Protein AF-A0A0N8RBE9-F1 (afdb_monomer_lite)

Secondary structure (DSSP, 8-state):
-------------------------------------------------------------------------------------------------S----------------HHHHHHTS-HHHHHHHHHHHHHHHHHHHHHHHHHHHHHHHHHHHHHHHHHHHHHHHHTSTTTHHHHTT-HHHHHHHHHHHTT-TTEEEEEEE-TTSBEEEEEE-SS-----SBGGGHHHHHHH--S-EEEEEEEETTEEEEEEEEEE--SPPHHHHHHHHHHHHHHHHHHHHHHHHHHHHHIIIIIHHHHHHHHHHHHHHHH--TT-------SSHHHHHHHHHHHHHHHHHHHHHHHHHHHHHHHHHHHHHHHHHHHHHHHHHHHHHHHHHHHHHHHHHHHHHHHHHHHHHT-SS--EEE-TTSBEEEE-HHHHHHHS--HHHHTTSBHHHHTGGGGGGHHHHHHHHHHT--EEEEEEEEEETTEEEEEEEEE--

Organism: NCBI:txid317659

Foldseek 3Di:
DDDDDDDDDDDDDDDDDDDDDDDDDDDDDDDDDDDDDDDDDDDDDDYDDDDDDDDDDDDDDDDDDDDDDDDDDDDDDDDDDDDDDDDDDDDDDDDDDDDDDDPDDPDPPPPPDPVVVVLVPDDPLVNVLVVVVVVLVVVLVVVLVVLVVVLLVCCQPPPLPVLVVVVLVVVQPPDLLLQLQPALVSVVVVVVVVVVDVFFQKKFKAHLQQATSDMDGDDDDDDDDRGNVCRVVVVVVDPFDKDKHWRDHPPGRTIIMITTGDSDDPPVSVVVSVVVSVVSVVVSVVVSVVVSVVSCVQPVVLVVQVVVQVVCCVVVVPLVDARDQHPPDPSNVVRVVVNVVSVVVVVVVVVVVVVVVVVVVVVVVVVVVVVVVVVVVVVVVVVVVVVVVVVVVVVVVVVVVLVVQLPDPDWDFDADPVQQTPDTHVVVCVQQVADPVRRHRHHPCVRRVVCVVCVVVLVVCVVVQHKDKDQWDWDQDPNDTDIDIDIHGD

Sequence (490 aa):
MRGRHAVRRAERFAGPLRPASGCAGIACGRAAGHPGDRRQLLVHVSGCASRATHRNQLPAGLRMRSRSASWLPGTAPAAFADASDRSSGKQGFAYRLARATLLASPATATCPMPLRQRLENLPVGQKLLAALLVLMTTVLLVANLTFISAAYYISQEAMAPQALQTIGRLISSANLNERALYSPDEARALLKELRSYGPLRAAALYDNDGERLEQMHQGESLELPRHFKDMDNWRLTEFRSTQVITVPKGDEPPGHLLLVASSELPPAFYTGTLTASLGILVFSVLLWLVVARQIRRLITEPIYQLEELSRQVTREENYALRAEPGNEDEIGSLAEAFNTMLSRIEAREQQLKRARDDSQEAYDQAQGLAEETRHTNRKLELEVQVRSKIEKKLTGFQNYLNSIIDSMPSAMIALDEQLYVTQWNQEATALSGTTLDEALNQPIFLAFEPMRSFLPQIKHTVERHSVTKIERVTWIKNDESRHSALTFYP

InterPro domains:
  IPR000014 PAS domain [PS50112] (397-448)
  IPR000014 PAS domain [SM00091] (399-467)
  IPR000014 PAS domain [cd00130] (408-490)
  IPR003660 HAMP domain [PF00672] (295-346)
  IPR003660 HAMP domain [PS50885] (297-350)
  IPR003660 HAMP domain [SM00304] (297-350)
  IPR013767 PAS fold [PF00989] (401-477)
  IPR035965 PAS domain superfamily [SSF55785] (398-485)

pLDDT: mean 73.28, std 24.38, range [20.78, 97.06]

Structure (mmCIF, N/CA/C/O backbone):
data_AF-A0A0N8RBE9-F1
#
_entry.id   AF-A0A0N8RBE9-F1
#
loop_
_atom_site.group_PDB
_atom_site.id
_atom_site.type_symbol
_atom_site.label_atom_id
_atom_site.label_alt_id
_atom_site.label_comp_id
_atom_site.label_asym_id
_atom_site.label_entity_id
_atom_site.label_seq_id
_atom_site.pdbx_PDB_ins_code
_atom_site.Cartn_x
_atom_site.Cartn_y
_atom_site.Cartn_z
_atom_site.occupancy
_atom_site.B_iso_or_equiv
_atom_site.auth_seq_id
_atom_site.auth_comp_id
_atom_site.auth_asym_id
_atom_site.auth_atom_id
_atom_site.pdbx_PDB_model_num
ATOM 1 N N . MET A 1 1 ? -20.783 -52.523 -4.214 1.00 37.00 1 MET A N 1
ATOM 2 C CA . MET A 1 1 ? -20.139 -53.860 -4.316 1.00 37.00 1 MET A CA 1
ATOM 3 C C . MET A 1 1 ? -18.632 -53.637 -4.169 1.00 37.00 1 MET A C 1
ATOM 5 O O . MET A 1 1 ? -18.146 -52.734 -4.823 1.00 37.00 1 MET A O 1
ATOM 9 N N . ARG A 1 2 ? -17.974 -54.086 -3.085 1.00 34.91 2 ARG A N 1
ATOM 10 C CA . ARG A 1 2 ? -17.296 -55.396 -2.850 1.00 34.91 2 ARG A CA 1
ATOM 11 C C . ARG A 1 2 ? -15.982 -55.607 -3.652 1.00 34.91 2 ARG A C 1
ATOM 13 O O . ARG A 1 2 ? -16.035 -55.637 -4.869 1.00 34.91 2 ARG A O 1
ATOM 20 N N . GLY A 1 3 ? -14.873 -55.864 -2.927 1.00 31.62 3 GLY A N 1
ATOM 21 C CA . GLY A 1 3 ? -13.499 -56.178 -3.411 1.00 31.62 3 GLY A CA 1
ATOM 22 C C . GLY A 1 3 ? -12.467 -55.147 -2.893 1.00 31.62 3 GLY A C 1
ATOM 23 O O . GLY A 1 3 ? -12.612 -53.992 -3.259 1.00 31.62 3 GLY A O 1
ATOM 24 N N . ARG A 1 4 ? -11.497 -55.361 -1.971 1.00 36.00 4 ARG A N 1
ATOM 25 C CA . ARG A 1 4 ? -10.635 -56.512 -1.551 1.00 36.00 4 ARG A CA 1
ATOM 26 C C . ARG A 1 4 ? -9.738 -57.033 -2.696 1.00 36.00 4 ARG A C 1
ATOM 28 O O . ARG A 1 4 ? -10.285 -57.258 -3.763 1.00 36.00 4 ARG A O 1
ATOM 35 N N . HIS A 1 5 ? -8.424 -57.304 -2.564 1.00 36.12 5 HIS A N 1
ATOM 36 C CA . HIS A 1 5 ? -7.449 -57.302 -1.437 1.00 36.12 5 HIS A CA 1
ATOM 37 C C . HIS A 1 5 ? -5.983 -57.331 -1.969 1.00 36.12 5 HIS A C 1
ATOM 39 O O . HIS A 1 5 ? -5.762 -57.994 -2.973 1.00 36.12 5 HIS A O 1
ATOM 45 N N . ALA A 1 6 ? -5.003 -56.753 -1.241 1.00 34.56 6 ALA A N 1
ATOM 46 C CA . ALA A 1 6 ? -3.584 -57.192 -1.052 1.00 34.56 6 ALA A CA 1
ATOM 47 C C . ALA A 1 6 ? -2.803 -56.049 -0.342 1.00 34.56 6 ALA A C 1
ATOM 49 O O . ALA A 1 6 ? -2.926 -54.917 -0.788 1.00 34.56 6 ALA A O 1
ATOM 50 N N . VAL A 1 7 ? -2.070 -56.130 0.784 1.00 33.25 7 VAL A N 1
ATOM 51 C CA . VAL A 1 7 ? -1.503 -57.172 1.685 1.00 33.25 7 VAL A CA 1
ATOM 52 C C . VAL A 1 7 ? -0.108 -57.733 1.339 1.00 33.25 7 VAL A C 1
ATOM 54 O O . VAL A 1 7 ? -0.003 -58.745 0.656 1.00 33.25 7 VAL A O 1
ATOM 57 N N . ARG A 1 8 ? 0.930 -57.115 1.940 1.00 29.50 8 ARG A N 1
ATOM 58 C CA . ARG A 1 8 ? 2.185 -57.638 2.570 1.00 29.50 8 ARG A CA 1
ATOM 59 C C . ARG A 1 8 ? 3.023 -56.386 2.929 1.00 29.50 8 ARG A C 1
ATOM 61 O O . ARG A 1 8 ? 3.227 -55.571 2.045 1.00 29.50 8 ARG A O 1
ATOM 68 N N . ARG A 1 9 ? 3.416 -56.027 4.161 1.00 31.31 9 ARG A N 1
ATOM 69 C CA . ARG A 1 9 ? 3.779 -56.706 5.430 1.00 31.31 9 ARG A CA 1
ATOM 70 C C . ARG A 1 9 ? 5.215 -57.260 5.469 1.00 31.31 9 ARG A C 1
ATOM 72 O O . ARG A 1 9 ? 5.432 -58.434 5.197 1.00 31.31 9 ARG A O 1
ATOM 79 N N . ALA A 1 10 ? 6.141 -56.405 5.901 1.00 29.61 10 ALA A N 1
ATOM 80 C CA . ALA A 1 10 ? 7.243 -56.754 6.806 1.00 29.61 10 ALA A CA 1
ATOM 81 C C . ALA A 1 10 ? 6.915 -56.138 8.199 1.00 29.61 10 ALA A C 1
ATOM 83 O O . ALA A 1 10 ? 5.900 -55.443 8.313 1.00 29.61 10 ALA A O 1
ATOM 84 N N . GLU A 1 11 ? 7.670 -56.418 9.272 1.00 28.34 11 GLU A N 1
ATOM 85 C CA . GLU A 1 11 ? 7.223 -56.160 10.661 1.00 28.34 11 GLU A CA 1
ATOM 86 C C . GLU A 1 11 ? 8.370 -55.929 11.682 1.00 28.34 11 GLU A C 1
ATOM 88 O O . GLU A 1 11 ? 9.288 -56.740 11.709 1.00 28.34 11 GLU A O 1
ATOM 93 N N . ARG A 1 12 ? 8.189 -54.975 12.630 1.00 32.56 12 ARG A N 1
ATOM 94 C CA . ARG A 1 12 ? 8.675 -55.017 14.050 1.00 32.56 12 ARG A CA 1
ATOM 95 C C . ARG A 1 12 ? 10.191 -54.832 14.306 1.00 32.56 12 ARG A C 1
ATOM 97 O O . ARG A 1 12 ? 10.969 -54.889 13.371 1.00 32.56 12 ARG A O 1
ATOM 104 N N . PHE A 1 13 ? 10.714 -54.570 15.518 1.00 33.31 13 PHE A N 1
ATOM 105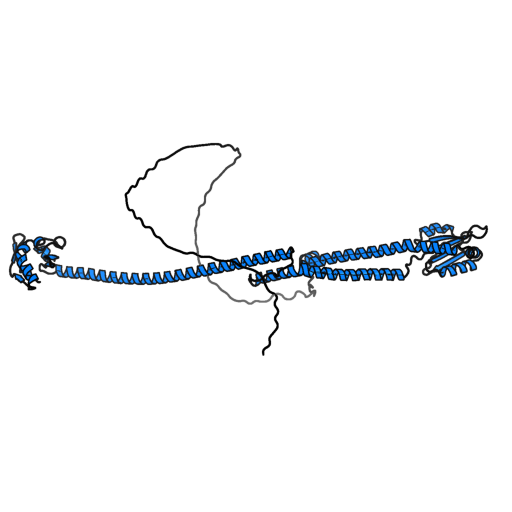 C CA . PHE A 1 13 ? 10.289 -54.508 16.953 1.00 33.31 13 PHE A CA 1
ATOM 106 C C . PHE A 1 13 ? 11.076 -53.329 17.613 1.00 33.31 13 PHE A C 1
ATOM 108 O O . PHE A 1 13 ? 11.938 -52.780 16.938 1.00 33.31 13 PHE A O 1
ATOM 115 N N . ALA A 1 14 ? 10.968 -52.867 18.872 1.00 30.56 14 ALA A N 1
ATOM 116 C CA . ALA A 1 14 ? 10.081 -52.940 20.062 1.00 30.56 14 ALA A CA 1
ATOM 117 C C . ALA A 1 14 ? 10.510 -51.747 20.989 1.00 30.56 14 ALA A C 1
ATOM 119 O O . ALA A 1 14 ? 11.450 -51.044 20.636 1.00 30.56 14 ALA A O 1
ATOM 120 N N . GLY A 1 15 ? 9.955 -51.417 22.167 1.00 27.33 15 GLY A N 1
ATOM 121 C CA . GLY A 1 15 ? 8.821 -51.904 22.973 1.00 27.33 15 GLY A CA 1
ATOM 122 C C . GLY A 1 15 ? 8.580 -50.960 24.191 1.00 27.33 15 GLY A C 1
ATOM 123 O O . GLY A 1 15 ? 9.386 -50.053 24.394 1.00 27.33 15 GLY A O 1
ATOM 124 N N . PRO A 1 16 ? 7.497 -51.113 24.989 1.00 45.59 16 PRO A N 1
ATOM 125 C CA . PRO A 1 16 ? 7.132 -50.167 26.060 1.00 45.59 16 PRO A CA 1
ATOM 126 C C . PRO A 1 16 ? 7.192 -50.747 27.491 1.00 45.59 16 PRO A C 1
ATOM 128 O O . PRO A 1 16 ? 6.954 -51.938 27.684 1.00 45.59 16 PRO A O 1
ATOM 131 N N . LEU A 1 17 ? 7.360 -49.890 28.512 1.00 31.31 17 LEU A N 1
ATOM 132 C CA . LEU A 1 17 ? 7.085 -50.223 29.921 1.00 31.31 17 LEU A CA 1
ATOM 133 C C . LEU A 1 17 ? 6.386 -49.076 30.686 1.00 31.31 17 LEU A C 1
ATOM 135 O O . LEU A 1 17 ? 6.770 -47.912 30.616 1.00 31.31 17 LEU A O 1
ATOM 139 N N . ARG A 1 18 ? 5.355 -49.467 31.441 1.00 35.69 18 ARG A N 1
ATOM 140 C CA . ARG A 1 18 ? 4.620 -48.769 32.522 1.00 35.69 18 ARG A CA 1
ATOM 141 C C . ARG A 1 18 ? 4.767 -49.679 33.777 1.00 35.69 18 ARG A C 1
ATOM 143 O O . ARG A 1 18 ? 5.147 -50.834 33.561 1.00 35.69 18 ARG A O 1
ATOM 150 N N . PRO A 1 19 ? 4.472 -49.278 35.040 1.00 45.41 19 PRO A N 1
ATOM 151 C CA . PRO A 1 19 ? 3.135 -48.812 35.453 1.00 45.41 19 PRO A CA 1
ATOM 152 C C . PRO A 1 19 ? 3.115 -47.819 36.650 1.00 45.41 19 PRO A C 1
ATOM 154 O O . PRO A 1 19 ? 4.129 -47.232 37.006 1.00 45.41 19 PRO A O 1
ATOM 157 N N . ALA A 1 20 ? 1.935 -47.636 37.260 1.00 36.19 20 ALA A N 1
ATOM 158 C CA . ALA A 1 20 ? 1.683 -46.860 38.483 1.00 36.19 20 ALA A CA 1
ATOM 159 C C . ALA A 1 20 ? 0.821 -47.672 39.480 1.00 36.19 20 ALA A C 1
ATOM 161 O O . ALA A 1 20 ? 0.031 -48.505 39.028 1.00 36.19 20 ALA A O 1
ATOM 162 N N . SER A 1 21 ? 0.919 -47.414 40.796 1.00 34.25 21 SER A N 1
ATOM 163 C CA . SER A 1 21 ? 0.021 -47.970 41.840 1.00 34.25 21 SER A CA 1
ATOM 164 C C . SER A 1 21 ? 0.179 -47.314 43.238 1.00 34.25 21 SER A C 1
ATOM 166 O O . SER A 1 21 ? 1.275 -46.897 43.594 1.00 34.25 21 SER A O 1
ATOM 168 N N . GLY A 1 22 ? -0.908 -47.292 44.041 1.00 27.64 22 GLY A N 1
ATOM 169 C CA . GLY A 1 22 ? -0.956 -46.952 45.491 1.00 27.64 22 GLY A CA 1
ATOM 170 C C . GLY A 1 22 ? -1.544 -45.557 45.810 1.00 27.64 22 GLY A C 1
ATOM 171 O O . GLY A 1 22 ? -0.927 -44.563 45.458 1.00 27.64 22 GLY A O 1
ATOM 172 N N . CYS A 1 23 ? -2.785 -45.373 46.299 1.00 27.56 23 CYS A N 1
ATOM 173 C CA . CYS A 1 23 ? -3.390 -45.708 47.619 1.00 27.56 23 CYS A CA 1
ATOM 174 C C . CYS A 1 23 ? -2.760 -44.951 48.817 1.00 27.56 23 CYS A C 1
ATOM 176 O O . CYS A 1 23 ? -1.543 -44.869 48.868 1.00 27.56 23 CYS A O 1
ATOM 178 N N . ALA A 1 24 ? -3.429 -44.500 49.893 1.00 29.44 24 ALA A N 1
ATOM 179 C CA . ALA A 1 24 ? -4.816 -44.157 50.286 1.00 29.44 24 ALA A CA 1
ATOM 180 C C . ALA A 1 24 ? -4.812 -43.945 51.837 1.00 29.44 24 ALA A C 1
ATOM 182 O O . ALA A 1 24 ? -4.096 -44.677 52.510 1.00 29.44 24 ALA A O 1
ATOM 183 N N . GLY A 1 25 ? -5.642 -43.057 52.423 1.00 28.06 25 GLY A N 1
ATOM 184 C CA . GLY A 1 25 ? -6.084 -43.188 53.841 1.00 28.06 25 GLY A CA 1
ATOM 185 C C . GLY A 1 25 ? -5.698 -42.126 54.906 1.00 28.06 25 GLY A C 1
ATOM 186 O O . GLY A 1 25 ? -4.608 -42.154 55.454 1.00 28.06 25 GLY A O 1
ATOM 187 N N . ILE A 1 26 ? -6.673 -41.267 55.252 1.00 29.59 26 ILE A N 1
ATOM 188 C CA . ILE A 1 26 ? -7.230 -40.964 56.605 1.00 29.59 26 ILE A CA 1
ATOM 189 C C . ILE A 1 26 ? -6.294 -40.845 57.842 1.00 29.59 26 ILE A C 1
ATOM 191 O O . ILE A 1 26 ? -5.743 -41.847 58.280 1.00 29.59 26 ILE A O 1
ATOM 195 N N . ALA A 1 27 ? -6.352 -39.696 58.553 1.00 28.33 27 ALA A N 1
ATOM 196 C CA . ALA A 1 27 ? -6.600 -39.613 60.018 1.00 28.33 27 ALA A CA 1
ATOM 197 C C . ALA A 1 27 ? -6.822 -38.163 60.530 1.00 28.33 27 ALA A C 1
ATOM 199 O O . ALA A 1 27 ? -6.111 -37.241 60.140 1.00 28.33 27 ALA A O 1
ATOM 200 N N . CYS A 1 28 ? -7.776 -37.968 61.454 1.00 28.23 28 CYS A N 1
ATOM 201 C CA . CYS A 1 28 ? -7.973 -36.721 62.218 1.00 28.23 28 CYS A CA 1
ATOM 202 C C . CYS A 1 28 ? -7.310 -36.787 63.607 1.00 28.23 28 CYS A C 1
ATOM 204 O O . CYS A 1 28 ? -7.211 -37.864 64.189 1.00 28.23 28 CYS A O 1
ATOM 206 N N . GLY A 1 29 ? -7.001 -35.626 64.200 1.00 26.95 29 GLY A N 1
ATOM 207 C CA . GLY A 1 29 ? -6.644 -35.495 65.620 1.00 26.95 29 GLY A CA 1
ATOM 208 C C . GLY A 1 29 ? -7.226 -34.221 66.246 1.00 26.95 29 GLY A C 1
ATOM 209 O O . GLY A 1 29 ? -6.928 -33.120 65.793 1.00 26.95 29 GLY A O 1
ATOM 210 N N . ARG A 1 30 ? -8.069 -34.368 67.278 1.00 30.52 30 ARG A N 1
ATOM 211 C CA . ARG A 1 30 ? -8.588 -33.269 68.121 1.00 30.52 30 ARG A CA 1
ATOM 212 C C . ARG A 1 30 ? -7.651 -33.012 69.307 1.00 30.52 30 ARG A C 1
ATOM 214 O O . ARG A 1 30 ? -7.172 -33.972 69.898 1.00 30.52 30 ARG A O 1
ATOM 221 N N . ALA A 1 31 ? -7.578 -31.764 69.770 1.00 28.20 31 ALA A N 1
ATOM 222 C CA . ALA A 1 31 ? -7.400 -31.430 71.188 1.00 28.20 31 ALA A CA 1
ATOM 223 C C . ALA A 1 31 ? -8.028 -30.052 71.481 1.00 28.20 31 ALA A C 1
ATOM 225 O O . ALA A 1 31 ? -8.086 -29.205 70.591 1.00 28.20 31 ALA A O 1
ATOM 226 N N . ALA A 1 32 ? -8.532 -29.842 72.699 1.00 31.59 32 ALA A N 1
ATOM 227 C CA . ALA A 1 32 ? -9.253 -28.633 73.116 1.00 31.59 32 ALA A CA 1
ATOM 228 C C . ALA A 1 32 ? -8.599 -27.985 74.351 1.00 31.59 32 ALA A C 1
ATOM 230 O O . ALA A 1 32 ? -7.921 -28.673 75.111 1.00 31.59 32 ALA A O 1
ATOM 231 N N . GLY A 1 33 ? -8.842 -26.688 74.578 1.00 26.20 33 GLY A N 1
ATOM 232 C CA . GLY A 1 33 ? -8.365 -25.972 75.768 1.00 26.20 33 GLY A CA 1
ATOM 233 C C . GLY A 1 33 ?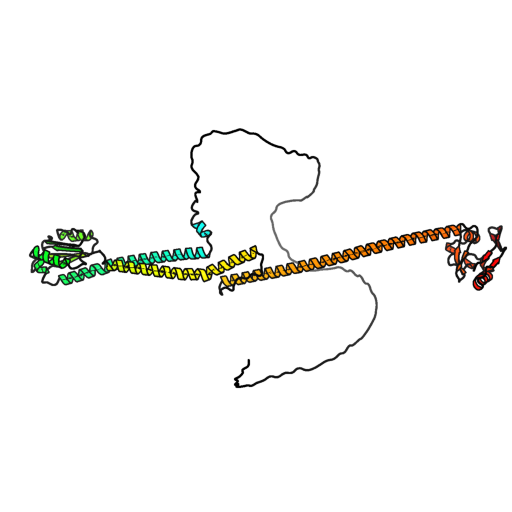 -8.808 -24.503 75.829 1.00 26.20 33 GLY A C 1
ATOM 234 O O . GLY A 1 33 ? -8.306 -23.664 75.091 1.00 26.20 33 GLY A O 1
ATOM 235 N N . HIS A 1 34 ? -9.739 -24.203 76.733 1.00 29.25 34 HIS A N 1
ATOM 236 C CA . HIS A 1 34 ? -10.165 -22.867 77.194 1.00 29.25 34 HIS A CA 1
ATOM 237 C C . HIS A 1 34 ? -9.704 -22.704 78.666 1.00 29.25 34 HIS A C 1
ATOM 239 O O . HIS A 1 34 ? -9.298 -23.709 79.255 1.00 29.25 34 HIS A O 1
ATOM 245 N N . PRO A 1 35 ? -9.927 -21.567 79.361 1.00 47.59 35 PRO A N 1
ATOM 246 C CA . PRO A 1 35 ? -9.962 -20.147 78.960 1.00 47.59 35 PRO A CA 1
ATOM 247 C C . PRO A 1 35 ? -9.072 -19.278 79.905 1.00 47.59 35 PRO A C 1
ATOM 249 O O . PRO A 1 35 ? -8.479 -19.816 80.836 1.00 47.59 35 PRO A O 1
ATOM 252 N N . GLY A 1 36 ? -9.036 -17.937 79.775 1.00 28.05 36 GLY A N 1
ATOM 253 C CA . GLY A 1 36 ? -8.621 -17.107 80.929 1.00 28.05 36 GLY A CA 1
ATOM 254 C C . GLY A 1 36 ? -8.100 -15.676 80.717 1.00 28.05 36 GLY A C 1
ATOM 255 O O . GLY A 1 36 ? -6.946 -15.481 80.366 1.00 28.05 36 GLY A O 1
ATOM 256 N N . ASP A 1 37 ? -8.931 -14.726 81.156 1.00 27.06 37 ASP A N 1
ATOM 257 C CA . ASP A 1 37 ? -8.594 -13.479 81.877 1.00 27.06 37 ASP A CA 1
ATOM 258 C C . ASP A 1 37 ? -8.231 -12.162 81.142 1.00 27.06 37 ASP A C 1
ATOM 260 O O . ASP A 1 37 ? -7.742 -12.094 80.016 1.00 27.06 37 ASP A O 1
ATOM 264 N N . ARG A 1 38 ? -8.597 -11.071 81.827 1.00 29.17 38 ARG A N 1
ATOM 265 C CA . ARG A 1 38 ? -8.617 -9.661 81.429 1.00 29.17 38 ARG A CA 1
ATOM 266 C C . ARG A 1 38 ? -7.248 -8.996 81.604 1.00 29.17 38 ARG A C 1
ATOM 268 O O . ARG A 1 38 ? -6.556 -9.273 82.578 1.00 29.17 38 ARG A O 1
ATOM 275 N N . ARG A 1 39 ? -7.000 -7.928 80.832 1.00 25.59 39 ARG A N 1
ATOM 276 C CA . ARG A 1 39 ? -6.660 -6.587 81.374 1.00 25.59 39 ARG A CA 1
ATOM 277 C C . ARG A 1 39 ? -6.613 -5.517 80.283 1.00 25.59 39 ARG A C 1
ATOM 279 O O . ARG A 1 39 ? -5.966 -5.683 79.257 1.00 25.59 39 ARG A O 1
ATOM 286 N N . GLN A 1 40 ? -7.255 -4.384 80.559 1.00 26.19 40 GLN A N 1
ATOM 287 C CA . GLN A 1 40 ? -6.884 -3.106 79.954 1.00 26.19 40 GLN A CA 1
ATOM 288 C C . GLN A 1 40 ? -5.542 -2.661 80.551 1.00 26.19 40 GLN A C 1
ATOM 290 O O . GLN A 1 40 ? -5.354 -2.792 81.761 1.00 26.19 40 GLN A O 1
ATOM 295 N N . LEU A 1 41 ? -4.670 -2.040 79.756 1.00 22.98 41 LEU A N 1
ATOM 296 C CA . LEU A 1 41 ? -3.800 -0.986 80.274 1.00 22.98 41 LEU A CA 1
ATOM 297 C C . LEU A 1 41 ? -3.446 0.010 79.168 1.00 22.98 41 LEU A C 1
ATOM 299 O O . LEU A 1 41 ? -3.014 -0.370 78.084 1.00 22.98 41 LEU A O 1
ATOM 303 N N . LEU A 1 42 ? -3.647 1.288 79.467 1.00 21.31 42 LEU A N 1
ATOM 304 C CA . LEU A 1 42 ? -3.383 2.420 78.589 1.00 21.31 42 LEU A CA 1
ATOM 305 C C . LEU A 1 42 ? -2.224 3.195 79.224 1.00 21.31 42 LEU A C 1
ATOM 307 O O . LEU A 1 42 ? -2.383 3.722 80.321 1.00 21.31 42 LEU A O 1
ATOM 311 N N . VAL A 1 43 ? -1.054 3.226 78.578 1.00 23.80 43 VAL A N 1
ATOM 312 C CA . VAL A 1 43 ? 0.106 4.006 79.046 1.00 23.80 43 VAL A CA 1
ATOM 313 C C . VAL A 1 43 ? 0.753 4.725 77.868 1.00 23.80 43 VAL A C 1
ATOM 315 O O . VAL A 1 43 ? 0.989 4.148 76.811 1.00 23.80 43 VAL A O 1
ATOM 318 N N . HIS A 1 44 ? 1.031 6.005 78.085 1.00 20.78 44 HIS A N 1
ATOM 319 C CA . HIS A 1 44 ? 1.531 6.968 77.115 1.00 20.78 44 HIS A CA 1
ATOM 320 C C . HIS A 1 44 ? 2.840 7.552 77.662 1.00 20.78 44 HIS A C 1
ATOM 322 O O . HIS A 1 44 ? 2.791 8.233 78.684 1.00 20.78 44 HIS A O 1
ATOM 328 N N . VAL A 1 45 ? 3.995 7.336 77.014 1.00 23.39 45 VAL A N 1
ATOM 329 C CA . VAL A 1 45 ? 5.238 8.074 77.333 1.00 23.39 45 VAL A CA 1
ATOM 330 C C . VAL A 1 45 ? 6.022 8.455 76.074 1.00 23.39 45 VAL A C 1
ATOM 332 O O . VAL A 1 45 ? 6.196 7.681 75.139 1.00 23.39 45 VAL A O 1
ATOM 335 N N . SER A 1 46 ? 6.471 9.703 76.116 1.00 21.59 46 SER A N 1
ATOM 336 C CA . SER A 1 46 ? 7.142 10.537 75.126 1.00 21.59 46 SER A CA 1
ATOM 337 C C . SER A 1 46 ? 8.633 10.238 74.888 1.00 21.59 46 SER A C 1
ATOM 339 O O . SER A 1 46 ? 9.354 9.911 75.826 1.00 21.59 46 SER A O 1
ATOM 341 N N . GLY A 1 47 ? 9.124 10.613 73.696 1.00 21.52 47 GLY A N 1
ATOM 342 C CA . GLY A 1 47 ? 10.502 11.097 73.468 1.00 21.52 47 GLY A CA 1
ATOM 343 C C . GLY A 1 47 ? 11.618 10.041 73.341 1.00 21.52 47 GLY A C 1
ATOM 344 O O . GLY A 1 47 ? 11.421 8.879 73.658 1.00 21.52 47 GLY A O 1
ATOM 345 N N . CYS A 1 48 ? 12.834 10.382 72.889 1.00 21.62 48 CYS A N 1
ATOM 346 C CA . CYS A 1 48 ? 13.341 11.611 72.248 1.00 21.62 48 CYS A CA 1
ATOM 347 C C . CYS A 1 48 ? 14.734 11.329 71.613 1.00 21.62 48 CYS A C 1
ATOM 349 O O . CYS A 1 48 ? 15.381 10.375 72.030 1.00 21.62 48 CYS A O 1
ATOM 351 N N . ALA A 1 49 ? 15.230 12.218 70.729 1.00 23.61 49 ALA A N 1
ATOM 352 C CA . ALA A 1 49 ? 16.629 12.305 70.233 1.00 23.61 49 ALA A CA 1
ATOM 353 C C . ALA A 1 49 ? 17.160 11.110 69.390 1.00 23.61 49 ALA A C 1
ATOM 355 O O . ALA A 1 49 ? 16.690 9.992 69.514 1.00 23.61 49 ALA A O 1
ATOM 356 N N . SER A 1 50 ? 18.177 11.217 68.518 1.00 24.80 50 SER A N 1
ATOM 357 C CA . SER A 1 50 ? 18.879 12.308 67.785 1.00 24.80 50 SER A CA 1
ATOM 358 C C . SER A 1 50 ? 19.635 11.620 66.610 1.00 24.80 50 SER A C 1
ATOM 360 O O . SER A 1 50 ? 19.822 10.411 66.675 1.00 24.80 50 SER A O 1
ATOM 362 N N . ARG A 1 51 ? 20.056 12.210 65.480 1.00 25.02 51 ARG A N 1
ATOM 363 C CA . ARG A 1 51 ? 20.908 13.386 65.163 1.00 25.02 51 ARG A CA 1
ATOM 364 C C . ARG A 1 51 ? 20.635 13.770 63.681 1.00 25.02 51 ARG A C 1
ATOM 366 O O . ARG A 1 51 ? 20.229 12.905 62.919 1.00 25.02 51 ARG A O 1
ATOM 373 N N . ALA A 1 52 ? 20.641 15.034 63.240 1.00 26.56 52 ALA A N 1
ATOM 374 C CA . ALA A 1 52 ? 21.798 15.928 63.000 1.00 26.56 52 ALA A CA 1
ATOM 375 C C . ALA A 1 52 ? 22.783 15.368 61.928 1.00 26.56 52 ALA A C 1
ATOM 377 O O . ALA A 1 52 ? 23.108 14.191 61.994 1.00 26.56 52 ALA A O 1
ATOM 378 N N . THR A 1 53 ? 23.322 16.107 60.938 1.00 26.56 53 THR A N 1
ATOM 379 C CA . THR A 1 53 ? 23.278 17.560 60.622 1.00 26.56 53 THR A CA 1
ATOM 380 C C . THR A 1 53 ? 23.869 17.860 59.221 1.00 26.56 53 THR A C 1
ATOM 382 O O . THR A 1 53 ? 24.579 17.018 58.688 1.00 26.56 53 THR A O 1
ATOM 385 N N . HIS A 1 54 ? 23.679 19.115 58.760 1.00 27.14 54 HIS A N 1
ATOM 386 C CA . HIS A 1 54 ? 24.274 19.878 57.624 1.00 27.14 54 HIS A CA 1
ATOM 387 C C . HIS A 1 54 ? 23.439 19.928 56.324 1.00 27.14 54 HIS A C 1
ATOM 389 O O . HIS A 1 54 ? 23.170 18.893 55.737 1.00 27.14 54 HIS A O 1
ATOM 395 N N . ARG A 1 55 ? 22.925 21.072 55.814 1.00 25.16 55 ARG A N 1
ATOM 396 C CA . ARG A 1 55 ? 23.257 22.528 55.921 1.00 25.16 55 ARG A CA 1
ATOM 397 C C . ARG A 1 55 ? 24.644 22.865 55.342 1.00 25.16 55 ARG A C 1
ATOM 399 O O . ARG A 1 55 ? 25.647 22.557 55.974 1.00 25.16 55 ARG A O 1
ATOM 406 N N . ASN A 1 56 ? 24.755 23.454 54.146 1.00 28.20 56 ASN A N 1
ATOM 407 C CA . ASN A 1 56 ? 24.682 24.902 53.821 1.00 28.20 56 ASN A CA 1
ATOM 408 C C . ASN A 1 56 ? 25.010 25.072 52.299 1.00 28.20 56 ASN A C 1
ATOM 410 O O . ASN A 1 56 ? 25.544 24.128 51.732 1.00 28.20 56 ASN A O 1
ATOM 414 N N . GLN A 1 57 ? 24.807 26.179 51.559 1.00 28.05 57 GLN A N 1
ATOM 415 C CA . GLN A 1 57 ? 24.147 27.483 51.776 1.00 28.05 57 GLN A CA 1
ATOM 416 C C . GLN A 1 57 ? 23.863 28.184 50.418 1.00 28.05 57 GLN A C 1
ATOM 418 O O . GLN A 1 57 ? 24.614 28.015 49.464 1.00 28.05 57 GLN A O 1
ATOM 423 N N . LEU A 1 58 ? 22.822 29.027 50.378 1.00 29.53 58 LEU A N 1
ATOM 424 C CA . LEU A 1 58 ? 22.631 30.146 49.425 1.00 29.53 58 LEU A CA 1
ATOM 425 C C . LEU A 1 58 ? 23.488 31.360 49.859 1.00 29.53 58 LEU A C 1
ATOM 427 O O . LEU A 1 58 ? 23.813 31.428 51.049 1.00 29.53 58 LEU A O 1
ATOM 431 N N . PRO A 1 59 ? 23.843 32.323 48.973 1.00 46.62 59 PRO A N 1
ATOM 432 C CA . PRO A 1 59 ? 23.000 33.526 48.715 1.00 46.62 59 PRO A CA 1
ATOM 433 C C . PRO A 1 59 ? 23.131 34.113 47.273 1.00 46.62 59 PRO A C 1
ATOM 435 O O . PRO A 1 59 ? 23.965 33.653 46.507 1.00 46.62 59 PRO A O 1
ATOM 438 N N . ALA A 1 60 ? 22.425 35.165 46.814 1.00 30.61 60 ALA A N 1
ATOM 439 C CA . ALA A 1 60 ? 21.111 35.770 47.125 1.00 30.61 60 ALA A CA 1
ATOM 440 C C . ALA A 1 60 ? 20.758 36.851 46.057 1.00 30.61 60 ALA A C 1
ATOM 442 O O . ALA A 1 60 ? 21.646 37.322 45.353 1.00 30.61 60 ALA A O 1
ATOM 443 N N . GLY A 1 61 ? 19.492 37.307 45.991 1.00 26.25 61 GLY A N 1
ATOM 444 C CA . GLY A 1 61 ? 19.080 38.511 45.230 1.00 26.25 61 GLY A CA 1
ATOM 445 C C . GLY A 1 61 ? 17.594 38.527 44.799 1.00 26.25 61 GLY A C 1
ATOM 446 O O . GLY A 1 61 ? 17.285 38.095 43.701 1.00 26.25 61 GLY A O 1
ATOM 447 N N . LEU A 1 62 ? 16.616 38.803 45.682 1.00 30.16 62 LEU A N 1
ATOM 448 C CA . LEU A 1 62 ? 15.961 40.125 45.898 1.00 30.16 62 LEU A CA 1
ATOM 449 C C . LEU A 1 62 ? 15.281 40.721 44.635 1.00 30.16 62 LEU A C 1
ATOM 451 O O . LEU A 1 62 ? 15.972 41.204 43.752 1.00 30.16 62 LEU A O 1
ATOM 455 N N . ARG A 1 63 ? 13.940 40.823 44.534 1.00 26.58 63 ARG A N 1
ATOM 456 C CA . ARG A 1 63 ? 13.060 41.650 45.401 1.00 26.58 63 ARG A CA 1
ATOM 457 C C . ARG A 1 63 ? 11.544 41.325 45.316 1.00 26.58 63 ARG A C 1
ATOM 459 O O . ARG A 1 63 ? 11.034 41.054 44.243 1.00 26.58 63 ARG A O 1
ATOM 466 N N . MET A 1 64 ? 10.863 41.533 46.458 1.00 26.50 64 MET A N 1
ATOM 467 C CA . MET A 1 64 ? 9.505 42.113 46.682 1.00 26.50 64 MET A CA 1
ATOM 468 C C . MET A 1 64 ? 8.286 41.571 45.893 1.00 26.50 64 MET A C 1
ATOM 470 O O . MET A 1 64 ? 8.194 41.736 44.689 1.00 26.50 64 MET A O 1
ATOM 474 N N . ARG A 1 65 ? 7.342 40.882 46.567 1.00 26.59 65 ARG A N 1
ATOM 475 C CA . ARG A 1 65 ? 6.120 41.396 47.273 1.00 26.59 65 ARG A CA 1
ATOM 476 C C . ARG A 1 65 ? 4.930 41.661 46.319 1.00 26.59 65 ARG A C 1
ATOM 478 O O . ARG A 1 65 ? 5.132 42.250 45.275 1.00 26.59 65 ARG A O 1
ATOM 485 N N . SER A 1 66 ? 3.664 41.378 46.655 1.00 28.56 66 SER A N 1
ATOM 486 C CA . SER A 1 66 ? 3.064 40.594 47.760 1.00 28.56 66 SER A CA 1
ATOM 487 C C . SER A 1 66 ? 1.531 40.539 47.623 1.00 28.56 66 SER A C 1
ATOM 489 O O . SER A 1 66 ? 0.964 41.572 47.301 1.00 28.56 66 SER A O 1
ATOM 491 N N . ARG A 1 67 ? 0.900 39.430 48.062 1.00 27.95 67 ARG A N 1
ATOM 492 C CA . ARG A 1 67 ? -0.501 39.313 48.563 1.00 27.95 67 ARG A CA 1
ATOM 493 C C . ARG A 1 67 ? -1.641 39.707 47.591 1.00 27.95 67 ARG A C 1
ATOM 495 O O . ARG A 1 67 ? -1.763 40.855 47.207 1.00 27.95 67 ARG A O 1
ATOM 502 N N . SER A 1 68 ? -2.467 38.784 47.087 1.00 28.03 68 SER A N 1
ATOM 503 C CA . SER A 1 68 ? -3.494 37.948 47.760 1.00 28.03 68 SER A CA 1
ATOM 504 C C . SER A 1 68 ? -4.765 38.696 48.202 1.00 28.03 68 SER A C 1
ATOM 506 O O . SER A 1 68 ? -4.727 39.370 49.228 1.00 28.03 68 SER A O 1
ATOM 508 N N . ALA A 1 69 ? -5.890 38.462 47.511 1.00 28.69 69 ALA A N 1
ATOM 509 C CA . ALA A 1 69 ? -7.204 38.136 48.099 1.00 28.69 69 ALA A CA 1
ATOM 510 C C . ALA A 1 69 ? -8.275 37.941 47.002 1.00 28.69 69 ALA A C 1
ATOM 512 O O . ALA A 1 69 ? -8.444 38.781 46.125 1.00 28.69 69 ALA A O 1
ATOM 513 N N . SER A 1 70 ? -9.014 36.836 47.083 1.00 30.50 70 SER A N 1
ATOM 514 C CA . SER A 1 70 ? -10.340 36.639 46.474 1.00 30.50 70 SER A CA 1
ATOM 515 C C . SER A 1 70 ? -11.414 37.452 47.208 1.00 30.50 70 SER A C 1
ATOM 517 O O . SER A 1 70 ? -11.217 37.664 48.396 1.00 30.50 70 SER A O 1
ATOM 519 N N . TRP A 1 71 ? -12.556 37.778 46.581 1.00 27.17 71 TRP A N 1
ATOM 520 C CA . TRP A 1 71 ? -13.929 37.638 47.137 1.00 27.17 71 TRP A CA 1
ATOM 521 C C . TRP A 1 71 ? -15.001 37.984 46.067 1.00 27.17 71 TRP A C 1
ATOM 523 O O . TRP A 1 71 ? -14.806 38.865 45.236 1.00 27.17 71 TRP A O 1
ATOM 533 N N . LEU A 1 72 ? -16.115 37.241 46.089 1.00 31.23 72 LEU A N 1
ATOM 534 C CA . LEU A 1 72 ? -17.394 37.439 45.361 1.00 31.23 72 LEU A CA 1
ATOM 535 C C . LEU A 1 72 ? -18.376 38.261 46.257 1.00 31.23 72 LEU A C 1
ATOM 537 O O . LEU A 1 72 ? -17.938 38.635 47.347 1.00 31.23 72 LEU A O 1
ATOM 541 N N . PRO A 1 73 ? -19.698 38.440 45.975 1.00 46.91 73 PRO A N 1
ATOM 542 C CA . PRO A 1 73 ? -20.502 38.346 44.731 1.00 46.91 73 PRO A CA 1
ATOM 543 C C . PRO A 1 73 ? -21.470 39.552 44.480 1.00 46.91 73 PRO A C 1
ATOM 545 O O . PRO A 1 73 ? -21.726 40.357 45.364 1.00 46.91 73 PRO A O 1
ATOM 548 N N . GLY A 1 74 ? -22.149 39.552 43.319 1.00 29.14 74 GLY A N 1
ATOM 549 C CA . GLY A 1 74 ? -23.622 39.698 43.234 1.00 29.14 74 GLY A CA 1
ATOM 550 C C . GLY A 1 74 ? -24.295 41.085 43.144 1.00 29.14 74 GLY A C 1
ATOM 551 O O . GLY A 1 74 ? -24.166 41.915 44.034 1.00 29.14 74 GLY A O 1
ATOM 552 N N . THR A 1 75 ? -25.156 41.267 42.130 1.00 31.41 75 THR A N 1
ATOM 553 C CA . THR A 1 75 ? -26.586 41.668 42.259 1.00 31.41 75 THR A CA 1
ATOM 554 C C . THR A 1 75 ? -27.299 41.659 40.890 1.00 31.41 75 THR A C 1
ATOM 556 O O . THR A 1 75 ? -26.706 41.973 39.864 1.00 31.41 75 THR A O 1
ATOM 559 N N . ALA A 1 76 ? -28.571 41.244 40.887 1.00 28.75 76 ALA A N 1
ATOM 560 C CA . ALA A 1 76 ? -29.545 41.341 39.781 1.00 28.75 76 ALA A CA 1
ATOM 561 C C . ALA A 1 76 ? -30.451 42.591 40.032 1.00 28.75 76 ALA A C 1
ATOM 563 O O . ALA A 1 76 ? -30.098 43.342 40.946 1.00 28.75 76 ALA A O 1
ATOM 564 N N . PRO A 1 77 ? -31.615 42.844 39.374 1.00 45.59 77 PRO A N 1
ATOM 565 C CA . PRO A 1 77 ? -32.351 42.118 38.318 1.00 45.59 77 PRO A CA 1
ATOM 566 C C . PRO A 1 77 ? -32.683 43.008 37.087 1.00 45.59 77 PRO A C 1
ATOM 568 O O . PRO A 1 77 ? -32.249 44.150 37.015 1.00 45.59 77 PRO A O 1
ATOM 571 N N . ALA A 1 78 ? -33.325 42.525 36.016 1.00 29.70 78 ALA A N 1
ATOM 572 C CA . ALA A 1 78 ? -34.787 42.502 35.774 1.00 29.70 78 ALA A CA 1
ATOM 573 C C . ALA A 1 78 ? -34.997 42.780 34.256 1.00 29.70 78 ALA A C 1
ATOM 575 O O . ALA A 1 78 ? -34.093 43.334 33.639 1.00 29.70 78 ALA A O 1
ATOM 576 N N . ALA A 1 79 ? -36.124 42.543 33.577 1.00 29.14 79 ALA A N 1
ATOM 577 C CA . ALA A 1 79 ? -37.256 41.617 33.715 1.00 29.14 79 ALA A CA 1
ATOM 578 C C . ALA A 1 79 ? -38.181 41.852 32.489 1.00 29.14 79 ALA A C 1
ATOM 580 O O . ALA A 1 79 ? -38.371 43.015 32.145 1.00 29.14 79 ALA A O 1
ATOM 581 N N . PHE A 1 80 ? -38.814 40.805 31.921 1.00 27.80 80 PHE A N 1
ATOM 582 C CA . PHE A 1 80 ? -39.909 40.889 30.913 1.00 27.80 80 PHE A CA 1
ATOM 583 C C . PHE A 1 80 ? -39.540 41.575 29.565 1.00 27.80 80 PHE A C 1
ATOM 585 O O . PHE A 1 80 ? -38.547 42.282 29.469 1.00 27.80 80 PHE A O 1
ATOM 592 N N . ALA A 1 81 ? -40.274 41.445 28.455 1.00 30.62 81 ALA A N 1
ATOM 593 C CA . ALA A 1 81 ? -41.190 40.426 27.906 1.00 30.62 81 ALA A CA 1
ATOM 594 C C . ALA A 1 81 ? -41.272 40.739 26.385 1.00 30.62 81 ALA A C 1
ATOM 596 O O . ALA A 1 81 ? -41.244 41.909 26.019 1.00 30.62 81 ALA A O 1
ATOM 597 N N . ASP A 1 82 ? -41.063 39.776 25.484 1.00 25.86 82 ASP A N 1
ATOM 598 C CA . ASP A 1 82 ? -42.084 38.913 24.845 1.00 25.86 82 ASP A CA 1
ATOM 599 C C . ASP A 1 82 ? -42.836 39.583 23.664 1.00 25.86 82 ASP A C 1
ATOM 601 O O . ASP A 1 82 ? -42.880 40.803 23.568 1.00 25.86 82 ASP A O 1
ATOM 605 N N . ALA A 1 83 ? -43.405 38.758 22.775 1.00 30.12 83 ALA A N 1
ATOM 606 C CA . ALA A 1 83 ? -44.205 39.086 21.583 1.00 30.12 83 ALA A CA 1
ATOM 607 C C . ALA A 1 83 ? -43.481 39.908 20.480 1.00 30.12 83 ALA A C 1
ATOM 609 O O . ALA A 1 83 ? -43.279 41.111 20.580 1.00 30.12 83 ALA A O 1
ATOM 610 N N . SER A 1 84 ? -42.942 39.298 19.417 1.00 27.91 84 SER A N 1
ATOM 611 C CA . SER A 1 84 ? -43.641 38.700 18.258 1.00 27.91 84 SER A CA 1
ATOM 612 C C . SER A 1 84 ? -44.344 39.702 17.329 1.00 27.91 84 SER A C 1
ATOM 614 O O . SER A 1 84 ? -45.357 40.271 17.717 1.00 27.91 84 SER A O 1
ATOM 616 N N . ASP A 1 85 ? -43.927 39.759 16.056 1.00 28.16 85 ASP A N 1
ATOM 617 C CA . ASP A 1 85 ? -44.835 39.388 14.957 1.00 28.16 85 ASP A CA 1
ATOM 618 C C . ASP A 1 85 ? -44.078 38.987 13.668 1.00 28.16 85 ASP A C 1
ATOM 620 O O . ASP A 1 85 ? -42.930 39.377 13.442 1.00 28.16 85 ASP A O 1
ATOM 624 N N . ARG A 1 86 ? -44.734 38.198 12.811 1.00 31.86 86 ARG A N 1
ATOM 625 C CA . ARG A 1 86 ? -44.375 37.943 11.409 1.00 31.86 86 ARG A CA 1
ATOM 626 C C . ARG A 1 86 ? -45.389 38.653 10.514 1.00 31.86 86 ARG A C 1
ATOM 628 O O . ARG A 1 86 ? -46.576 38.425 10.690 1.00 31.86 86 ARG A O 1
ATOM 635 N N . SER A 1 87 ? -44.962 39.271 9.412 1.00 28.27 87 SER A N 1
ATOM 636 C CA . SER A 1 87 ? -45.661 39.084 8.122 1.00 28.27 87 SER A CA 1
ATOM 637 C C . SER A 1 87 ? -44.949 39.722 6.920 1.00 28.27 87 SER A C 1
ATOM 639 O O . SER A 1 87 ? -44.062 40.559 7.045 1.00 28.27 87 SER A O 1
ATOM 641 N N . SER A 1 88 ? -45.349 39.230 5.742 1.00 30.08 88 SER A N 1
ATOM 642 C CA . SER A 1 88 ? -45.212 39.779 4.380 1.00 30.08 88 SER A CA 1
ATOM 643 C C . SER A 1 88 ? -45.023 41.302 4.249 1.00 30.08 88 SER A C 1
ATOM 645 O O . SER A 1 88 ? -45.628 42.056 4.993 1.00 30.08 88 SER A O 1
ATOM 647 N N . GLY A 1 89 ? -44.359 41.844 3.223 1.00 27.64 89 GLY A N 1
ATOM 648 C CA . GLY A 1 89 ? -43.995 41.275 1.917 1.00 27.64 89 GLY A CA 1
ATOM 649 C C . GLY A 1 89 ? -44.459 42.191 0.763 1.00 27.64 89 GLY A C 1
ATOM 650 O O . GLY A 1 89 ? -45.365 42.993 0.946 1.00 27.64 89 GLY A O 1
ATOM 651 N N . LYS A 1 90 ? -43.879 42.014 -0.437 1.00 31.30 90 LYS A N 1
ATOM 652 C CA . LYS A 1 90 ? -44.121 42.771 -1.697 1.00 31.30 90 LYS A CA 1
ATOM 653 C C . LYS A 1 90 ? -43.644 44.237 -1.755 1.00 31.30 90 LYS A C 1
ATOM 655 O O . LYS A 1 90 ? -44.301 45.132 -1.238 1.00 31.30 90 LYS A O 1
ATOM 660 N N . GLN A 1 91 ? -42.603 44.453 -2.565 1.00 33.53 91 GLN A N 1
ATOM 661 C CA . GLN A 1 91 ? -42.408 45.482 -3.616 1.00 33.53 91 GLN A CA 1
ATOM 662 C C . GLN A 1 91 ? -40.900 45.482 -3.964 1.00 33.53 91 GLN A C 1
ATOM 664 O O . GLN A 1 91 ? -40.080 45.282 -3.079 1.00 33.53 91 GLN A O 1
ATOM 669 N N . GLY A 1 92 ? -40.424 45.608 -5.203 1.00 28.25 92 GLY A N 1
ATOM 670 C CA . GLY A 1 92 ? -41.090 45.959 -6.457 1.00 28.25 92 GLY A CA 1
ATOM 671 C C . GLY A 1 92 ? -40.414 47.188 -7.078 1.00 28.25 92 GLY A C 1
ATOM 672 O O . GLY A 1 92 ? -40.504 48.258 -6.501 1.00 28.25 92 GLY A O 1
ATOM 673 N N . PHE A 1 93 ? -39.799 47.029 -8.259 1.00 31.23 93 PHE A N 1
ATOM 674 C CA . PHE A 1 93 ? -39.251 48.092 -9.131 1.00 31.23 93 PHE A CA 1
ATOM 675 C C . PHE A 1 93 ? -38.012 48.900 -8.680 1.00 31.23 93 PHE A C 1
ATOM 677 O O . PHE A 1 93 ? -38.134 49.984 -8.127 1.00 31.23 93 PHE A O 1
ATOM 684 N N . ALA A 1 94 ? -36.826 48.420 -9.087 1.00 32.22 94 ALA A N 1
ATOM 685 C CA . ALA A 1 94 ? -35.710 49.138 -9.750 1.00 32.22 94 ALA A CA 1
ATOM 686 C C . ALA A 1 94 ? -34.504 48.162 -9.780 1.00 32.22 94 ALA A C 1
ATOM 688 O O . ALA A 1 94 ? -34.247 47.502 -8.783 1.00 32.22 94 ALA A O 1
ATOM 689 N N . TYR A 1 95 ? -33.739 47.917 -10.848 1.00 32.06 95 TYR A N 1
ATOM 690 C CA . TYR A 1 95 ? -33.458 48.663 -12.077 1.00 32.06 95 TYR A CA 1
ATOM 691 C C . TYR A 1 95 ? -33.478 47.736 -13.313 1.00 32.06 95 TYR A C 1
ATOM 693 O O . TYR A 1 95 ? -33.070 46.578 -13.246 1.00 32.06 95 TYR A O 1
ATOM 701 N N . ARG A 1 96 ? -33.844 48.277 -14.482 1.00 31.78 96 ARG A N 1
ATOM 702 C CA . ARG A 1 96 ? -33.460 47.746 -15.805 1.00 31.78 96 ARG A CA 1
ATOM 703 C C . ARG A 1 96 ? -32.747 48.854 -16.588 1.00 31.78 96 ARG A C 1
ATOM 705 O O . ARG A 1 96 ? -33.015 50.023 -16.345 1.00 31.78 96 ARG A O 1
ATOM 712 N N . LEU A 1 97 ? -31.933 48.446 -17.569 1.00 32.44 97 LEU A N 1
ATOM 713 C CA . LEU A 1 97 ? -31.240 49.275 -18.575 1.00 32.44 97 LEU A CA 1
ATOM 714 C C . LEU A 1 97 ? -29.940 49.977 -18.134 1.00 32.44 97 LEU A C 1
ATOM 716 O O . LEU A 1 97 ? -29.857 51.198 -18.072 1.00 32.44 97 LEU A O 1
ATOM 720 N N . ALA A 1 98 ? -28.867 49.188 -18.036 1.00 32.50 98 ALA A N 1
ATOM 721 C CA . ALA A 1 98 ? -27.530 49.636 -18.427 1.00 32.50 98 ALA A CA 1
ATOM 722 C C . ALA A 1 98 ? -26.840 48.550 -19.278 1.00 32.50 98 ALA A C 1
ATOM 724 O O . ALA A 1 98 ? -26.285 47.595 -18.751 1.00 32.50 98 ALA A O 1
ATOM 725 N N . ARG A 1 99 ? -26.955 48.712 -20.605 1.00 32.31 99 ARG A N 1
ATOM 726 C CA . ARG A 1 99 ? -26.137 48.143 -21.700 1.00 32.31 99 ARG A CA 1
ATOM 727 C C . ARG A 1 99 ? -25.536 46.732 -21.554 1.00 32.31 99 ARG A C 1
ATOM 729 O O . ARG A 1 99 ? -24.541 46.514 -20.874 1.00 32.31 99 ARG A O 1
ATOM 736 N N . ALA A 1 100 ? -26.024 45.835 -22.410 1.00 37.09 100 ALA A N 1
ATOM 737 C CA . ALA A 1 100 ? -25.277 44.658 -22.832 1.00 37.09 100 ALA A CA 1
ATOM 738 C C . ALA A 1 100 ? -24.068 45.053 -23.704 1.00 37.09 100 ALA A C 1
ATOM 740 O O . ALA A 1 100 ? -24.247 45.553 -24.814 1.00 37.09 100 ALA A O 1
ATOM 741 N N . THR A 1 101 ? -22.861 44.751 -23.226 1.00 37.25 101 THR A N 1
ATOM 742 C CA . THR A 1 101 ? -21.645 44.615 -24.042 1.00 37.25 101 THR A CA 1
ATOM 743 C C . THR A 1 101 ? -20.756 43.544 -23.400 1.00 37.25 101 THR A C 1
ATOM 745 O O . THR A 1 101 ? -20.721 43.452 -22.178 1.00 37.25 101 THR A O 1
ATOM 748 N N . LEU A 1 102 ? -20.018 42.780 -24.217 1.00 35.16 102 LEU A N 1
ATOM 749 C CA . LEU A 1 102 ? -19.079 41.708 -23.828 1.00 35.16 102 LEU A CA 1
ATOM 750 C C . LEU A 1 102 ? -19.714 40.392 -23.335 1.00 35.16 102 LEU A C 1
ATOM 752 O O . LEU A 1 102 ? -19.655 40.014 -22.168 1.00 35.16 102 LEU A O 1
ATOM 756 N N . LEU A 1 103 ? -20.199 39.617 -24.311 1.00 42.44 103 LEU A N 1
ATOM 757 C CA . LEU A 1 103 ? -20.168 38.155 -24.242 1.00 42.44 103 LEU A CA 1
ATOM 758 C C . LEU A 1 103 ? -18.705 37.681 -24.209 1.00 42.44 103 LEU A C 1
ATOM 760 O O . LEU A 1 103 ? -18.066 37.557 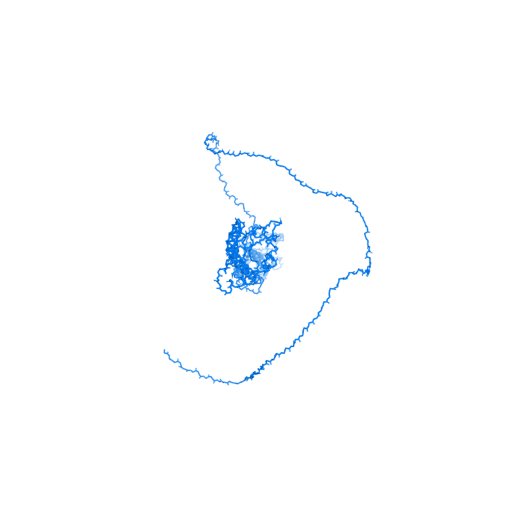-25.250 1.00 42.44 103 LEU A O 1
ATOM 764 N N . ALA A 1 104 ? -18.190 37.393 -23.019 1.00 33.41 104 ALA A N 1
ATOM 765 C CA . ALA A 1 104 ? -16.976 36.606 -22.835 1.00 33.41 104 ALA A CA 1
ATOM 766 C C . ALA A 1 104 ? -17.154 35.734 -21.589 1.00 33.41 104 ALA A C 1
ATOM 768 O O . ALA A 1 104 ? -16.992 36.193 -20.460 1.00 33.41 104 ALA A O 1
ATOM 769 N N . SER A 1 105 ? -17.536 34.473 -21.801 1.00 31.89 105 SER A N 1
ATOM 770 C CA . SER A 1 105 ? -17.534 33.481 -20.728 1.00 31.89 105 SER A CA 1
ATOM 771 C C . SER A 1 105 ? -16.099 33.333 -20.211 1.00 31.89 105 SER A C 1
ATOM 773 O O . SER A 1 105 ? -15.209 33.093 -21.036 1.00 31.89 105 SER A O 1
ATOM 775 N N . PRO A 1 106 ? -15.830 33.446 -18.896 1.00 39.03 106 PRO A N 1
ATOM 776 C CA . PRO A 1 106 ? -14.563 32.997 -18.356 1.00 39.03 106 PRO A CA 1
ATOM 777 C C . PRO A 1 106 ? -14.549 31.473 -18.473 1.00 39.03 106 PRO A C 1
ATOM 779 O O . PRO A 1 106 ? -15.030 30.755 -17.594 1.00 39.03 106 PRO A O 1
ATOM 782 N N . ALA A 1 107 ? -14.002 30.977 -19.586 1.00 38.69 107 ALA A N 1
ATOM 783 C CA . ALA A 1 107 ? -13.572 29.594 -19.681 1.00 38.69 107 ALA A CA 1
ATOM 784 C C . ALA A 1 107 ? -12.740 29.299 -18.432 1.00 38.69 107 ALA A C 1
ATOM 786 O O . ALA A 1 107 ? -11.849 30.080 -18.088 1.00 38.69 107 ALA A O 1
ATOM 787 N N . THR A 1 108 ? -13.066 28.214 -17.732 1.00 40.47 108 THR A N 1
ATOM 788 C CA . THR A 1 108 ? -12.379 27.817 -16.505 1.00 40.47 108 THR A CA 1
ATOM 789 C C . THR A 1 108 ? -10.906 27.611 -16.814 1.00 40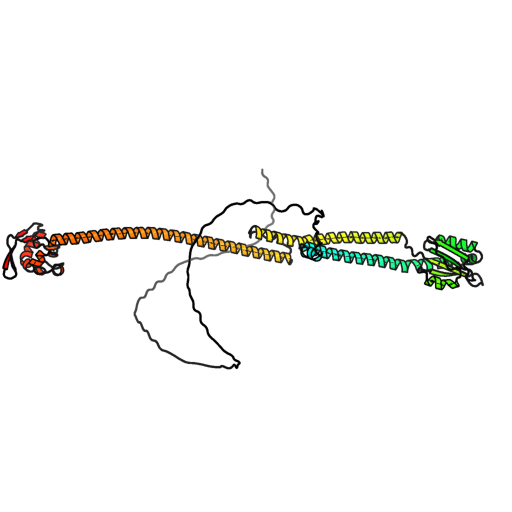.47 108 THR A C 1
ATOM 791 O O . THR A 1 108 ? -10.508 26.550 -17.298 1.00 40.47 108 THR A O 1
ATOM 794 N N . ALA A 1 109 ? -10.103 28.640 -16.548 1.00 39.56 109 ALA A N 1
ATOM 795 C CA . ALA A 1 109 ? -8.664 28.581 -16.639 1.00 39.56 109 ALA A CA 1
ATOM 796 C C . ALA A 1 109 ? -8.189 27.632 -15.541 1.00 39.56 109 ALA A C 1
ATOM 798 O O . ALA A 1 109 ? -7.930 28.030 -14.406 1.00 39.56 109 ALA A O 1
ATOM 799 N N . THR A 1 110 ? -8.099 26.347 -15.882 1.00 45.28 110 THR A N 1
ATOM 800 C CA . THR A 1 110 ? -7.330 25.379 -15.117 1.00 45.28 110 THR A CA 1
ATOM 801 C C . THR A 1 110 ? -5.877 25.819 -15.202 1.00 45.28 110 THR A C 1
ATOM 803 O O . THR A 1 110 ? -5.141 25.367 -16.082 1.00 45.28 110 THR A O 1
ATOM 806 N N . CYS A 1 111 ? -5.473 26.733 -14.312 1.00 43.97 111 CYS A N 1
ATOM 807 C CA . CYS A 1 111 ? -4.070 27.028 -14.076 1.00 43.97 111 CYS A CA 1
ATOM 808 C C . CYS A 1 111 ? -3.355 25.682 -13.938 1.00 43.97 111 CYS A C 1
ATOM 810 O O . CYS A 1 111 ? -3.781 24.863 -13.112 1.00 43.97 111 CYS A O 1
ATOM 812 N N . PRO A 1 112 ? -2.330 25.398 -14.758 1.00 51.81 112 PRO A N 1
ATOM 813 C CA . PRO A 1 112 ? -1.603 24.153 -14.631 1.00 51.81 112 PRO A CA 1
ATOM 814 C C . PRO A 1 112 ? -0.970 24.152 -13.243 1.00 51.81 112 PRO A C 1
ATOM 816 O O . PRO A 1 112 ? -0.044 24.920 -12.985 1.00 51.81 112 PRO A O 1
ATOM 819 N N . MET A 1 113 ? -1.502 23.322 -12.334 1.00 57.28 113 MET A N 1
ATOM 820 C CA . MET A 1 113 ? -0.884 23.130 -11.024 1.00 57.28 113 MET A CA 1
ATOM 821 C C . MET A 1 113 ? 0.594 22.809 -11.259 1.00 57.28 113 MET A C 1
ATOM 823 O O . MET A 1 113 ? 0.878 21.958 -12.116 1.00 57.28 113 MET A O 1
ATOM 827 N N . PRO A 1 114 ? 1.527 23.479 -10.556 1.00 71.12 114 PRO A N 1
ATOM 828 C CA . PRO A 1 114 ? 2.950 23.260 -10.760 1.00 71.12 114 PRO A CA 1
ATOM 829 C C . PRO A 1 114 ? 3.234 21.763 -10.668 1.00 71.12 114 PRO A C 1
ATOM 831 O O . PRO A 1 114 ? 2.732 21.099 -9.761 1.00 71.12 114 PRO A O 1
ATOM 834 N N . LEU A 1 115 ? 4.023 21.229 -11.610 1.00 68.38 115 LEU A N 1
ATOM 835 C CA . LEU A 1 115 ? 4.300 19.788 -11.750 1.00 68.38 115 LEU A CA 1
ATOM 836 C C . LEU A 1 115 ? 4.586 19.112 -10.401 1.00 68.38 115 LEU A C 1
ATOM 838 O O . LEU A 1 115 ? 4.057 18.041 -10.119 1.00 68.38 115 LEU A O 1
ATOM 842 N N . ARG A 1 116 ? 5.324 19.809 -9.533 1.00 71.75 116 ARG A N 1
ATOM 843 C CA . ARG A 1 116 ? 5.580 19.451 -8.137 1.00 71.75 116 ARG A CA 1
ATOM 844 C C . ARG A 1 116 ? 4.327 19.054 -7.336 1.00 71.75 116 ARG A C 1
ATOM 846 O O . ARG A 1 116 ? 4.329 17.970 -6.773 1.00 71.75 116 ARG A O 1
ATOM 853 N N . GLN A 1 117 ? 3.250 19.845 -7.332 1.00 71.69 117 GLN A N 1
ATOM 854 C CA . GLN A 1 117 ? 2.008 19.513 -6.609 1.00 71.69 117 GLN A CA 1
ATOM 855 C C . GLN A 1 117 ? 1.302 18.279 -7.186 1.00 71.69 117 GLN A C 1
ATOM 857 O O . GLN A 1 117 ? 0.724 17.486 -6.442 1.00 71.69 117 GLN A O 1
ATOM 862 N N . ARG A 1 118 ? 1.370 18.071 -8.510 1.00 70.69 118 ARG A N 1
ATOM 863 C CA . ARG A 1 118 ? 0.876 16.825 -9.118 1.00 70.69 118 ARG A CA 1
ATOM 864 C C . ARG A 1 118 ? 1.722 15.625 -8.689 1.00 70.69 118 ARG A C 1
ATOM 866 O O . ARG A 1 118 ? 1.149 14.589 -8.382 1.00 70.69 118 ARG A O 1
ATOM 873 N N . LEU A 1 119 ? 3.047 15.767 -8.602 1.00 71.75 119 LEU A N 1
ATOM 874 C CA . LEU A 1 119 ? 3.934 14.715 -8.089 1.00 71.75 119 LEU A CA 1
ATOM 875 C C . LEU A 1 119 ? 3.757 14.464 -6.579 1.00 71.75 119 LEU A C 1
ATOM 877 O O . LEU A 1 119 ? 3.899 13.330 -6.127 1.00 71.75 119 LEU A O 1
ATOM 881 N N . GLU A 1 120 ? 3.426 15.488 -5.793 1.00 75.94 120 GLU A N 1
ATOM 882 C CA . GLU A 1 120 ? 3.216 15.381 -4.344 1.00 75.94 120 GLU A CA 1
ATOM 883 C C . GLU A 1 120 ? 1.935 14.605 -3.984 1.00 75.94 120 GLU A C 1
ATOM 885 O O . GLU A 1 120 ? 1.953 13.865 -3.000 1.00 75.94 120 GLU A O 1
ATOM 890 N N . ASN A 1 121 ? 0.889 14.655 -4.817 1.00 79.38 121 ASN A N 1
ATOM 891 C CA . ASN A 1 121 ? -0.407 14.005 -4.557 1.00 79.38 121 ASN A CA 1
ATOM 892 C C . ASN A 1 121 ? -0.595 12.613 -5.202 1.00 79.38 121 ASN A C 1
ATOM 894 O O . ASN A 1 121 ? -1.657 12.012 -5.059 1.00 79.38 121 ASN A O 1
ATOM 898 N N . LEU A 1 122 ? 0.401 12.084 -5.922 1.00 79.44 122 LEU A N 1
ATOM 899 C CA . LEU A 1 122 ? 0.338 10.725 -6.485 1.00 79.44 122 LEU A CA 1
ATOM 900 C C . LEU A 1 122 ? 0.449 9.637 -5.393 1.00 79.44 122 LEU A C 1
ATOM 902 O O . LEU A 1 122 ? 1.171 9.836 -4.414 1.00 79.44 122 LEU A O 1
ATOM 906 N N . PRO A 1 123 ? -0.157 8.447 -5.574 1.00 82.12 123 PRO A N 1
ATOM 907 C CA . PRO A 1 123 ? 0.127 7.273 -4.747 1.00 82.12 123 PRO A CA 1
ATOM 908 C C . PRO A 1 123 ? 1.623 6.927 -4.746 1.00 82.12 123 PRO A C 1
ATOM 910 O O . PRO A 1 123 ? 2.293 7.061 -5.774 1.00 82.12 123 PRO A O 1
ATOM 913 N N . VAL A 1 124 ? 2.150 6.425 -3.623 1.00 81.75 124 VAL A N 1
ATOM 914 C CA . VAL A 1 124 ? 3.594 6.150 -3.444 1.00 81.75 124 VAL A CA 1
ATOM 915 C C . VAL A 1 124 ? 4.160 5.265 -4.563 1.00 81.75 124 VAL A C 1
ATOM 917 O O . VAL A 1 124 ? 5.187 5.606 -5.148 1.00 81.75 124 VAL A O 1
ATOM 920 N N . GLY A 1 125 ? 3.455 4.195 -4.947 1.00 78.44 125 GLY A N 1
ATOM 921 C CA . GLY A 1 125 ? 3.869 3.329 -6.058 1.00 78.44 125 GLY A CA 1
ATOM 922 C C . GLY A 1 125 ? 3.938 4.040 -7.416 1.00 78.44 125 GLY A C 1
ATOM 923 O O . GLY A 1 125 ? 4.855 3.790 -8.195 1.00 78.44 125 GLY A O 1
ATOM 924 N N . GLN A 1 126 ? 3.036 4.992 -7.689 1.00 83.19 126 GLN A N 1
ATOM 925 C CA . GLN A 1 126 ? 3.087 5.793 -8.918 1.00 83.19 126 GLN A CA 1
ATOM 926 C C . GLN A 1 126 ? 4.245 6.801 -8.895 1.00 83.19 126 GLN A C 1
ATOM 928 O O . GLN A 1 126 ? 4.880 6.997 -9.929 1.00 83.19 126 GLN A O 1
ATOM 933 N N . LYS A 1 127 ? 4.584 7.383 -7.733 1.00 87.12 127 LYS A N 1
ATOM 934 C CA . LYS A 1 127 ? 5.785 8.231 -7.590 1.00 87.12 127 LYS A CA 1
ATOM 935 C C . LYS A 1 127 ? 7.069 7.441 -7.844 1.00 87.12 127 LYS A C 1
ATOM 937 O O . LYS A 1 127 ? 7.925 7.912 -8.587 1.00 87.12 127 LYS A O 1
ATOM 942 N N . LEU A 1 128 ? 7.189 6.247 -7.256 1.00 86.69 128 LEU A N 1
ATOM 943 C CA . LEU A 1 128 ? 8.353 5.371 -7.426 1.00 86.69 128 LEU A CA 1
ATOM 944 C C . LEU A 1 128 ? 8.527 4.947 -8.889 1.00 86.69 128 LEU A C 1
ATOM 946 O O . LEU A 1 128 ? 9.617 5.087 -9.440 1.00 86.69 128 LEU A O 1
ATOM 950 N N . LEU A 1 129 ? 7.448 4.506 -9.546 1.00 88.19 129 LEU A N 1
ATOM 951 C CA . LEU A 1 129 ? 7.478 4.170 -10.971 1.00 88.19 129 LEU A CA 1
ATOM 952 C C . LEU A 1 129 ? 7.814 5.391 -11.841 1.00 88.19 129 LEU A C 1
ATOM 954 O O . LEU A 1 129 ? 8.646 5.277 -12.734 1.00 88.19 129 LEU A O 1
ATOM 958 N N . ALA A 1 130 ? 7.241 6.568 -11.575 1.00 88.25 130 ALA A N 1
ATOM 959 C CA . ALA A 1 130 ? 7.568 7.780 -12.330 1.00 88.25 130 ALA A CA 1
ATOM 960 C C . ALA A 1 130 ? 9.047 8.184 -12.175 1.00 88.25 130 ALA A C 1
ATOM 962 O O . ALA A 1 130 ? 9.703 8.491 -13.168 1.00 88.25 130 ALA A O 1
ATOM 963 N N . ALA A 1 131 ? 9.593 8.133 -10.956 1.00 88.81 131 ALA A N 1
ATOM 964 C CA . ALA A 1 131 ? 11.000 8.436 -10.696 1.00 88.81 131 ALA A CA 1
ATOM 965 C C . ALA A 1 131 ? 11.947 7.447 -11.400 1.00 88.81 131 ALA A C 1
ATOM 967 O O . ALA A 1 131 ? 12.924 7.864 -12.022 1.00 88.81 131 ALA A O 1
ATOM 968 N N . LEU A 1 132 ? 11.635 6.146 -11.354 1.00 89.00 132 LEU A N 1
ATOM 969 C CA . LEU A 1 132 ? 12.452 5.109 -11.987 1.00 89.00 132 LEU A CA 1
ATOM 970 C C . LEU A 1 132 ? 12.336 5.146 -13.521 1.00 89.00 132 LEU A C 1
ATOM 972 O O . LEU A 1 132 ? 13.330 4.917 -14.203 1.00 89.00 132 LEU A O 1
ATOM 976 N N . LEU A 1 133 ? 11.177 5.529 -14.074 1.00 91.12 133 LEU A N 1
ATOM 977 C CA . LEU A 1 133 ? 11.012 5.792 -15.509 1.00 91.12 133 LEU A CA 1
ATOM 978 C C . LEU A 1 133 ? 11.875 6.976 -15.957 1.00 91.12 133 LEU A C 1
ATOM 980 O O . LEU A 1 133 ? 12.585 6.869 -16.955 1.00 91.12 133 LEU A O 1
ATOM 984 N N . VAL A 1 134 ? 11.861 8.088 -15.213 1.00 92.31 134 VAL A N 1
ATOM 985 C CA . VAL A 1 134 ? 12.719 9.246 -15.512 1.00 92.31 134 VAL A CA 1
ATOM 986 C C . VAL A 1 134 ? 14.193 8.834 -15.488 1.00 92.31 134 VAL A C 1
ATOM 988 O O . VAL A 1 134 ? 14.894 9.089 -16.461 1.00 92.31 134 VAL A O 1
ATOM 991 N N . LEU A 1 135 ? 14.645 8.114 -14.457 1.00 92.38 135 LEU A N 1
ATOM 992 C CA . LEU A 1 135 ? 16.019 7.602 -14.382 1.00 92.38 135 LEU A CA 1
ATOM 993 C C . LEU A 1 135 ? 16.372 6.667 -15.554 1.00 92.38 135 LEU A C 1
ATOM 995 O O . LEU A 1 135 ? 17.439 6.792 -16.150 1.00 92.38 135 LEU A O 1
ATOM 999 N N . MET A 1 136 ? 15.478 5.745 -15.916 1.00 92.00 136 MET A N 1
ATOM 1000 C CA . MET A 1 136 ? 15.712 4.811 -17.019 1.00 92.00 136 MET A CA 1
ATOM 1001 C C . MET A 1 136 ? 15.795 5.543 -18.365 1.00 92.00 136 MET A C 1
ATOM 1003 O O . MET A 1 136 ? 16.668 5.247 -19.178 1.00 92.00 136 MET A O 1
ATOM 1007 N N . THR A 1 137 ? 14.923 6.531 -18.597 1.00 92.31 137 THR A N 1
ATOM 1008 C CA . THR A 1 137 ? 14.934 7.332 -19.833 1.00 92.31 137 THR A CA 1
ATOM 1009 C C . THR A 1 137 ? 16.162 8.235 -19.946 1.00 92.31 137 THR A C 1
ATOM 1011 O O . THR A 1 137 ? 16.710 8.342 -21.042 1.00 92.31 137 THR A O 1
ATOM 1014 N N . THR A 1 138 ? 16.655 8.831 -18.853 1.00 94.25 138 THR A N 1
ATOM 1015 C CA . THR A 1 138 ? 17.884 9.642 -18.896 1.00 94.25 138 THR A CA 1
ATOM 1016 C C . THR A 1 138 ? 19.119 8.783 -19.148 1.00 94.25 138 THR A C 1
ATOM 1018 O O . THR A 1 138 ? 19.911 9.121 -20.026 1.00 94.25 138 THR A O 1
ATOM 1021 N N . VAL A 1 139 ? 19.256 7.638 -18.467 1.00 93.50 139 VAL A N 1
ATOM 1022 C CA . VAL A 1 139 ? 20.351 6.681 -18.713 1.00 93.50 139 VAL A CA 1
ATOM 1023 C C . VAL A 1 139 ? 20.316 6.165 -20.155 1.00 93.50 139 VAL A C 1
ATOM 1025 O O . VAL A 1 139 ? 21.348 6.157 -20.823 1.00 93.50 139 VAL A O 1
ATOM 1028 N N . LEU A 1 140 ? 19.137 5.803 -20.672 1.00 93.94 140 LEU A N 1
ATOM 1029 C CA . LEU A 1 140 ? 18.962 5.325 -22.047 1.00 93.94 140 LEU A CA 1
ATOM 1030 C C . LEU A 1 140 ? 19.333 6.378 -23.102 1.00 93.94 140 LEU A C 1
ATOM 1032 O O . LEU A 1 140 ? 19.947 6.044 -24.120 1.00 93.94 140 LEU A O 1
ATOM 1036 N N . LEU A 1 141 ? 18.952 7.636 -22.866 1.00 93.69 141 LEU A N 1
ATOM 1037 C CA . LEU A 1 141 ? 19.233 8.754 -23.765 1.00 93.69 141 LEU A CA 1
ATOM 1038 C C . LEU A 1 141 ? 20.728 9.087 -23.785 1.00 93.69 141 LEU A C 1
ATOM 1040 O O . LEU A 1 141 ? 21.299 9.222 -24.865 1.00 93.69 141 LEU A O 1
ATOM 1044 N N . VAL A 1 142 ? 21.375 9.140 -22.616 1.00 95.62 142 VAL A N 1
ATOM 1045 C CA . VAL A 1 142 ? 22.831 9.327 -22.514 1.00 95.62 142 VAL A CA 1
ATOM 1046 C C . VAL A 1 142 ? 23.567 8.167 -23.187 1.00 95.62 142 VAL A C 1
ATOM 1048 O O . VAL A 1 142 ? 24.417 8.412 -24.035 1.00 95.62 142 VAL A O 1
ATOM 1051 N N . ALA A 1 143 ? 23.198 6.914 -22.900 1.00 91.88 143 ALA A N 1
ATOM 1052 C CA . ALA A 1 143 ? 23.843 5.741 -23.490 1.00 91.88 143 ALA A CA 1
ATOM 1053 C C . ALA A 1 143 ? 23.735 5.708 -25.026 1.00 91.88 143 ALA A C 1
ATOM 1055 O O . ALA A 1 143 ? 24.730 5.440 -25.697 1.00 91.88 143 ALA A O 1
ATOM 1056 N N . ASN A 1 144 ? 22.566 6.030 -25.599 1.00 93.06 144 ASN A N 1
ATOM 1057 C CA . ASN A 1 144 ? 22.417 6.127 -27.057 1.00 93.06 144 ASN A CA 1
ATOM 1058 C C . ASN A 1 144 ? 23.210 7.297 -27.646 1.00 93.06 144 ASN A C 1
ATOM 1060 O O . ASN A 1 144 ? 23.844 7.125 -28.684 1.00 93.06 144 ASN A O 1
ATOM 1064 N N . LEU A 1 145 ? 23.215 8.466 -27.000 1.00 93.06 145 LEU A N 1
ATOM 1065 C CA . LEU A 1 145 ? 23.971 9.620 -27.487 1.00 93.06 145 LEU A CA 1
ATOM 1066 C C . LEU A 1 145 ? 25.484 9.353 -27.459 1.00 93.06 145 LEU A C 1
ATOM 1068 O O . LEU A 1 145 ? 26.175 9.647 -28.433 1.00 93.06 145 LEU A O 1
ATOM 1072 N N . THR A 1 146 ? 25.993 8.731 -26.392 1.00 93.31 146 THR A N 1
ATOM 1073 C CA . THR A 1 146 ? 27.387 8.280 -26.298 1.00 93.31 146 THR A CA 1
ATOM 1074 C C . THR A 1 146 ? 27.703 7.213 -27.345 1.00 93.31 146 THR A C 1
ATOM 1076 O O . THR A 1 146 ? 28.742 7.310 -27.988 1.00 93.31 146 THR A O 1
ATOM 1079 N N . PHE A 1 147 ? 26.815 6.238 -27.574 1.00 92.38 147 PHE A N 1
ATOM 1080 C CA . PHE A 1 147 ? 26.994 5.218 -28.613 1.00 92.38 147 PHE A CA 1
ATOM 1081 C C . PHE A 1 147 ? 27.069 5.828 -30.020 1.00 92.38 147 PHE A C 1
ATOM 1083 O O . PHE A 1 147 ? 28.004 5.533 -30.759 1.00 92.38 147 PHE A O 1
ATOM 1090 N N . ILE A 1 148 ? 26.137 6.719 -30.373 1.00 88.94 148 ILE A N 1
ATOM 1091 C CA . ILE A 1 148 ? 26.116 7.410 -31.672 1.00 88.94 148 ILE A CA 1
ATOM 1092 C C . ILE A 1 148 ? 27.365 8.287 -31.839 1.00 88.94 148 ILE A C 1
ATOM 1094 O O . ILE A 1 148 ? 27.998 8.247 -32.892 1.00 88.94 148 ILE A O 1
ATOM 1098 N N . SER A 1 149 ? 27.756 9.031 -30.799 1.00 87.62 149 SER A N 1
ATOM 1099 C CA . SER A 1 149 ? 28.957 9.876 -30.807 1.00 87.62 149 SER A CA 1
ATOM 1100 C C . SER A 1 149 ? 30.241 9.055 -30.977 1.00 87.62 149 SER A C 1
ATOM 1102 O O . SER A 1 149 ? 31.066 9.370 -31.831 1.00 87.62 149 SER A O 1
ATOM 1104 N N . ALA A 1 150 ? 30.383 7.949 -30.238 1.00 87.50 150 ALA A N 1
ATOM 1105 C CA . ALA A 1 150 ? 31.527 7.048 -30.357 1.00 87.50 150 ALA A CA 1
ATOM 1106 C C . ALA A 1 150 ? 31.583 6.373 -31.734 1.00 87.50 150 ALA A C 1
ATOM 1108 O O . ALA A 1 150 ? 32.649 6.308 -32.341 1.00 87.50 150 ALA A O 1
ATOM 1109 N N . ALA A 1 151 ? 30.441 5.917 -32.258 1.00 84.81 151 ALA A N 1
ATOM 1110 C CA . ALA A 1 151 ? 30.351 5.339 -33.593 1.00 84.81 151 ALA A CA 1
ATOM 1111 C C . ALA A 1 151 ? 30.791 6.355 -34.665 1.00 84.81 151 ALA A C 1
ATOM 1113 O O . ALA A 1 151 ? 31.639 6.037 -35.501 1.00 84.81 151 ALA A O 1
ATOM 1114 N N . TYR A 1 152 ? 30.269 7.585 -34.608 1.00 81.50 152 TYR A N 1
ATOM 1115 C CA . TYR A 1 152 ? 30.646 8.674 -35.511 1.00 81.50 152 TYR A CA 1
ATOM 1116 C C . TYR A 1 152 ? 32.153 8.981 -35.441 1.00 81.50 152 TYR A C 1
ATOM 1118 O O . TYR A 1 152 ? 32.826 8.986 -36.471 1.00 81.50 152 TYR A O 1
ATOM 1126 N N . TYR A 1 153 ? 32.693 9.151 -34.230 1.00 80.81 153 TYR A N 1
ATOM 1127 C CA . TYR A 1 153 ? 34.105 9.461 -33.990 1.00 80.81 153 TYR A CA 1
ATOM 1128 C C . TYR A 1 153 ? 35.044 8.370 -34.530 1.00 80.81 153 TYR A C 1
ATOM 1130 O O . TYR A 1 153 ? 35.943 8.656 -35.321 1.00 80.81 153 TYR A O 1
ATOM 1138 N N . ILE A 1 154 ? 34.782 7.102 -34.183 1.00 78.62 154 ILE A N 1
ATOM 1139 C CA . ILE A 1 154 ? 35.557 5.947 -34.664 1.00 78.62 154 ILE A CA 1
ATOM 1140 C C . ILE A 1 154 ? 35.536 5.882 -36.194 1.00 78.62 154 ILE A C 1
ATOM 1142 O O . ILE A 1 154 ? 36.563 5.604 -36.812 1.00 78.62 154 ILE A O 1
ATOM 1146 N N . SER A 1 155 ? 34.388 6.139 -36.825 1.00 72.06 155 SER A N 1
ATOM 1147 C CA . SER A 1 155 ? 34.292 6.072 -38.283 1.00 72.06 155 SER A CA 1
ATOM 1148 C C . SER A 1 155 ? 35.030 7.222 -38.980 1.00 72.06 155 SER A C 1
ATOM 1150 O O . SER A 1 155 ? 35.648 6.995 -40.021 1.00 72.06 155 SER A O 1
ATOM 1152 N N . GLN A 1 156 ? 35.046 8.422 -38.386 1.00 68.69 156 GLN A N 1
ATOM 1153 C CA . GLN A 1 156 ? 35.788 9.568 -38.916 1.00 68.69 156 GLN A CA 1
ATOM 1154 C C . GLN A 1 156 ? 37.313 9.368 -38.829 1.00 68.69 156 GLN A C 1
ATOM 1156 O O . GLN A 1 156 ? 38.011 9.634 -39.808 1.00 68.69 156 GLN A O 1
ATOM 1161 N N . GLU A 1 157 ? 37.834 8.875 -37.700 1.00 67.06 157 GLU A N 1
ATOM 1162 C CA . GLU A 1 157 ? 39.283 8.692 -37.513 1.00 67.06 157 GLU A CA 1
ATOM 1163 C C . GLU A 1 157 ? 39.842 7.414 -38.154 1.00 67.06 157 GLU A C 1
ATOM 1165 O O . GLU A 1 157 ? 40.934 7.443 -38.721 1.00 67.06 157 GLU A O 1
ATOM 1170 N N . ALA A 1 158 ? 39.134 6.281 -38.076 1.00 62.59 158 ALA A N 1
ATOM 1171 C CA . ALA A 1 158 ? 39.709 4.991 -38.466 1.00 62.59 158 ALA A CA 1
ATOM 1172 C C . ALA A 1 158 ? 39.586 4.685 -39.969 1.00 62.59 158 ALA A C 1
ATOM 1174 O O . ALA A 1 158 ? 40.519 4.140 -40.559 1.00 62.59 158 ALA A O 1
ATOM 1175 N N . MET A 1 159 ? 38.450 5.009 -40.599 1.00 61.50 159 MET A N 1
ATOM 1176 C CA . MET A 1 159 ? 38.137 4.512 -41.950 1.00 61.50 159 MET A CA 1
ATOM 1177 C C . MET A 1 159 ? 38.717 5.384 -43.071 1.00 61.50 159 MET A C 1
ATOM 1179 O O . MET A 1 159 ? 39.257 4.854 -44.043 1.00 61.50 159 MET A O 1
ATOM 1183 N N . ALA A 1 160 ? 38.646 6.712 -42.940 1.00 64.00 160 ALA A N 1
ATOM 1184 C CA . ALA A 1 160 ? 39.086 7.632 -43.991 1.00 64.00 160 ALA A CA 1
ATOM 1185 C C . ALA A 1 160 ? 40.602 7.552 -44.306 1.00 64.00 160 ALA A C 1
ATOM 1187 O O . ALA A 1 160 ? 40.947 7.299 -45.465 1.00 64.00 160 ALA A O 1
ATOM 1188 N N . PRO A 1 161 ? 41.536 7.705 -43.340 1.00 64.12 161 PRO A N 1
ATOM 1189 C CA . PRO A 1 161 ? 42.965 7.744 -43.662 1.00 64.12 161 PRO A CA 1
ATOM 1190 C C . PRO A 1 161 ? 43.528 6.383 -44.097 1.00 64.12 161 PRO A C 1
ATOM 1192 O O . PRO A 1 161 ? 44.418 6.337 -44.944 1.00 64.12 161 PRO A O 1
ATOM 1195 N N . GLN A 1 162 ? 43.010 5.264 -43.574 1.00 65.88 162 GLN A N 1
ATOM 1196 C CA . GLN A 1 162 ? 43.481 3.923 -43.949 1.00 65.88 162 GLN A CA 1
ATOM 1197 C C . GLN A 1 162 ? 43.122 3.572 -45.400 1.00 65.88 162 GLN A C 1
ATOM 1199 O O . GLN A 1 162 ? 43.949 3.010 -46.127 1.00 65.88 162 GLN A O 1
ATOM 1204 N N . ALA A 1 163 ? 41.916 3.946 -45.843 1.00 67.19 163 ALA A N 1
ATOM 1205 C CA . ALA A 1 163 ? 41.497 3.783 -47.229 1.00 67.19 163 ALA A CA 1
ATOM 1206 C C . ALA A 1 163 ? 42.385 4.604 -48.178 1.00 67.19 163 ALA A C 1
ATOM 1208 O O . ALA A 1 163 ? 42.905 4.049 -49.146 1.00 67.19 163 ALA A O 1
ATOM 1209 N N . LEU A 1 164 ? 42.634 5.885 -47.872 1.00 72.25 164 LEU A N 1
ATOM 1210 C CA . LEU A 1 164 ? 43.477 6.748 -48.709 1.00 72.25 164 LEU A CA 1
ATOM 1211 C C . LEU A 1 164 ? 44.935 6.277 -48.761 1.00 72.25 164 LEU A C 1
ATOM 1213 O O . LEU A 1 164 ? 45.510 6.246 -49.846 1.00 72.25 164 LEU A O 1
ATOM 1217 N N . GLN A 1 165 ? 45.516 5.824 -47.646 1.00 71.00 165 GLN A N 1
ATOM 1218 C CA . GLN A 1 165 ? 46.885 5.296 -47.650 1.00 71.00 165 GLN A CA 1
ATOM 1219 C C . GLN A 1 165 ? 47.008 4.008 -48.469 1.00 71.00 165 GLN A C 1
ATOM 1221 O O . GLN A 1 165 ? 48.004 3.816 -49.168 1.00 71.00 165 GLN A O 1
ATOM 1226 N N . THR A 1 166 ? 45.998 3.138 -48.413 1.00 71.25 166 THR A N 1
ATOM 1227 C CA . THR A 1 166 ? 45.964 1.890 -49.186 1.00 71.25 166 THR A CA 1
ATOM 1228 C C . THR A 1 166 ? 45.802 2.176 -50.678 1.00 71.25 166 THR A C 1
ATOM 1230 O O . THR A 1 166 ? 46.590 1.679 -51.480 1.00 71.25 166 THR A O 1
ATOM 1233 N N . ILE A 1 167 ? 44.849 3.040 -51.042 1.00 73.94 167 ILE A N 1
ATOM 1234 C CA . ILE A 1 167 ? 44.629 3.510 -52.416 1.00 73.94 167 ILE A CA 1
ATOM 1235 C C . ILE A 1 167 ? 45.891 4.197 -52.951 1.00 73.94 167 ILE A C 1
ATOM 1237 O O . ILE A 1 167 ? 46.363 3.852 -54.027 1.00 73.94 167 ILE A O 1
ATOM 1241 N N . GLY A 1 168 ? 46.505 5.095 -52.179 1.00 69.62 168 GLY A N 1
ATOM 1242 C CA . GLY A 1 168 ? 47.720 5.797 -52.580 1.00 69.62 168 GLY A CA 1
ATOM 1243 C C . GLY A 1 168 ? 48.918 4.875 -52.808 1.00 69.62 168 GLY A C 1
ATOM 1244 O O . GLY A 1 168 ? 49.679 5.085 -53.749 1.00 69.62 168 GLY A O 1
ATOM 1245 N N . ARG A 1 169 ? 49.056 3.810 -52.006 1.00 68.06 169 ARG A N 1
ATOM 1246 C CA . ARG A 1 169 ? 50.072 2.767 -52.224 1.00 68.06 169 ARG A CA 1
ATOM 1247 C C . ARG A 1 169 ? 49.784 1.922 -53.466 1.00 68.06 169 ARG A C 1
ATOM 1249 O O . ARG A 1 169 ? 50.714 1.652 -54.218 1.00 68.06 169 ARG A O 1
ATOM 1256 N N . LEU A 1 170 ? 48.526 1.552 -53.707 1.00 65.88 170 LEU A N 1
ATOM 1257 C CA . LEU A 1 170 ? 48.113 0.846 -54.927 1.00 65.88 170 LEU A CA 1
ATOM 1258 C C . LEU A 1 170 ? 48.376 1.685 -56.182 1.00 65.88 170 LEU A C 1
ATOM 1260 O O . LEU A 1 170 ? 48.988 1.188 -57.116 1.00 65.88 170 LEU A O 1
ATOM 1264 N N . ILE A 1 171 ? 48.005 2.967 -56.176 1.00 66.00 171 ILE A N 1
ATOM 1265 C CA . ILE A 1 171 ? 48.270 3.886 -57.291 1.00 66.00 171 ILE A CA 1
ATOM 1266 C C . ILE A 1 171 ? 49.777 4.078 -57.486 1.00 66.00 171 ILE A C 1
ATOM 1268 O O . ILE A 1 171 ? 50.236 4.156 -58.619 1.00 66.00 171 ILE A O 1
ATOM 1272 N N . SER A 1 172 ? 50.585 4.098 -56.418 1.00 59.72 172 SER A N 1
ATOM 1273 C CA . SER A 1 172 ? 52.047 4.263 -56.513 1.00 59.72 172 SER A CA 1
ATOM 1274 C C . SER A 1 172 ? 52.802 3.130 -57.239 1.00 59.72 172 SER A C 1
ATOM 1276 O O . SER A 1 172 ? 54.025 3.200 -57.351 1.00 59.72 172 SER A O 1
ATOM 1278 N N . SER A 1 173 ? 52.118 2.112 -57.783 1.00 61.03 173 SER A N 1
ATOM 1279 C CA . SER A 1 173 ? 52.720 1.052 -58.601 1.00 61.03 173 SER A CA 1
ATOM 1280 C C . SER A 1 173 ? 53.134 1.525 -60.011 1.00 61.03 173 SER A C 1
ATOM 1282 O O . SER A 1 173 ? 52.560 1.105 -61.016 1.00 61.03 173 SER A O 1
ATOM 1284 N N . ALA A 1 174 ? 54.169 2.370 -60.056 1.00 53.22 174 ALA A N 1
ATOM 1285 C CA . ALA A 1 174 ? 55.064 2.724 -61.170 1.00 53.22 174 ALA A CA 1
ATOM 1286 C C . ALA A 1 174 ? 54.459 3.092 -62.548 1.00 53.22 174 ALA A C 1
ATOM 1288 O O . ALA A 1 174 ? 54.637 4.215 -63.007 1.00 53.22 174 ALA A O 1
ATOM 1289 N N . ASN A 1 175 ? 53.772 2.175 -63.233 1.00 56.91 175 ASN A N 1
ATOM 1290 C CA . ASN A 1 175 ? 53.608 2.225 -64.694 1.00 56.91 175 ASN A CA 1
ATOM 1291 C C . ASN A 1 175 ? 52.479 3.134 -65.215 1.00 56.91 175 ASN A C 1
ATOM 1293 O O . ASN A 1 175 ? 52.507 3.506 -66.388 1.00 56.91 175 ASN A O 1
ATOM 1297 N N . LEU A 1 176 ? 51.471 3.459 -64.395 1.00 58.25 176 LEU A N 1
ATOM 1298 C CA . LEU A 1 176 ? 50.341 4.309 -64.813 1.00 58.25 176 LEU A CA 1
ATOM 1299 C C . LEU A 1 176 ? 50.561 5.794 -64.488 1.00 58.25 176 LEU A C 1
ATOM 1301 O O . LEU A 1 176 ? 50.133 6.654 -65.254 1.00 58.25 176 LEU A O 1
ATOM 1305 N N . ASN A 1 177 ? 51.261 6.106 -63.393 1.00 63.66 177 ASN A N 1
ATOM 1306 C CA . ASN A 1 177 ? 51.417 7.494 -62.951 1.00 63.66 177 ASN A CA 1
ATOM 1307 C C . ASN A 1 177 ? 52.433 8.274 -63.784 1.00 63.66 177 ASN A C 1
ATOM 1309 O O . ASN A 1 177 ? 52.201 9.447 -64.054 1.00 63.66 177 ASN A O 1
ATOM 1313 N N . GLU A 1 178 ? 53.530 7.632 -64.202 1.00 65.06 178 GLU A N 1
ATOM 1314 C CA . GLU A 1 178 ? 54.556 8.284 -65.025 1.00 65.06 178 GLU A CA 1
ATOM 1315 C C . GLU A 1 178 ? 53.936 8.803 -66.333 1.00 65.06 178 GLU A C 1
ATOM 1317 O O . GLU A 1 178 ? 54.135 9.957 -66.697 1.00 65.06 178 GLU A O 1
ATOM 1322 N N . ARG A 1 179 ? 53.069 8.002 -66.973 1.00 70.88 179 ARG A N 1
ATOM 1323 C CA . ARG A 1 179 ? 52.338 8.394 -68.192 1.00 70.88 179 ARG A CA 1
ATOM 1324 C C . ARG A 1 179 ? 51.329 9.519 -67.965 1.00 70.88 179 ARG A C 1
ATOM 1326 O O . ARG A 1 179 ? 51.225 10.424 -68.783 1.00 70.88 179 ARG A O 1
ATOM 1333 N N . ALA A 1 180 ? 50.627 9.511 -66.833 1.00 75.56 180 ALA A N 1
ATOM 1334 C CA . ALA A 1 180 ? 49.590 10.498 -66.536 1.00 75.56 180 ALA A CA 1
ATOM 1335 C C . ALA A 1 180 ? 50.090 11.961 -66.495 1.00 75.56 180 ALA A C 1
ATOM 1337 O O . ALA A 1 180 ? 49.271 12.869 -66.605 1.00 75.56 180 ALA A O 1
ATOM 1338 N N . LEU A 1 181 ? 51.403 12.200 -66.369 1.00 77.56 181 LEU A N 1
ATOM 1339 C CA . LEU A 1 181 ? 52.014 13.536 -66.389 1.00 77.56 181 LEU A CA 1
ATOM 1340 C C . LEU A 1 181 ? 52.476 14.023 -67.780 1.00 77.56 181 LEU A C 1
ATOM 1342 O O . LEU A 1 181 ? 52.986 15.136 -67.876 1.00 77.56 181 LEU A O 1
ATOM 1346 N N . TYR A 1 182 ? 52.334 13.240 -68.859 1.00 76.81 182 TYR A N 1
ATOM 1347 C CA . TYR A 1 182 ? 52.737 13.681 -70.211 1.00 76.81 182 TYR A CA 1
ATOM 1348 C C . TYR A 1 182 ? 51.599 14.297 -71.036 1.00 76.81 182 TYR A C 1
ATOM 1350 O O . TYR A 1 182 ? 51.868 15.058 -71.966 1.00 76.81 182 TYR A O 1
ATOM 1358 N N . SER A 1 183 ? 50.336 13.984 -70.728 1.00 79.69 183 SER A N 1
ATOM 1359 C CA . SER A 1 183 ? 49.179 14.463 -71.493 1.00 79.69 183 SER A CA 1
ATOM 1360 C C . SER A 1 183 ? 47.938 14.673 -70.615 1.00 79.69 183 SER A C 1
ATOM 1362 O O . SER A 1 183 ? 47.625 13.804 -69.795 1.00 79.69 183 SER A O 1
ATOM 1364 N N . PRO A 1 184 ? 47.150 15.749 -70.833 1.00 81.75 184 PRO A N 1
ATOM 1365 C CA . PRO A 1 184 ? 45.838 15.917 -70.205 1.00 81.75 184 PRO A CA 1
ATOM 1366 C C . PRO A 1 184 ? 44.885 14.735 -70.445 1.00 81.75 184 PRO A C 1
ATOM 1368 O O . PRO A 1 184 ? 44.096 14.398 -69.565 1.00 81.75 184 PRO A O 1
ATOM 1371 N N . ASP A 1 185 ? 44.973 14.060 -71.597 1.00 83.94 185 ASP A N 1
ATOM 1372 C CA . ASP A 1 185 ? 44.137 12.888 -71.892 1.00 83.94 185 ASP A CA 1
ATOM 1373 C C . ASP A 1 185 ? 44.536 11.662 -71.049 1.00 83.94 185 ASP A C 1
ATOM 1375 O O . ASP A 1 185 ? 43.670 10.896 -70.619 1.00 83.94 185 ASP A O 1
ATOM 1379 N N . GLU A 1 186 ? 45.829 11.497 -70.751 1.00 83.62 186 GLU A N 1
ATOM 1380 C CA . GLU A 1 186 ? 46.340 10.425 -69.883 1.00 83.62 186 GLU A CA 1
ATOM 1381 C C . GLU A 1 186 ? 46.041 10.721 -68.404 1.00 83.62 186 GLU A C 1
ATOM 1383 O O . GLU A 1 186 ? 45.576 9.836 -67.681 1.00 83.62 186 GLU A O 1
ATOM 1388 N N . ALA A 1 187 ? 46.173 11.983 -67.975 1.00 84.06 187 ALA A N 1
ATOM 1389 C CA . ALA A 1 187 ? 45.700 12.450 -66.671 1.00 84.06 187 ALA A CA 1
ATOM 1390 C C . ALA A 1 187 ? 44.197 12.168 -66.483 1.00 84.06 187 ALA A C 1
ATOM 1392 O O . ALA A 1 187 ? 43.769 11.619 -65.463 1.00 84.06 187 ALA A O 1
ATOM 1393 N N . ARG A 1 188 ? 43.382 12.479 -67.500 1.00 87.19 188 ARG A N 1
ATOM 1394 C CA . ARG A 1 188 ? 41.934 12.236 -67.498 1.00 87.19 188 ARG A CA 1
ATOM 1395 C C . ARG A 1 188 ? 41.594 10.743 -67.491 1.00 87.19 188 ARG A C 1
ATOM 1397 O O . ARG A 1 188 ? 40.606 10.359 -66.862 1.00 87.19 188 ARG A O 1
ATOM 1404 N N . ALA A 1 189 ? 42.397 9.896 -68.139 1.00 83.81 189 ALA A N 1
ATOM 1405 C CA . ALA A 1 189 ? 42.250 8.443 -68.076 1.00 83.81 189 ALA A CA 1
ATOM 1406 C C . ALA A 1 189 ? 42.502 7.905 -66.655 1.00 83.81 189 ALA A C 1
ATOM 1408 O O . ALA A 1 189 ? 41.647 7.190 -66.128 1.00 83.81 189 ALA A O 1
ATOM 1409 N N . LEU A 1 190 ? 43.594 8.327 -66.002 1.00 83.50 190 LEU A N 1
ATOM 1410 C CA . LEU A 1 190 ? 43.902 7.963 -64.614 1.00 83.50 190 LEU A CA 1
ATOM 1411 C C . LEU A 1 190 ? 42.781 8.400 -63.659 1.00 83.50 190 LEU A C 1
ATOM 1413 O O . LEU A 1 190 ? 42.244 7.585 -62.912 1.00 83.50 190 LEU A O 1
ATOM 1417 N N . LEU A 1 191 ? 42.355 9.667 -63.710 1.00 86.44 191 LEU A N 1
ATOM 1418 C CA . LEU A 1 191 ? 41.288 10.162 -62.830 1.00 86.44 191 LEU A CA 1
ATOM 1419 C C . LEU A 1 191 ? 39.927 9.487 -63.094 1.00 86.44 191 LEU A C 1
ATOM 1421 O O . LEU A 1 191 ? 39.115 9.344 -62.176 1.00 86.44 191 LEU A O 1
ATOM 1425 N N . LYS A 1 192 ? 39.666 9.020 -64.321 1.00 85.75 192 LYS A N 1
ATOM 1426 C CA . LYS A 1 192 ? 38.476 8.217 -64.641 1.00 85.75 192 LYS A CA 1
ATOM 1427 C C . LYS A 1 192 ? 38.535 6.822 -64.010 1.00 85.75 192 LYS A C 1
ATOM 1429 O O . LYS A 1 192 ? 37.496 6.335 -63.569 1.00 85.75 192 LYS A O 1
ATOM 1434 N N . GLU A 1 193 ? 39.713 6.207 -63.930 1.00 82.81 193 GLU A N 1
ATOM 1435 C CA . GLU A 1 193 ? 39.925 4.952 -63.198 1.00 82.81 193 GLU A CA 1
ATOM 1436 C C . GLU A 1 193 ? 39.758 5.160 -61.684 1.00 82.81 193 GLU A C 1
ATOM 1438 O O . GLU A 1 193 ? 39.012 4.416 -61.041 1.00 82.81 193 GLU A O 1
ATOM 1443 N N . LEU A 1 194 ? 40.321 6.243 -61.129 1.00 81.12 194 LEU A N 1
ATOM 1444 C CA . LEU A 1 194 ? 40.138 6.617 -59.718 1.00 81.12 194 LEU A CA 1
ATOM 1445 C C . LEU A 1 194 ? 38.666 6.830 -59.336 1.00 81.12 194 LEU A C 1
ATOM 1447 O O . LEU A 1 194 ? 38.271 6.549 -58.205 1.00 81.12 194 LEU A O 1
ATOM 1451 N N . ARG A 1 195 ? 37.819 7.233 -60.289 1.00 81.88 195 ARG A N 1
ATOM 1452 C CA . ARG A 1 195 ? 36.370 7.366 -60.081 1.00 81.88 195 ARG A CA 1
ATOM 1453 C C . ARG A 1 195 ? 35.662 6.046 -59.744 1.00 81.88 195 ARG A C 1
ATOM 1455 O O . ARG A 1 195 ? 34.558 6.083 -59.211 1.00 81.88 195 ARG A O 1
ATOM 1462 N N . SER A 1 196 ? 36.267 4.892 -60.031 1.00 77.50 196 SER A N 1
ATOM 1463 C CA . SER A 1 196 ? 35.713 3.586 -59.637 1.00 77.50 196 SER A CA 1
ATOM 1464 C C . SER A 1 196 ? 35.848 3.293 -58.133 1.00 77.50 196 SER A C 1
ATOM 1466 O O . SER A 1 196 ? 35.116 2.459 -57.598 1.00 77.50 196 SER A O 1
ATOM 1468 N N . TYR A 1 197 ? 36.725 4.013 -57.423 1.00 75.12 197 TYR A N 1
ATOM 1469 C CA . TYR A 1 197 ? 36.953 3.846 -55.989 1.00 75.12 197 TYR A CA 1
ATOM 1470 C C . TYR A 1 197 ? 36.005 4.745 -55.184 1.00 75.12 197 TYR A C 1
ATOM 1472 O O . TYR A 1 197 ? 36.249 5.936 -54.996 1.00 75.12 197 TYR A O 1
ATOM 1480 N N . GLY A 1 198 ? 34.927 4.152 -54.663 1.00 71.12 198 GLY A N 1
ATOM 1481 C CA . GLY A 1 198 ? 33.888 4.849 -53.889 1.00 71.12 198 GLY A CA 1
ATOM 1482 C C . GLY A 1 198 ? 34.349 5.733 -52.707 1.00 71.12 198 GLY A C 1
ATOM 1483 O O . GLY A 1 198 ? 33.683 6.734 -52.460 1.00 71.12 198 GLY A O 1
ATOM 1484 N N . PRO A 1 199 ? 35.459 5.447 -51.988 1.00 74.62 199 PRO A N 1
ATOM 1485 C CA . PRO A 1 199 ? 35.946 6.320 -50.908 1.00 74.62 199 PRO A CA 1
ATOM 1486 C C . PRO A 1 199 ? 36.564 7.664 -51.348 1.00 74.62 199 PRO A C 1
ATOM 1488 O O . PRO A 1 199 ? 36.944 8.465 -50.490 1.00 74.62 199 PRO A O 1
ATOM 1491 N N . LEU A 1 200 ? 36.726 7.919 -52.654 1.00 79.12 200 LEU A N 1
ATOM 1492 C CA . LEU A 1 200 ? 37.310 9.162 -53.174 1.00 79.12 200 LEU A CA 1
ATOM 1493 C C . LEU A 1 200 ? 36.225 10.182 -53.543 1.00 79.12 200 LEU A C 1
ATOM 1495 O O . LEU A 1 200 ? 35.495 10.014 -54.520 1.00 79.12 200 LEU A O 1
ATOM 1499 N N . ARG A 1 201 ? 36.173 11.299 -52.805 1.00 85.31 201 ARG A N 1
ATOM 1500 C CA . ARG A 1 201 ? 35.280 12.428 -53.110 1.00 85.31 201 ARG A CA 1
ATOM 1501 C C . ARG A 1 201 ? 35.789 13.245 -54.288 1.00 85.31 201 ARG A C 1
ATOM 1503 O O . ARG A 1 201 ? 35.008 13.614 -55.162 1.00 85.31 201 ARG A O 1
ATOM 1510 N N . ALA A 1 202 ? 37.085 13.531 -54.300 1.00 88.12 202 ALA A N 1
ATOM 1511 C CA . ALA A 1 202 ? 37.741 14.289 -55.352 1.00 88.12 202 ALA A CA 1
ATOM 1512 C C . ALA A 1 202 ? 39.211 13.877 -55.484 1.00 88.12 202 ALA A C 1
ATOM 1514 O O . ALA A 1 202 ? 39.806 13.349 -54.542 1.00 88.12 202 ALA A O 1
ATOM 1515 N N . ALA A 1 203 ? 39.792 14.134 -56.650 1.00 88.81 203 ALA A N 1
ATOM 1516 C CA . ALA A 1 203 ? 41.224 14.011 -56.882 1.00 88.81 203 ALA A CA 1
ATOM 1517 C C . ALA A 1 203 ? 41.674 15.002 -57.962 1.00 88.81 203 ALA A C 1
ATOM 1519 O O . ALA A 1 203 ? 40.901 15.317 -58.867 1.00 88.81 203 ALA A O 1
ATOM 1520 N N . ALA A 1 204 ? 42.914 15.475 -57.878 1.00 90.12 204 ALA A N 1
ATOM 1521 C CA . ALA A 1 204 ? 43.534 16.325 -58.892 1.00 90.12 204 ALA A CA 1
ATOM 1522 C C . ALA A 1 204 ? 44.974 15.892 -59.147 1.00 90.12 204 ALA A C 1
ATOM 1524 O O . ALA A 1 204 ? 45.696 15.565 -58.203 1.00 90.12 204 ALA A O 1
ATOM 1525 N N . LEU A 1 205 ? 45.378 15.938 -60.414 1.00 89.69 205 LEU A N 1
ATOM 1526 C CA . LEU A 1 205 ? 46.764 15.745 -60.822 1.00 89.69 205 LEU A CA 1
ATOM 1527 C C . LEU A 1 205 ? 47.373 17.106 -61.169 1.00 89.69 205 LEU A C 1
ATOM 1529 O O . LEU A 1 205 ? 46.794 17.868 -61.946 1.00 89.69 205 LEU A O 1
ATOM 1533 N N . TYR A 1 206 ? 48.529 17.392 -60.583 1.00 89.06 206 TYR A N 1
ATOM 1534 C CA . TYR A 1 206 ? 49.333 18.581 -60.829 1.00 89.06 206 TYR A CA 1
ATOM 1535 C C . TYR A 1 206 ? 50.617 18.174 -61.553 1.00 89.06 206 TYR A C 1
ATOM 1537 O O . TYR A 1 206 ? 51.255 17.192 -61.160 1.00 89.06 206 TYR A O 1
ATOM 1545 N N . ASP A 1 207 ? 50.980 18.927 -62.590 1.00 86.62 207 ASP A N 1
ATOM 1546 C CA . ASP A 1 207 ? 52.256 18.776 -63.294 1.00 86.62 207 ASP A CA 1
ATOM 1547 C C . ASP A 1 207 ? 53.421 19.269 -62.422 1.00 86.62 207 ASP A C 1
ATOM 1549 O O . ASP A 1 207 ? 53.234 19.828 -61.337 1.00 86.62 207 ASP A O 1
ATOM 1553 N N . ASN A 1 208 ? 54.633 19.096 -62.928 1.00 85.81 208 ASN A N 1
ATOM 1554 C CA . ASN A 1 208 ? 55.888 19.455 -62.283 1.00 85.81 208 ASN A CA 1
ATOM 1555 C C . ASN A 1 208 ? 55.985 20.951 -61.908 1.00 85.81 208 ASN A C 1
ATOM 1557 O O . ASN A 1 208 ? 56.586 21.300 -60.893 1.00 85.81 208 ASN A O 1
ATOM 1561 N N . ASP A 1 209 ? 55.374 21.840 -62.704 1.00 83.25 209 ASP A N 1
ATOM 1562 C CA . ASP A 1 209 ? 55.290 23.286 -62.424 1.00 83.25 209 ASP A CA 1
ATOM 1563 C C . ASP A 1 209 ? 54.297 23.625 -61.291 1.00 83.25 209 ASP A C 1
ATOM 1565 O O . ASP A 1 209 ? 54.213 24.765 -60.821 1.00 83.25 209 ASP A O 1
ATOM 1569 N N . GLY A 1 210 ? 53.537 22.629 -60.827 1.00 83.38 210 GLY A N 1
ATOM 1570 C CA . GLY A 1 210 ? 52.485 22.765 -59.828 1.00 83.38 210 GLY A CA 1
ATOM 1571 C C . GLY A 1 210 ? 51.143 23.234 -60.393 1.00 83.38 210 GLY A C 1
ATOM 1572 O O . GLY A 1 210 ? 50.234 23.475 -59.604 1.00 83.38 210 GLY A O 1
ATOM 1573 N N . GLU A 1 211 ? 50.991 23.361 -61.712 1.00 89.25 211 GLU A N 1
ATOM 1574 C CA . GLU A 1 211 ? 49.706 23.628 -62.373 1.00 89.25 211 GLU A CA 1
ATOM 1575 C C . GLU A 1 211 ? 48.826 22.376 -62.408 1.00 89.25 211 GLU A C 1
ATOM 1577 O O . GLU A 1 211 ? 49.303 21.266 -62.654 1.00 89.25 211 GLU A O 1
ATOM 1582 N N . ARG A 1 212 ? 47.520 22.536 -62.186 1.00 90.31 212 ARG A N 1
ATOM 1583 C CA . ARG A 1 212 ? 46.568 21.421 -62.233 1.00 90.31 212 ARG A CA 1
ATOM 1584 C C . ARG A 1 212 ? 46.244 21.017 -63.672 1.00 90.31 212 ARG A C 1
ATOM 1586 O O . ARG A 1 212 ? 45.527 21.737 -64.365 1.00 90.31 212 ARG A O 1
ATOM 1593 N N . LEU A 1 213 ? 46.665 19.814 -64.062 1.00 88.00 213 LEU A N 1
ATOM 1594 C CA . LEU A 1 213 ? 46.347 19.203 -65.356 1.00 88.00 213 LEU A CA 1
ATOM 1595 C C . LEU A 1 213 ? 44.859 18.851 -65.457 1.00 88.00 213 LEU A C 1
ATOM 1597 O O . LEU A 1 213 ? 44.178 19.252 -66.396 1.00 88.00 213 LEU A O 1
ATOM 1601 N N . GLU A 1 214 ? 44.349 18.108 -64.473 1.00 89.06 214 GLU A N 1
ATOM 1602 C CA . GLU A 1 214 ? 42.984 17.579 -64.474 1.00 89.06 214 GLU A CA 1
ATOM 1603 C C . GLU A 1 214 ? 42.413 17.442 -63.058 1.00 89.06 214 GLU A C 1
ATOM 1605 O O . GLU A 1 214 ? 43.151 17.341 -62.072 1.00 89.06 214 GLU A O 1
ATOM 1610 N N . GLN A 1 215 ? 41.080 17.403 -62.962 1.00 90.25 215 GLN A N 1
ATOM 1611 C CA . GLN A 1 215 ? 40.365 17.140 -61.709 1.00 90.25 215 GLN A CA 1
ATOM 1612 C C . GLN A 1 215 ? 39.188 16.176 -61.895 1.00 90.25 215 GLN A C 1
ATOM 1614 O O . GLN A 1 215 ? 38.464 16.225 -62.887 1.00 90.25 215 GLN A O 1
ATOM 1619 N N . MET A 1 216 ? 38.931 15.352 -60.881 1.00 87.38 216 MET A N 1
ATOM 1620 C CA . MET A 1 216 ? 37.691 14.595 -60.734 1.00 87.38 216 MET A CA 1
ATOM 1621 C C . MET A 1 216 ? 36.990 14.939 -59.423 1.00 87.38 216 MET A C 1
ATOM 1623 O O . MET A 1 216 ? 37.622 15.187 -58.399 1.00 87.38 216 MET A O 1
ATOM 1627 N N . HIS A 1 217 ? 35.664 14.873 -59.455 1.00 87.94 217 HIS A N 1
ATOM 1628 C CA . HIS A 1 217 ? 34.797 14.956 -58.286 1.00 87.94 217 HIS A CA 1
ATOM 1629 C C . HIS A 1 217 ? 33.651 13.939 -58.408 1.00 87.94 217 HIS A C 1
ATOM 1631 O O . HIS A 1 217 ? 33.276 13.508 -59.511 1.00 87.94 217 HIS A O 1
ATOM 1637 N N . GLN A 1 218 ? 33.104 13.545 -57.261 1.00 81.06 218 GLN A N 1
ATOM 1638 C CA . GLN A 1 218 ? 31.905 12.724 -57.109 1.00 81.06 218 GLN A CA 1
ATOM 1639 C C . GLN A 1 218 ? 30.907 13.470 -56.215 1.00 81.06 218 GLN A C 1
ATOM 1641 O O . GLN A 1 218 ? 31.300 14.020 -55.194 1.00 81.06 218 GLN A O 1
ATOM 1646 N N . GLY A 1 219 ? 29.620 13.495 -56.565 1.00 77.12 219 GLY A N 1
ATOM 1647 C CA . GLY A 1 219 ? 28.628 14.273 -55.813 1.00 77.12 219 GLY A CA 1
ATOM 1648 C C . GLY A 1 219 ? 28.831 15.787 -55.955 1.00 77.12 219 GLY A C 1
ATOM 1649 O O . GLY A 1 219 ? 29.029 16.283 -57.066 1.00 77.12 219 GLY A O 1
ATOM 1650 N N . GLU A 1 220 ? 28.748 16.513 -54.838 1.00 76.25 220 GLU A N 1
ATOM 1651 C CA . GLU A 1 220 ? 28.904 17.974 -54.781 1.00 76.25 220 GLU A CA 1
ATOM 1652 C C . GLU A 1 220 ? 30.250 18.434 -55.367 1.00 76.25 220 GLU A C 1
ATOM 1654 O O . GLU A 1 220 ? 31.291 17.817 -55.124 1.00 76.25 220 GLU A O 1
ATOM 1659 N N . SER A 1 221 ? 30.223 19.516 -56.150 1.00 77.88 221 SER A N 1
ATOM 1660 C CA . SER A 1 221 ? 31.413 20.066 -56.800 1.00 77.88 221 SER A CA 1
ATOM 1661 C C . SER A 1 221 ? 32.359 20.670 -55.766 1.00 77.88 221 SER A C 1
ATOM 1663 O O . SER A 1 221 ? 32.049 21.697 -55.169 1.00 77.88 221 SER A O 1
ATOM 1665 N N . LEU A 1 222 ? 33.524 20.049 -55.587 1.00 82.00 222 LEU A N 1
ATOM 1666 C CA . LEU A 1 222 ? 34.599 20.571 -54.753 1.00 82.00 222 LEU A CA 1
ATOM 1667 C C . LEU A 1 222 ? 35.642 21.249 -55.645 1.00 82.00 222 LEU A C 1
ATOM 1669 O O . LEU A 1 222 ? 36.303 20.578 -56.439 1.00 82.00 222 LEU A O 1
ATOM 1673 N N . GLU A 1 223 ? 35.796 22.566 -55.516 1.00 83.00 223 GLU A N 1
ATOM 1674 C CA . GLU A 1 223 ? 36.867 23.284 -56.206 1.00 83.00 223 GLU A CA 1
ATOM 1675 C C . GLU A 1 223 ? 38.202 23.031 -55.501 1.00 83.00 223 GLU A C 1
ATOM 1677 O O . GLU A 1 223 ? 38.444 23.474 -54.377 1.00 83.00 223 GLU A O 1
ATOM 1682 N N . LEU A 1 224 ? 39.071 22.284 -56.180 1.00 86.81 224 LEU A N 1
ATOM 1683 C CA . LEU A 1 224 ? 40.448 22.068 -55.755 1.00 86.81 224 LEU A CA 1
ATOM 1684 C C . LEU A 1 224 ? 41.315 23.283 -56.151 1.00 86.81 224 LEU A C 1
ATOM 1686 O O . LEU A 1 224 ? 40.937 24.030 -57.064 1.00 86.81 224 LEU A O 1
ATOM 1690 N N . PRO A 1 225 ? 42.488 23.488 -55.523 1.00 89.19 225 PRO A N 1
ATOM 1691 C CA . PRO A 1 225 ? 43.447 24.512 -55.937 1.00 89.19 225 PRO A CA 1
ATOM 1692 C C . PRO A 1 225 ? 43.824 24.402 -57.419 1.00 89.19 225 PRO A C 1
ATOM 1694 O O . PRO A 1 225 ? 43.818 23.311 -57.995 1.00 89.19 225 PRO A O 1
ATOM 1697 N N . ARG A 1 226 ? 44.144 25.534 -58.056 1.00 86.88 226 ARG A N 1
ATOM 1698 C CA . ARG A 1 226 ? 44.720 25.540 -59.415 1.00 86.88 226 ARG A CA 1
ATOM 1699 C C . ARG A 1 226 ? 46.227 25.319 -59.376 1.00 86.88 226 ARG A C 1
ATOM 1701 O O . ARG A 1 226 ? 46.722 24.499 -60.137 1.00 86.88 226 ARG A O 1
ATOM 1708 N N . HIS A 1 227 ? 46.909 25.971 -58.434 1.00 88.50 227 HIS A N 1
ATOM 1709 C CA . HIS A 1 227 ? 48.332 25.777 -58.189 1.00 88.50 227 HIS A CA 1
ATOM 1710 C C . HIS A 1 227 ? 48.556 24.948 -56.925 1.00 88.50 227 HIS A C 1
ATOM 1712 O O . HIS A 1 227 ? 47.934 25.178 -55.886 1.00 88.50 227 HIS A O 1
ATOM 1718 N N . PHE A 1 228 ? 49.536 24.054 -56.972 1.00 86.25 228 PHE A N 1
ATOM 1719 C CA . PHE A 1 228 ? 49.984 23.252 -55.837 1.00 86.25 228 PHE A CA 1
ATOM 1720 C C . PHE A 1 228 ? 50.501 24.109 -54.664 1.00 86.25 228 PHE A C 1
ATOM 1722 O O . PHE A 1 228 ? 50.365 23.727 -53.506 1.00 86.25 228 PHE A O 1
ATOM 1729 N N . LYS A 1 229 ? 51.022 25.315 -54.937 1.00 85.50 229 LYS A N 1
ATOM 1730 C CA . LYS A 1 229 ? 51.485 26.275 -53.912 1.00 85.50 229 LYS A CA 1
ATOM 1731 C C . LYS A 1 229 ? 50.368 26.749 -52.974 1.00 85.50 229 LYS A C 1
ATOM 1733 O O . LYS A 1 229 ? 50.637 27.044 -51.814 1.00 85.50 229 LYS A O 1
ATOM 1738 N N . ASP A 1 230 ? 49.125 26.781 -53.451 1.00 86.56 230 ASP A N 1
ATOM 1739 C CA . ASP A 1 230 ? 47.957 27.190 -52.661 1.00 86.56 230 ASP A CA 1
ATOM 1740 C C . ASP A 1 230 ? 47.405 26.035 -51.796 1.00 86.56 230 ASP A C 1
ATOM 1742 O O . ASP A 1 230 ? 46.508 26.232 -50.972 1.00 86.56 230 ASP A O 1
ATOM 1746 N N . MET A 1 231 ? 47.934 24.816 -51.965 1.00 85.31 231 MET A N 1
ATOM 1747 C CA . MET A 1 231 ? 47.378 23.595 -51.385 1.00 85.31 231 MET A CA 1
ATOM 1748 C C . MET A 1 231 ? 47.437 23.562 -49.858 1.00 85.31 231 MET A C 1
ATOM 1750 O O . MET A 1 231 ? 46.469 23.121 -49.248 1.00 85.31 231 MET A O 1
ATOM 1754 N N . ASP A 1 232 ? 48.512 24.024 -49.216 1.00 84.19 232 ASP A N 1
ATOM 1755 C CA . ASP A 1 232 ? 48.584 23.996 -47.747 1.00 84.19 232 ASP A CA 1
ATOM 1756 C C . ASP A 1 232 ? 47.594 24.981 -47.106 1.00 84.19 232 ASP A C 1
ATOM 1758 O O . ASP A 1 232 ? 46.948 24.640 -46.116 1.00 84.19 232 ASP A O 1
ATOM 1762 N N . ASN A 1 233 ? 47.364 26.144 -47.726 1.00 85.00 233 ASN A N 1
ATOM 1763 C CA . ASN A 1 233 ? 46.300 27.063 -47.312 1.00 85.00 233 ASN A CA 1
ATOM 1764 C C . ASN A 1 233 ? 44.911 26.439 -47.517 1.00 85.00 233 ASN A C 1
ATOM 1766 O O . ASN A 1 233 ? 44.063 26.505 -46.629 1.00 85.00 233 ASN A O 1
ATOM 1770 N N . TRP A 1 234 ? 44.686 25.777 -48.656 1.00 86.56 234 TRP A N 1
ATOM 1771 C CA . TRP A 1 234 ? 43.426 25.084 -48.935 1.00 86.56 234 TRP A CA 1
ATOM 1772 C C . TRP A 1 234 ? 43.168 23.921 -47.959 1.00 86.56 234 TRP A C 1
ATOM 1774 O O . TRP A 1 234 ? 42.052 23.770 -47.463 1.00 86.56 234 TRP A O 1
ATOM 1784 N N . ARG A 1 235 ? 44.202 23.156 -47.584 1.00 81.88 235 ARG A N 1
ATOM 1785 C CA . ARG A 1 235 ? 44.130 22.082 -46.572 1.00 81.88 235 ARG A CA 1
ATOM 1786 C C . ARG A 1 235 ? 43.850 22.593 -45.157 1.00 81.88 235 ARG A C 1
ATOM 1788 O O . ARG A 1 235 ? 43.350 21.826 -44.343 1.00 81.88 235 ARG A O 1
ATOM 1795 N N . LEU A 1 236 ? 44.144 23.860 -44.856 1.00 79.56 236 LEU A N 1
ATOM 1796 C CA . LEU A 1 236 ? 43.733 24.507 -43.602 1.00 79.56 236 LEU A CA 1
ATOM 1797 C C . LEU A 1 236 ? 42.261 24.952 -43.627 1.00 79.56 236 LEU A C 1
ATOM 1799 O O . LEU A 1 236 ? 41.639 25.040 -42.571 1.00 79.56 236 LEU A O 1
ATOM 1803 N N . THR A 1 237 ? 41.696 25.220 -44.809 1.00 78.56 237 THR A N 1
ATOM 1804 C CA . THR A 1 237 ? 40.266 25.546 -44.976 1.00 78.56 237 THR A CA 1
ATOM 1805 C C . THR A 1 237 ? 39.364 24.323 -45.167 1.00 78.56 237 THR A C 1
ATOM 1807 O O . THR A 1 237 ? 38.165 24.404 -44.908 1.00 78.56 237 THR A O 1
ATOM 1810 N N . GLU A 1 238 ? 39.917 23.193 -45.612 1.00 79.25 238 GLU A N 1
ATOM 1811 C CA . GLU A 1 238 ? 39.176 21.974 -45.936 1.00 79.25 238 GLU A CA 1
ATOM 1812 C C . GLU A 1 238 ? 39.273 20.935 -44.805 1.00 79.25 238 GLU A C 1
ATOM 1814 O O . GLU A 1 238 ? 40.331 20.374 -44.537 1.00 79.25 238 GLU A O 1
ATOM 1819 N N . PHE A 1 239 ? 38.141 20.625 -44.167 1.00 69.25 239 PHE A N 1
ATOM 1820 C CA . PHE A 1 239 ? 38.072 19.693 -43.028 1.00 69.25 239 PHE A CA 1
ATOM 1821 C C . PHE A 1 239 ? 38.067 18.203 -43.428 1.00 69.25 239 PHE A C 1
ATOM 1823 O O . PHE A 1 239 ? 37.987 17.324 -42.564 1.00 69.25 239 PHE A O 1
ATOM 1830 N N . ARG A 1 240 ? 38.117 17.891 -44.728 1.00 75.81 240 ARG A N 1
ATOM 1831 C CA . ARG A 1 240 ? 38.160 16.517 -45.251 1.00 75.81 240 ARG A CA 1
ATOM 1832 C C . ARG A 1 240 ? 39.575 15.941 -45.189 1.00 75.81 240 ARG A C 1
ATOM 1834 O O . ARG A 1 240 ? 40.568 16.647 -45.343 1.00 75.81 240 ARG A O 1
ATOM 1841 N N . SER A 1 241 ? 39.678 14.622 -45.012 1.00 78.75 241 SER A N 1
ATOM 1842 C CA . SER A 1 241 ? 40.977 13.941 -45.049 1.00 78.75 241 SER A CA 1
ATOM 1843 C C . SER A 1 241 ? 41.578 14.043 -46.455 1.00 78.75 241 SER A C 1
ATOM 1845 O O . SER A 1 241 ? 40.958 13.631 -47.438 1.00 78.75 241 SER A O 1
ATOM 1847 N N . THR A 1 242 ? 42.774 14.623 -46.541 1.00 84.06 242 THR A N 1
ATOM 1848 C CA . THR A 1 242 ? 43.508 14.870 -47.786 1.00 84.06 242 THR A CA 1
ATOM 1849 C C . THR A 1 242 ? 44.848 14.148 -47.747 1.00 84.06 242 THR A C 1
ATOM 1851 O O . THR A 1 242 ? 45.576 14.223 -46.755 1.00 84.06 242 THR A O 1
ATOM 1854 N N . GLN A 1 243 ? 45.194 13.462 -48.835 1.00 83.75 243 GLN A N 1
ATOM 1855 C CA . GLN A 1 243 ? 46.501 12.835 -49.009 1.00 83.75 243 GLN A CA 1
ATOM 1856 C C . GLN A 1 243 ? 47.141 13.321 -50.305 1.00 83.75 243 GLN A C 1
ATOM 1858 O O . GLN A 1 243 ? 46.499 13.361 -51.350 1.00 83.75 243 GLN A O 1
ATOM 1863 N N . VAL A 1 244 ? 48.423 13.660 -50.224 1.00 85.50 244 VAL A N 1
ATOM 1864 C CA . VAL A 1 244 ? 49.245 14.070 -51.363 1.00 85.50 244 VAL A CA 1
ATOM 1865 C C . VAL A 1 244 ? 50.244 12.959 -51.643 1.00 85.50 244 VAL A C 1
ATOM 1867 O O . VAL A 1 244 ? 50.860 12.428 -50.718 1.00 85.50 244 VAL A O 1
ATOM 1870 N N . ILE A 1 245 ? 50.385 12.592 -52.911 1.00 83.75 245 ILE A N 1
ATOM 1871 C CA . ILE A 1 245 ? 51.301 11.557 -53.383 1.00 83.75 245 ILE A CA 1
ATOM 1872 C C . ILE A 1 245 ? 52.208 12.199 -54.429 1.00 83.75 245 ILE A C 1
ATOM 1874 O O . ILE A 1 245 ? 51.729 12.789 -55.395 1.00 83.75 245 ILE A O 1
ATOM 1878 N N . THR A 1 246 ? 53.519 12.097 -54.237 1.00 83.25 246 THR A N 1
ATOM 1879 C CA . THR A 1 246 ? 54.511 12.493 -55.243 1.00 83.25 246 THR A CA 1
ATOM 1880 C C . THR A 1 246 ? 54.529 11.473 -56.373 1.00 83.25 246 THR A C 1
ATOM 1882 O O . THR A 1 246 ? 54.729 10.282 -56.119 1.00 83.25 246 THR A O 1
ATOM 1885 N N . VAL A 1 247 ? 54.347 11.933 -57.605 1.00 81.81 247 VAL A N 1
ATOM 1886 C CA . VAL A 1 247 ? 54.419 11.111 -58.811 1.00 81.81 247 VAL A CA 1
ATOM 1887 C C . VAL A 1 247 ? 55.772 11.356 -59.490 1.00 81.81 247 VAL A C 1
ATOM 1889 O O . VAL A 1 247 ? 56.014 12.474 -59.939 1.00 81.81 247 VAL A O 1
ATOM 1892 N N . PRO A 1 248 ? 56.670 10.356 -59.565 1.00 78.06 248 PRO A N 1
ATOM 1893 C CA . PRO A 1 248 ? 57.926 10.492 -60.299 1.00 78.06 248 PRO A CA 1
ATOM 1894 C C . PRO A 1 248 ? 57.683 10.534 -61.817 1.00 78.06 248 PRO A C 1
ATOM 1896 O O . PRO A 1 248 ? 56.747 9.902 -62.312 1.00 78.06 248 PRO A O 1
ATOM 1899 N N . LYS A 1 249 ? 58.544 11.258 -62.542 1.00 76.12 249 LYS A N 1
ATOM 1900 C CA . LYS A 1 249 ? 58.460 11.477 -63.995 1.00 76.12 249 LYS A CA 1
ATOM 1901 C C . LYS A 1 249 ? 59.869 11.469 -64.606 1.00 76.12 249 LYS A C 1
ATOM 1903 O O . LYS A 1 249 ? 60.439 12.521 -64.884 1.00 76.12 249 LYS A O 1
ATOM 1908 N N . GLY A 1 250 ? 60.476 10.288 -64.748 1.00 74.94 250 GLY A N 1
ATOM 1909 C CA . GLY A 1 250 ? 61.891 10.172 -65.127 1.00 74.94 250 GLY A CA 1
ATOM 1910 C C . GLY A 1 250 ? 62.832 11.014 -64.244 1.00 74.94 250 GLY A C 1
ATOM 1911 O O . GLY A 1 250 ? 62.752 10.948 -63.018 1.00 74.94 250 GLY A O 1
ATOM 1912 N N . ASP A 1 251 ? 63.692 11.813 -64.886 1.00 70.00 251 ASP A N 1
ATOM 1913 C CA . ASP A 1 251 ? 64.617 12.775 -64.252 1.00 70.00 251 ASP A CA 1
ATOM 1914 C C . ASP A 1 251 ? 64.012 14.190 -64.058 1.00 70.00 251 ASP A C 1
ATOM 1916 O O . ASP A 1 251 ? 64.702 15.105 -63.601 1.00 70.00 251 ASP A O 1
ATOM 1920 N N . GLU A 1 252 ? 62.741 14.415 -64.414 1.00 78.19 252 GLU A N 1
ATOM 1921 C CA . GLU A 1 252 ? 62.069 15.702 -64.186 1.00 78.19 252 GLU A CA 1
ATOM 1922 C C . GLU A 1 252 ? 61.629 15.861 -62.713 1.00 78.19 252 GLU A C 1
ATOM 1924 O O . GLU A 1 252 ? 61.408 14.865 -62.013 1.00 78.19 252 GLU A O 1
ATOM 1929 N N . PRO A 1 253 ? 61.473 17.104 -62.203 1.00 79.94 253 PRO A N 1
ATOM 1930 C CA . PRO A 1 253 ? 60.839 17.331 -60.904 1.00 79.94 253 PRO A CA 1
ATOM 1931 C C . PRO A 1 253 ? 59.473 16.622 -60.831 1.00 79.94 253 PRO A C 1
ATOM 1933 O O . PRO A 1 253 ? 58.721 16.680 -61.798 1.00 79.94 253 PRO A O 1
ATOM 1936 N N . PRO A 1 254 ? 59.136 15.943 -59.720 1.00 82.12 254 PRO A N 1
ATOM 1937 C CA . PRO A 1 254 ? 57.947 15.099 -59.650 1.00 82.12 254 PRO A CA 1
ATOM 1938 C C . PRO A 1 254 ? 56.655 15.921 -59.640 1.00 82.12 254 PRO A C 1
ATOM 1940 O O . PRO A 1 254 ? 56.553 16.918 -58.926 1.00 82.12 254 PRO A O 1
ATOM 1943 N N . GLY A 1 255 ? 55.636 15.433 -60.347 1.00 84.81 255 GLY A N 1
ATOM 1944 C CA . GLY A 1 255 ? 54.269 15.930 -60.221 1.00 84.81 255 GLY A CA 1
ATOM 1945 C C . GLY A 1 255 ? 53.606 15.490 -58.911 1.00 84.81 255 GLY A C 1
ATOM 1946 O O . GLY A 1 255 ? 54.154 14.717 -58.112 1.00 84.81 255 GLY A O 1
ATOM 1947 N N . HIS A 1 256 ? 52.376 15.950 -58.684 1.00 87.56 256 HIS A N 1
ATOM 1948 C CA . HIS A 1 256 ? 51.645 15.675 -57.446 1.00 87.56 256 HIS A CA 1
ATOM 1949 C C . HIS A 1 256 ? 50.213 15.203 -57.705 1.00 87.56 256 HIS A C 1
ATOM 1951 O O . HIS A 1 256 ? 49.450 15.845 -58.420 1.00 87.56 256 HIS A O 1
ATOM 1957 N N . LEU A 1 257 ? 49.817 14.107 -57.061 1.00 87.50 257 LEU A N 1
ATOM 1958 C CA . LEU A 1 257 ? 48.440 13.619 -57.029 1.00 87.50 257 LEU A CA 1
ATOM 1959 C C . LEU A 1 257 ? 47.819 13.941 -55.665 1.00 87.50 257 LEU A C 1
ATOM 1961 O O . LEU A 1 257 ? 48.252 13.421 -54.635 1.00 87.50 257 LEU A O 1
ATOM 1965 N N . LEU A 1 258 ? 46.791 14.788 -55.662 1.00 88.06 258 LEU A N 1
ATOM 1966 C CA . LEU A 1 258 ? 45.956 15.074 -54.497 1.00 88.06 258 LEU A CA 1
ATOM 1967 C C . LEU A 1 258 ? 44.752 14.127 -54.493 1.00 88.06 258 LEU A C 1
ATOM 1969 O O . LEU A 1 258 ? 44.001 14.085 -55.464 1.00 88.06 258 LEU A O 1
ATOM 1973 N N . LEU A 1 259 ? 44.539 13.424 -53.382 1.00 86.69 259 LEU A N 1
ATOM 1974 C CA . LEU A 1 259 ? 43.362 12.602 -53.104 1.00 86.69 259 LEU A CA 1
ATOM 1975 C C . LEU A 1 259 ? 42.568 13.206 -51.939 1.00 86.69 259 LEU A C 1
ATOM 1977 O O . LEU A 1 259 ? 43.143 13.553 -50.905 1.00 86.69 259 LEU A O 1
ATOM 1981 N N . VAL A 1 260 ? 41.244 13.289 -52.084 1.00 86.00 260 VAL A N 1
ATOM 1982 C CA . VAL A 1 260 ? 40.319 13.804 -51.064 1.00 86.00 260 VAL A CA 1
ATOM 1983 C C . VAL A 1 260 ? 39.302 12.725 -50.699 1.00 86.00 260 VAL A C 1
ATOM 1985 O O . VAL A 1 260 ? 38.572 12.224 -51.559 1.00 86.00 260 VAL A O 1
ATOM 1988 N N . ALA A 1 261 ? 39.237 12.379 -49.416 1.00 81.12 261 ALA A N 1
ATOM 1989 C CA . ALA A 1 261 ? 38.336 11.359 -48.895 1.00 81.12 261 ALA A CA 1
ATOM 1990 C C . ALA A 1 261 ? 36.864 11.791 -48.929 1.00 81.12 261 ALA A C 1
ATOM 1992 O O . ALA A 1 261 ? 36.528 12.960 -48.721 1.00 81.12 261 ALA A O 1
ATOM 1993 N N . SER A 1 262 ? 35.962 10.823 -49.088 1.00 76.50 262 SER A N 1
ATOM 1994 C CA . SER A 1 262 ? 34.564 10.991 -48.700 1.00 76.50 262 SER A CA 1
ATOM 1995 C C . SER A 1 262 ? 34.437 11.023 -47.172 1.00 76.50 262 SER A C 1
ATOM 1997 O O . SER A 1 262 ? 34.687 10.021 -46.506 1.00 76.50 262 SER A O 1
ATOM 1999 N N . SER A 1 263 ? 33.976 12.145 -46.615 1.00 68.81 263 SER A N 1
ATOM 2000 C CA . SER A 1 263 ? 33.475 12.210 -45.227 1.00 68.81 263 SER A CA 1
ATOM 2001 C C . SER A 1 263 ? 32.045 11.671 -45.078 1.00 68.81 263 SER A C 1
ATOM 2003 O O . SER A 1 263 ? 31.507 11.640 -43.976 1.00 68.81 263 SER A O 1
ATOM 2005 N N . GLU A 1 264 ? 31.413 11.270 -46.183 1.00 68.19 264 GLU A N 1
ATOM 2006 C CA . GLU A 1 264 ? 30.112 10.604 -46.181 1.00 68.19 264 GLU A CA 1
ATOM 2007 C C . GLU A 1 264 ? 30.287 9.149 -45.726 1.00 68.19 264 GLU A C 1
ATOM 2009 O O . GLU A 1 264 ? 31.061 8.385 -46.304 1.00 68.19 264 GLU A O 1
ATOM 2014 N N . LEU A 1 265 ? 29.572 8.772 -44.665 1.00 66.75 265 LEU A N 1
ATOM 2015 C CA . LEU A 1 265 ? 29.604 7.419 -44.117 1.00 66.75 265 LEU A CA 1
ATOM 2016 C C . LEU A 1 265 ? 28.882 6.454 -45.077 1.00 66.75 265 LEU A C 1
ATOM 2018 O O . LEU A 1 265 ? 27.823 6.812 -45.604 1.00 66.75 265 LEU A O 1
ATOM 2022 N N . PRO A 1 266 ? 29.376 5.217 -45.286 1.00 71.56 266 PRO A N 1
ATOM 2023 C CA . PRO A 1 266 ? 28.677 4.235 -46.110 1.00 71.56 266 PRO A CA 1
ATOM 2024 C C . PRO A 1 266 ? 27.226 4.031 -45.632 1.00 71.56 266 PRO A C 1
ATOM 2026 O O . PRO A 1 266 ? 27.011 3.933 -44.422 1.00 71.56 266 PRO A O 1
ATOM 2029 N N . PRO A 1 267 ? 26.224 3.872 -46.521 1.00 72.06 267 PRO A N 1
ATOM 2030 C CA . PRO A 1 267 ? 24.825 3.676 -46.115 1.00 72.06 267 PRO A CA 1
ATOM 2031 C C . PRO A 1 267 ? 24.613 2.522 -45.121 1.00 72.06 267 PRO A C 1
ATOM 2033 O O . PRO A 1 267 ? 23.776 2.621 -44.224 1.00 72.06 267 PRO A O 1
ATOM 2036 N N . ALA A 1 268 ? 25.439 1.472 -45.225 1.00 75.06 268 ALA A N 1
ATOM 2037 C CA . ALA A 1 268 ? 25.482 0.347 -44.292 1.00 75.06 268 ALA A CA 1
ATOM 2038 C C . ALA A 1 268 ? 25.751 0.770 -42.832 1.00 75.06 268 ALA A C 1
ATOM 2040 O O . ALA A 1 268 ? 25.222 0.155 -41.905 1.00 75.06 268 ALA A O 1
ATOM 2041 N N . PHE A 1 269 ? 26.536 1.831 -42.622 1.00 78.50 269 PHE A N 1
ATOM 2042 C CA . PHE A 1 269 ? 26.853 2.374 -41.305 1.00 78.50 269 PHE A CA 1
ATOM 2043 C C . PHE A 1 269 ? 25.622 3.017 -40.659 1.00 78.50 269 PHE A C 1
ATOM 2045 O O . PHE A 1 269 ? 25.258 2.644 -39.549 1.00 78.50 269 PHE A O 1
ATOM 2052 N N . TYR A 1 270 ? 24.908 3.889 -41.382 1.00 79.31 270 TYR A N 1
ATOM 2053 C CA . TYR A 1 270 ? 23.663 4.490 -40.889 1.00 79.31 270 TYR A CA 1
ATOM 2054 C C . TYR A 1 270 ? 22.610 3.428 -40.547 1.00 79.31 270 TYR A C 1
ATOM 2056 O O . TYR A 1 270 ? 22.000 3.488 -39.480 1.00 79.31 270 TYR A O 1
ATOM 2064 N N . THR A 1 271 ? 22.426 2.418 -41.405 1.00 84.94 271 THR A N 1
ATOM 2065 C CA . THR A 1 271 ? 21.490 1.316 -41.130 1.00 84.94 271 THR A CA 1
ATOM 2066 C C . THR A 1 271 ? 21.939 0.442 -39.957 1.00 84.94 271 THR A C 1
ATOM 2068 O O . THR A 1 271 ? 21.099 0.009 -39.169 1.00 84.94 271 THR A O 1
ATOM 2071 N N . GLY A 1 272 ? 23.245 0.213 -39.790 1.00 86.38 272 GLY A N 1
ATOM 2072 C CA . GLY A 1 272 ? 23.806 -0.529 -38.659 1.00 86.38 272 GLY A CA 1
ATOM 2073 C C . GLY A 1 272 ? 23.627 0.209 -37.330 1.00 86.38 272 GLY A C 1
ATOM 2074 O O . GLY A 1 272 ? 23.113 -0.362 -36.372 1.00 86.38 272 GLY A O 1
ATOM 2075 N N . THR A 1 273 ? 23.960 1.502 -37.276 1.00 88.31 273 THR A N 1
ATOM 2076 C CA . THR A 1 273 ? 23.759 2.334 -36.079 1.00 88.31 273 THR A CA 1
ATOM 2077 C C . THR A 1 273 ? 22.276 2.453 -35.728 1.00 88.31 273 THR A C 1
ATOM 2079 O O . THR A 1 273 ? 21.912 2.285 -34.567 1.00 88.31 273 THR A O 1
ATOM 2082 N N . LEU A 1 274 ? 21.400 2.672 -36.718 1.00 89.19 274 LEU A N 1
ATOM 2083 C CA . LEU A 1 274 ? 19.957 2.797 -36.491 1.00 89.19 274 LEU A CA 1
ATOM 2084 C C . LEU A 1 274 ? 19.331 1.491 -35.977 1.00 89.19 274 LEU A C 1
ATOM 2086 O O . LEU A 1 274 ? 18.537 1.523 -35.037 1.00 89.19 274 LEU A O 1
ATOM 2090 N N . THR A 1 275 ? 19.702 0.341 -36.550 1.00 91.94 275 THR A N 1
ATOM 2091 C CA . THR A 1 275 ? 19.212 -0.970 -36.082 1.00 91.94 275 THR A CA 1
ATOM 2092 C C . THR A 1 275 ? 19.750 -1.324 -34.696 1.00 91.94 275 THR A C 1
ATOM 2094 O O . THR A 1 275 ? 18.988 -1.829 -33.871 1.00 91.94 275 THR A O 1
ATOM 2097 N N . ALA A 1 276 ? 21.005 -0.981 -34.384 1.00 91.38 276 ALA A N 1
ATOM 2098 C CA . ALA A 1 276 ? 21.568 -1.132 -33.043 1.00 91.38 276 ALA A CA 1
ATOM 2099 C C . ALA A 1 276 ? 20.839 -0.258 -32.004 1.00 91.38 276 ALA A C 1
ATOM 2101 O O . ALA A 1 276 ? 20.382 -0.779 -30.987 1.00 91.38 276 ALA A O 1
ATOM 2102 N N . SER A 1 277 ? 20.642 1.039 -32.272 1.00 91.38 277 SER A N 1
ATOM 2103 C CA . SER A 1 277 ? 19.877 1.938 -31.392 1.00 91.38 277 SER A CA 1
ATOM 2104 C C . SER A 1 277 ? 18.422 1.494 -31.211 1.00 91.38 277 SER A C 1
ATOM 2106 O O . SER A 1 277 ? 17.902 1.546 -30.096 1.00 91.38 277 SER A O 1
ATOM 2108 N N . LEU A 1 278 ? 17.770 0.988 -32.264 1.00 93.38 278 LEU A N 1
ATOM 2109 C CA . LEU A 1 278 ? 16.428 0.409 -32.159 1.00 93.38 278 LEU A CA 1
ATOM 2110 C C . LEU A 1 278 ? 16.422 -0.852 -31.277 1.00 93.38 278 LEU A C 1
ATOM 2112 O O . LEU A 1 278 ? 15.530 -1.008 -30.445 1.00 93.38 278 LEU A O 1
ATOM 2116 N N . GLY A 1 279 ? 17.432 -1.718 -31.402 1.00 94.75 279 GLY A N 1
ATOM 2117 C CA . GLY A 1 279 ? 17.618 -2.882 -30.533 1.00 94.75 279 GLY A CA 1
ATOM 2118 C C . GLY A 1 279 ? 17.794 -2.499 -29.060 1.00 94.75 279 GLY A C 1
ATOM 2119 O O . GLY A 1 279 ? 17.117 -3.057 -28.195 1.00 94.75 279 GLY A O 1
ATOM 2120 N N . ILE A 1 280 ? 18.631 -1.494 -28.777 1.00 93.56 280 ILE A N 1
ATOM 2121 C CA . ILE A 1 280 ? 18.836 -0.942 -27.426 1.00 93.56 280 ILE A CA 1
ATOM 2122 C C . ILE A 1 280 ? 17.519 -0.381 -26.867 1.00 93.56 280 ILE A C 1
ATOM 2124 O O . ILE A 1 280 ? 17.184 -0.642 -25.708 1.00 93.56 280 ILE A O 1
ATOM 2128 N N . LEU A 1 281 ? 16.744 0.348 -27.678 1.00 93.06 281 LEU A N 1
ATOM 2129 C CA . LEU A 1 281 ? 15.441 0.889 -27.286 1.00 93.06 281 LEU A CA 1
ATOM 2130 C C . LEU A 1 281 ? 14.443 -0.226 -26.937 1.00 93.06 281 LEU A C 1
ATOM 2132 O O . LEU A 1 281 ? 13.861 -0.202 -25.853 1.00 93.06 281 LEU A O 1
ATOM 2136 N N . VAL A 1 282 ? 14.278 -1.224 -27.812 1.00 95.81 282 VAL A N 1
ATOM 2137 C CA . VAL A 1 282 ? 13.367 -2.362 -27.590 1.00 95.81 282 VAL A CA 1
ATOM 2138 C C . VAL A 1 282 ? 13.755 -3.140 -26.332 1.00 95.81 282 VAL A C 1
ATOM 2140 O O . VAL A 1 282 ? 12.898 -3.395 -25.485 1.00 95.81 282 VAL A O 1
ATOM 2143 N N . PHE A 1 283 ? 15.040 -3.459 -26.158 1.00 94.94 283 PHE A N 1
ATOM 2144 C CA . PHE A 1 283 ? 15.529 -4.149 -24.963 1.00 94.94 283 PHE A CA 1
ATOM 2145 C C . PHE A 1 283 ? 15.265 -3.341 -23.684 1.00 94.94 283 PHE A C 1
ATOM 2147 O O . PHE A 1 283 ? 14.815 -3.892 -22.680 1.00 94.94 283 PHE A O 1
ATOM 2154 N N . SER A 1 284 ? 15.465 -2.023 -23.731 1.00 93.50 284 SER A N 1
ATOM 2155 C CA . SER A 1 284 ? 15.245 -1.136 -22.582 1.00 93.50 284 SER A CA 1
ATOM 2156 C C . SER A 1 284 ? 13.769 -1.000 -22.209 1.00 93.50 284 SER A C 1
ATOM 2158 O O . SER A 1 284 ? 13.444 -0.951 -21.023 1.00 93.50 284 SER A O 1
ATOM 2160 N N . VAL A 1 285 ? 12.861 -1.006 -23.192 1.00 93.62 285 VAL A N 1
ATOM 2161 C CA . VAL A 1 285 ? 11.407 -1.039 -22.954 1.00 93.62 285 VAL A CA 1
ATOM 2162 C C . VAL A 1 285 ? 10.977 -2.379 -22.347 1.00 93.62 285 VAL A C 1
ATOM 2164 O O . VAL A 1 285 ? 10.188 -2.390 -21.403 1.00 93.62 285 VAL A O 1
ATOM 2167 N N . LEU A 1 286 ? 11.518 -3.506 -22.823 1.00 95.94 286 LEU A N 1
ATOM 2168 C CA . LEU A 1 286 ? 11.253 -4.824 -22.233 1.00 95.94 286 LEU A CA 1
ATOM 2169 C C . LEU A 1 286 ? 11.752 -4.905 -20.782 1.00 95.94 286 LEU A C 1
ATOM 2171 O O . LEU A 1 286 ? 11.006 -5.329 -19.898 1.00 95.94 286 LEU A O 1
ATOM 2175 N N . LEU A 1 287 ? 12.974 -4.434 -20.518 1.00 93.38 287 LEU A N 1
ATOM 2176 C CA . LEU A 1 287 ? 13.544 -4.365 -19.173 1.00 93.38 287 LEU A CA 1
ATOM 2177 C C . LEU A 1 287 ? 12.711 -3.460 -18.251 1.00 93.38 287 LEU A C 1
ATOM 2179 O O . LEU A 1 287 ? 12.407 -3.849 -17.123 1.00 93.38 287 LEU A O 1
ATOM 2183 N N . TRP A 1 288 ? 12.263 -2.301 -18.746 1.00 94.25 288 TRP A N 1
ATOM 2184 C CA . TRP A 1 288 ? 11.341 -1.421 -18.026 1.00 94.25 288 TRP A CA 1
ATOM 2185 C C . TRP A 1 288 ? 10.030 -2.129 -17.653 1.00 94.25 288 TRP A C 1
ATOM 2187 O O . TRP A 1 288 ? 9.609 -2.053 -16.501 1.00 94.25 288 TRP A O 1
ATOM 2197 N N . LEU A 1 289 ? 9.401 -2.862 -18.580 1.00 94.38 289 LEU A N 1
ATOM 2198 C CA . LEU A 1 289 ? 8.162 -3.602 -18.305 1.00 94.38 289 LEU A CA 1
ATOM 2199 C C . LEU A 1 289 ? 8.351 -4.684 -17.229 1.00 94.38 289 LEU A C 1
ATOM 2201 O O . LEU A 1 289 ? 7.474 -4.857 -16.378 1.00 94.38 289 LEU A O 1
ATOM 2205 N N . VAL A 1 290 ? 9.493 -5.380 -17.228 1.00 95.44 290 VAL A N 1
ATOM 2206 C CA . VAL A 1 290 ? 9.843 -6.368 -16.193 1.00 95.44 290 VAL A CA 1
ATOM 2207 C C . VAL A 1 290 ? 10.021 -5.693 -14.831 1.00 95.44 290 VAL A C 1
ATOM 2209 O O . VAL A 1 290 ? 9.378 -6.101 -13.863 1.00 95.44 290 VAL A O 1
ATOM 2212 N N . VAL A 1 291 ? 10.826 -4.627 -14.750 1.00 92.00 291 VAL A N 1
ATOM 2213 C CA . VAL A 1 291 ? 11.072 -3.891 -13.496 1.00 92.00 291 VAL A CA 1
ATOM 2214 C C . VAL A 1 291 ? 9.782 -3.264 -12.959 1.00 92.00 291 VAL A C 1
ATOM 2216 O O . VAL A 1 291 ? 9.468 -3.423 -11.781 1.00 92.00 291 VAL A O 1
ATOM 2219 N N . ALA A 1 292 ? 8.980 -2.623 -13.812 1.00 91.50 292 ALA A N 1
ATOM 2220 C CA . ALA A 1 292 ? 7.708 -2.022 -13.420 1.00 91.50 292 ALA A CA 1
ATOM 2221 C C . ALA A 1 292 ? 6.708 -3.068 -12.896 1.00 91.50 292 ALA A C 1
ATOM 2223 O O . ALA A 1 292 ? 6.026 -2.826 -11.898 1.00 91.50 292 ALA A O 1
ATOM 2224 N N . ARG A 1 293 ? 6.650 -4.257 -13.516 1.00 94.00 293 ARG A N 1
ATOM 2225 C CA . ARG A 1 293 ? 5.838 -5.384 -13.028 1.00 94.00 293 ARG A CA 1
ATOM 2226 C C . ARG A 1 293 ? 6.326 -5.885 -11.666 1.00 94.00 293 ARG A C 1
ATOM 2228 O O . ARG A 1 293 ? 5.494 -6.161 -10.803 1.00 94.00 293 ARG A O 1
ATOM 2235 N N . GLN A 1 294 ? 7.641 -5.968 -11.463 1.00 92.19 294 GLN A N 1
ATOM 2236 C CA . GLN A 1 294 ? 8.240 -6.410 -10.204 1.00 92.19 294 GLN A CA 1
ATOM 2237 C C . GLN A 1 294 ? 7.969 -5.414 -9.064 1.00 92.19 294 GLN A C 1
ATOM 2239 O O . GLN A 1 294 ? 7.468 -5.814 -8.018 1.00 92.19 294 GLN A O 1
ATOM 2244 N N . ILE A 1 295 ? 8.202 -4.115 -9.288 1.00 90.69 295 ILE A N 1
ATOM 2245 C CA . ILE A 1 295 ? 7.908 -3.035 -8.325 1.00 90.69 295 ILE A CA 1
ATOM 2246 C C . ILE A 1 295 ? 6.413 -2.971 -7.994 1.00 90.69 295 ILE A C 1
ATOM 2248 O O . ILE A 1 295 ? 6.039 -2.779 -6.833 1.00 90.69 295 ILE A O 1
ATOM 2252 N N . ARG A 1 296 ? 5.538 -3.167 -8.991 1.00 89.88 296 ARG A N 1
ATOM 2253 C CA . ARG A 1 296 ? 4.095 -3.224 -8.742 1.00 89.88 296 ARG A CA 1
ATOM 2254 C C . ARG A 1 296 ? 3.752 -4.360 -7.776 1.00 89.88 296 ARG A C 1
ATOM 2256 O O . ARG A 1 296 ? 3.083 -4.095 -6.786 1.00 89.88 296 ARG A O 1
ATOM 2263 N N . ARG A 1 297 ? 4.222 -5.580 -8.051 1.00 90.50 297 ARG A N 1
ATOM 2264 C CA . ARG A 1 297 ? 3.862 -6.785 -7.289 1.00 90.50 297 ARG A CA 1
ATOM 2265 C C . ARG A 1 297 ? 4.511 -6.857 -5.903 1.00 90.50 297 ARG A C 1
ATOM 2267 O O . ARG A 1 297 ? 3.864 -7.306 -4.971 1.00 90.50 297 ARG A O 1
ATOM 2274 N N . LEU A 1 298 ? 5.776 -6.449 -5.768 1.00 89.06 298 LEU A N 1
ATOM 2275 C CA . LEU A 1 298 ? 6.502 -6.543 -4.494 1.00 89.06 298 LEU A CA 1
ATOM 2276 C C . LEU A 1 298 ? 6.229 -5.372 -3.543 1.00 89.06 298 LEU A C 1
ATOM 2278 O O . LEU A 1 298 ? 6.292 -5.564 -2.338 1.00 89.06 298 LEU A O 1
ATOM 2282 N N . ILE A 1 299 ? 5.955 -4.170 -4.063 1.00 90.12 299 ILE A N 1
ATOM 2283 C CA . ILE A 1 299 ? 5.874 -2.950 -3.239 1.00 90.12 299 ILE A CA 1
ATOM 2284 C C . ILE A 1 299 ? 4.497 -2.293 -3.345 1.00 90.12 299 ILE A C 1
ATOM 2286 O O . ILE A 1 299 ? 3.870 -1.986 -2.337 1.00 90.12 299 ILE A O 1
ATOM 2290 N N . THR A 1 300 ? 4.008 -2.044 -4.563 1.00 89.94 300 THR A N 1
ATOM 2291 C CA . THR A 1 300 ? 2.803 -1.207 -4.741 1.00 89.94 300 THR A CA 1
ATOM 2292 C C . THR A 1 300 ? 1.519 -1.924 -4.328 1.00 89.94 300 THR A C 1
ATOM 2294 O O . THR A 1 300 ? 0.643 -1.308 -3.730 1.00 89.94 300 THR A O 1
ATOM 2297 N N . GLU A 1 301 ? 1.398 -3.206 -4.663 1.00 89.94 301 GLU A N 1
ATOM 2298 C CA . GLU A 1 301 ? 0.204 -4.018 -4.427 1.00 89.94 301 GLU A CA 1
ATOM 2299 C C . GLU A 1 301 ? -0.012 -4.327 -2.929 1.00 89.94 301 GLU A C 1
ATOM 2301 O O . GLU A 1 301 ? -1.097 -3.995 -2.448 1.00 89.94 301 GLU A O 1
ATOM 2306 N N . PRO A 1 302 ? 0.994 -4.773 -2.141 1.00 90.12 302 PRO A N 1
ATOM 2307 C CA . PRO A 1 302 ? 0.836 -4.948 -0.690 1.00 90.12 302 PRO A CA 1
ATOM 2308 C C . PRO A 1 302 ? 0.530 -3.644 0.066 1.00 90.12 302 PRO A C 1
ATOM 2310 O O . PRO A 1 302 ? -0.317 -3.622 0.958 1.00 90.12 302 PRO A O 1
ATOM 2313 N N . ILE A 1 303 ? 1.164 -2.525 -0.314 1.00 90.94 303 ILE A N 1
ATOM 2314 C CA . ILE A 1 303 ? 0.882 -1.212 0.296 1.00 90.94 303 ILE A CA 1
ATOM 2315 C C . ILE A 1 303 ? -0.559 -0.769 0.002 1.00 90.94 303 ILE A C 1
ATOM 2317 O O . ILE A 1 303 ? -1.218 -0.215 0.879 1.00 90.94 303 ILE A O 1
ATOM 2321 N N . TYR A 1 304 ? -1.065 -1.025 -1.209 1.00 90.44 304 TYR A N 1
ATOM 2322 C CA . TYR A 1 304 ? -2.447 -0.702 -1.566 1.00 90.44 304 TYR A CA 1
ATOM 2323 C C . TYR A 1 304 ? -3.464 -1.588 -0.829 1.00 90.44 304 TYR A C 1
ATOM 2325 O O . TYR A 1 304 ? -4.473 -1.080 -0.348 1.00 90.44 304 TYR A O 1
ATOM 2333 N N . GLN A 1 305 ? -3.178 -2.884 -0.663 1.00 91.19 305 GLN A N 1
ATOM 2334 C CA . GLN A 1 305 ? -4.001 -3.785 0.153 1.00 91.19 305 GLN A CA 1
ATOM 2335 C C . GLN A 1 305 ? -4.087 -3.315 1.617 1.00 91.19 305 GLN A C 1
ATOM 2337 O O . GLN A 1 305 ? -5.176 -3.295 2.185 1.00 91.19 305 GLN A O 1
ATOM 2342 N N . LEU A 1 306 ? -2.966 -2.891 2.217 1.00 92.50 306 LEU A N 1
ATOM 2343 C CA . LEU A 1 306 ? -2.937 -2.332 3.577 1.00 92.50 306 LEU A CA 1
ATOM 2344 C C . LEU A 1 306 ? -3.713 -1.009 3.697 1.00 92.50 306 LEU A C 1
ATOM 2346 O O . LEU A 1 306 ? -4.375 -0.774 4.709 1.00 92.50 306 LEU A O 1
ATOM 2350 N N . GLU A 1 307 ? -3.650 -0.147 2.680 1.00 92.69 307 GLU A N 1
ATOM 2351 C CA . GLU A 1 307 ? -4.374 1.130 2.649 1.00 92.69 307 GLU A CA 1
ATOM 2352 C C . GLU A 1 307 ? -5.892 0.925 2.552 1.00 92.69 307 GLU A C 1
ATOM 2354 O O . GLU A 1 307 ? -6.635 1.474 3.371 1.00 92.69 307 GLU A O 1
ATOM 2359 N N . GLU A 1 308 ? -6.353 0.073 1.634 1.00 92.81 308 GLU A N 1
ATOM 2360 C CA . GLU A 1 308 ? -7.779 -0.229 1.490 1.00 92.81 308 GLU A CA 1
ATOM 2361 C C . GLU A 1 308 ? -8.319 -0.992 2.709 1.00 92.81 308 GLU A C 1
ATOM 2363 O O . GLU A 1 308 ? -9.392 -0.656 3.205 1.00 92.81 308 GLU A O 1
ATOM 2368 N N . LEU A 1 309 ? -7.554 -1.933 3.278 1.00 93.94 309 LEU A N 1
ATOM 2369 C CA . LEU A 1 309 ? -7.914 -2.609 4.529 1.00 93.94 309 LEU A CA 1
ATOM 2370 C C . LEU A 1 309 ? -8.054 -1.619 5.696 1.00 93.94 309 LEU A C 1
ATOM 2372 O O . LEU A 1 309 ? -9.011 -1.702 6.464 1.00 93.94 309 LEU A O 1
ATOM 2376 N N . SER A 1 310 ? -7.135 -0.659 5.825 1.00 93.75 310 SER A N 1
ATOM 2377 C CA . SER A 1 310 ? -7.216 0.397 6.842 1.00 93.75 310 SER A CA 1
ATOM 2378 C C . SER A 1 310 ? -8.475 1.258 6.668 1.00 93.75 310 SER A C 1
ATOM 2380 O O . SER A 1 310 ? -9.184 1.546 7.640 1.00 93.75 310 SER A O 1
ATOM 2382 N N . ARG A 1 311 ? -8.825 1.602 5.420 1.00 93.88 311 ARG A N 1
ATOM 2383 C CA . ARG A 1 311 ? -10.071 2.317 5.095 1.00 93.88 311 ARG A CA 1
ATOM 2384 C C . ARG A 1 311 ? -11.313 1.475 5.374 1.00 93.88 311 ARG A C 1
ATOM 2386 O O . ARG A 1 311 ? -12.282 2.018 5.901 1.00 93.88 311 ARG A O 1
ATOM 2393 N N . GLN A 1 312 ? -11.284 0.175 5.086 1.00 94.94 312 GLN A N 1
ATOM 2394 C CA . GLN A 1 312 ? -12.388 -0.742 5.363 1.00 94.94 312 GLN A CA 1
ATOM 2395 C C . GLN A 1 312 ? -12.621 -0.890 6.871 1.00 94.94 312 GLN A C 1
ATOM 2397 O O . GLN A 1 312 ? -13.737 -0.656 7.328 1.00 94.94 312 GLN A O 1
ATOM 2402 N N . VAL A 1 313 ? -11.576 -1.172 7.659 1.00 95.69 313 VAL A N 1
ATOM 2403 C CA . VAL A 1 313 ? -11.669 -1.254 9.130 1.00 95.69 313 VAL A CA 1
ATOM 2404 C C . VAL A 1 313 ? -12.205 0.052 9.722 1.00 95.69 313 VAL A C 1
ATOM 2406 O O . VAL A 1 313 ? -13.074 0.015 10.586 1.00 95.69 313 VAL A O 1
ATOM 2409 N N . THR A 1 314 ? -11.751 1.208 9.226 1.00 93.81 314 THR A N 1
ATOM 2410 C CA . THR A 1 314 ? -12.220 2.525 9.699 1.00 93.81 314 THR A CA 1
ATOM 2411 C C . THR A 1 314 ? -13.680 2.812 9.321 1.00 93.81 314 THR A C 1
ATOM 2413 O O . THR A 1 314 ? -14.363 3.548 10.026 1.00 93.81 314 THR A O 1
ATOM 2416 N N . ARG A 1 315 ? -14.173 2.265 8.202 1.00 94.94 315 ARG A N 1
ATOM 2417 C CA . ARG A 1 315 ? -15.535 2.506 7.695 1.00 94.94 315 ARG A CA 1
ATOM 2418 C C . ARG A 1 315 ? -16.575 1.532 8.250 1.00 94.94 315 ARG A C 1
ATOM 2420 O O . ARG A 1 315 ? -17.731 1.914 8.406 1.00 94.94 315 ARG A O 1
ATOM 2427 N N . GLU A 1 316 ? -16.183 0.282 8.460 1.00 95.00 316 GLU A N 1
ATOM 2428 C CA . GLU A 1 316 ? -17.068 -0.818 8.866 1.00 95.00 316 GLU A CA 1
ATOM 2429 C C . GLU A 1 316 ? -16.932 -1.167 10.357 1.00 95.00 316 GLU A C 1
ATOM 2431 O O . GLU A 1 316 ? -17.689 -1.999 10.847 1.00 95.00 316 GLU A O 1
ATOM 2436 N N . GLU A 1 317 ? -15.953 -0.579 11.061 1.00 92.38 317 GLU A N 1
ATOM 2437 C CA . GLU A 1 317 ? -15.566 -0.889 12.454 1.00 92.38 317 GLU A CA 1
ATOM 2438 C C . GLU A 1 317 ? -15.290 -2.392 12.694 1.00 92.38 317 GLU A C 1
ATOM 2440 O O . GLU A 1 317 ? -15.299 -2.901 13.815 1.00 92.38 317 GLU A O 1
ATOM 2445 N N . ASN A 1 318 ? -15.004 -3.126 11.613 1.00 92.75 318 ASN A N 1
ATOM 2446 C CA . ASN A 1 318 ? -14.825 -4.569 11.618 1.00 92.75 318 ASN A CA 1
ATOM 2447 C C . ASN A 1 318 ? -13.371 -4.948 11.937 1.00 92.75 318 ASN A C 1
ATOM 2449 O O . ASN A 1 318 ? -12.567 -5.257 11.053 1.00 92.75 318 ASN A O 1
ATOM 2453 N N . TYR A 1 319 ? -13.038 -4.957 13.227 1.00 93.88 319 TYR A N 1
ATOM 2454 C CA . TYR A 1 319 ? -11.702 -5.311 13.717 1.00 93.88 319 TYR A CA 1
ATOM 2455 C C . TYR A 1 319 ? -11.326 -6.794 13.563 1.00 93.88 319 TYR A C 1
ATOM 2457 O O . TYR A 1 319 ? -10.210 -7.148 13.931 1.00 93.88 319 TYR A O 1
ATOM 2465 N N . ALA A 1 320 ? -12.194 -7.657 13.017 1.00 92.69 320 ALA A N 1
ATOM 2466 C CA . ALA A 1 320 ? -11.869 -9.059 12.725 1.00 92.69 320 ALA A CA 1
ATOM 2467 C C . ALA A 1 320 ? -11.126 -9.242 11.383 1.00 92.69 320 ALA A C 1
ATOM 2469 O O . ALA A 1 320 ? -10.541 -10.299 11.137 1.00 92.69 320 ALA A O 1
ATOM 2470 N N . LEU A 1 321 ? -11.113 -8.221 10.515 1.00 93.88 321 LEU A N 1
ATOM 2471 C CA . LEU A 1 321 ? -10.352 -8.238 9.261 1.00 93.88 321 LEU A CA 1
ATOM 2472 C C . LEU A 1 321 ? -8.837 -8.317 9.533 1.00 93.88 321 LEU A C 1
ATOM 2474 O O . LEU A 1 321 ? -8.354 -7.861 10.571 1.00 93.88 321 LEU A O 1
ATOM 2478 N N . ARG A 1 322 ? -8.068 -8.906 8.612 1.00 93.81 322 ARG A N 1
ATOM 2479 C CA . ARG A 1 322 ? -6.609 -9.071 8.731 1.00 93.81 322 ARG A CA 1
ATOM 2480 C C . ARG A 1 322 ? -5.929 -8.833 7.387 1.00 93.81 322 ARG A C 1
ATOM 2482 O O . ARG A 1 322 ? -6.485 -9.177 6.348 1.00 93.81 322 ARG A O 1
ATOM 2489 N N . ALA A 1 323 ? -4.725 -8.271 7.423 1.00 92.94 323 ALA A N 1
ATOM 2490 C CA . ALA A 1 323 ? -3.845 -8.186 6.265 1.00 92.94 323 ALA A CA 1
ATOM 2491 C C . ALA A 1 323 ? -3.336 -9.585 5.896 1.00 92.94 323 ALA A C 1
ATOM 2493 O O . ALA A 1 323 ? -3.025 -10.378 6.792 1.00 92.94 323 ALA A O 1
ATOM 2494 N N . GLU A 1 324 ? -3.249 -9.871 4.595 1.00 87.56 324 GLU A N 1
ATOM 2495 C CA . GLU A 1 324 ? -2.682 -11.123 4.086 1.00 87.56 324 GLU A CA 1
ATOM 2496 C C . GLU A 1 324 ? -1.208 -11.271 4.522 1.00 87.56 324 GLU A C 1
ATOM 2498 O O . GLU A 1 324 ? -0.503 -10.263 4.641 1.00 87.56 324 GLU A O 1
ATOM 2503 N N . PRO A 1 325 ? -0.710 -12.501 4.765 1.00 80.50 325 PRO A N 1
ATOM 2504 C CA . PRO A 1 325 ? 0.705 -12.727 5.048 1.00 80.50 325 PRO A CA 1
ATOM 2505 C C . PRO A 1 325 ? 1.587 -12.238 3.888 1.00 80.50 325 PRO A C 1
ATOM 2507 O O . PRO A 1 325 ? 1.521 -12.775 2.782 1.00 80.50 325 PRO A O 1
ATOM 2510 N N . GLY A 1 326 ? 2.389 -11.203 4.148 1.00 79.81 326 GLY A N 1
ATOM 2511 C CA . GLY A 1 326 ? 3.327 -10.623 3.184 1.00 79.81 326 GLY A CA 1
ATOM 2512 C C . GLY A 1 326 ? 4.639 -11.407 3.061 1.00 79.81 326 GLY A C 1
ATOM 2513 O O . GLY A 1 326 ? 4.772 -12.519 3.570 1.00 79.81 326 GLY A O 1
ATOM 2514 N N . ASN A 1 327 ? 5.631 -10.805 2.397 1.00 82.06 327 ASN A N 1
ATOM 2515 C CA . ASN A 1 327 ? 7.001 -11.327 2.419 1.00 82.06 327 ASN A CA 1
ATOM 2516 C C . ASN A 1 327 ? 7.650 -11.091 3.797 1.00 82.06 327 ASN A C 1
ATOM 2518 O O . ASN A 1 327 ? 7.166 -10.295 4.598 1.00 82.06 327 ASN A O 1
ATOM 2522 N N . GLU A 1 328 ? 8.811 -11.698 4.033 1.00 89.56 328 GLU A N 1
ATOM 2523 C CA . GLU A 1 328 ? 9.664 -11.439 5.205 1.00 89.56 328 GLU A CA 1
ATOM 2524 C C . GLU A 1 328 ? 10.472 -10.125 5.048 1.00 89.56 328 GLU A C 1
ATOM 2526 O O . GLU A 1 328 ? 11.697 -10.112 5.145 1.00 89.56 328 GLU A O 1
ATOM 2531 N N . ASP A 1 329 ? 9.781 -9.019 4.749 1.00 91.38 329 ASP A N 1
ATOM 2532 C CA . ASP A 1 329 ? 10.341 -7.674 4.543 1.00 91.38 329 ASP A CA 1
ATOM 2533 C C . ASP A 1 329 ? 9.699 -6.625 5.481 1.00 91.38 329 ASP A C 1
ATOM 2535 O O . ASP A 1 329 ? 8.844 -6.937 6.317 1.00 91.38 329 ASP A O 1
ATOM 2539 N N . GLU A 1 330 ? 10.106 -5.356 5.375 1.00 91.06 330 GLU A N 1
ATOM 2540 C CA . GLU A 1 330 ? 9.564 -4.269 6.200 1.00 91.06 330 GLU A CA 1
ATOM 2541 C C . GLU A 1 330 ? 8.057 -4.036 5.982 1.00 91.06 330 GLU A C 1
ATOM 2543 O O . GLU A 1 330 ? 7.375 -3.549 6.887 1.00 91.06 330 GLU A O 1
ATOM 2548 N N . ILE A 1 331 ? 7.514 -4.397 4.813 1.00 91.81 331 ILE A N 1
ATOM 2549 C CA . ILE A 1 331 ? 6.081 -4.294 4.511 1.00 91.81 331 ILE A CA 1
ATOM 2550 C C . ILE A 1 331 ? 5.319 -5.446 5.178 1.00 91.81 331 ILE A C 1
ATOM 2552 O O . ILE A 1 331 ? 4.251 -5.222 5.750 1.00 91.81 331 ILE A O 1
ATOM 2556 N N . GLY A 1 332 ? 5.886 -6.655 5.189 1.00 92.50 332 GLY A N 1
ATOM 2557 C CA . GLY A 1 332 ? 5.371 -7.785 5.965 1.00 92.50 332 GLY A CA 1
ATOM 2558 C C . GLY A 1 332 ? 5.385 -7.529 7.472 1.00 92.50 332 GLY A C 1
ATOM 2559 O O . GLY A 1 332 ? 4.375 -7.745 8.142 1.00 92.50 332 GLY A O 1
ATOM 2560 N N . SER A 1 333 ? 6.477 -6.973 8.006 1.00 93.50 333 SER A N 1
ATOM 2561 C CA . SER A 1 333 ? 6.559 -6.581 9.421 1.00 93.50 333 SER A CA 1
ATOM 2562 C C . SER A 1 333 ? 5.545 -5.482 9.778 1.00 93.50 333 SER A C 1
ATOM 2564 O O . SER A 1 333 ? 4.911 -5.533 10.835 1.00 93.50 333 SER A O 1
ATOM 2566 N N . LEU A 1 334 ? 5.302 -4.526 8.872 1.00 93.31 334 LEU A N 1
ATOM 2567 C CA . LEU A 1 334 ? 4.233 -3.535 9.027 1.00 93.31 334 LEU A CA 1
ATOM 2568 C C . LEU A 1 334 ? 2.837 -4.186 9.036 1.00 93.31 334 LEU A C 1
ATOM 2570 O O . LEU A 1 334 ? 1.998 -3.806 9.855 1.00 93.31 334 LEU A O 1
ATOM 2574 N N . ALA A 1 335 ? 2.589 -5.181 8.178 1.00 94.44 335 ALA A N 1
ATOM 2575 C CA . ALA A 1 335 ? 1.337 -5.938 8.161 1.00 94.44 335 ALA A CA 1
ATOM 2576 C C . ALA A 1 335 ? 1.127 -6.753 9.454 1.00 94.44 335 ALA A C 1
ATOM 2578 O O . ALA A 1 335 ? 0.021 -6.773 9.998 1.00 94.44 335 ALA A O 1
ATOM 2579 N N . GLU A 1 336 ? 2.182 -7.363 10.004 1.00 95.19 336 GLU A N 1
ATOM 2580 C CA . GLU A 1 336 ? 2.147 -8.053 11.300 1.00 95.19 336 GLU A CA 1
ATOM 2581 C C . GLU A 1 336 ? 1.860 -7.082 12.458 1.00 95.19 336 GLU A C 1
ATOM 2583 O O . GLU A 1 336 ? 0.998 -7.347 13.306 1.00 95.19 336 GLU A O 1
ATOM 2588 N N . ALA A 1 337 ? 2.521 -5.921 12.478 1.00 94.25 337 ALA A N 1
ATOM 2589 C CA . ALA A 1 337 ? 2.283 -4.877 13.471 1.00 94.25 337 ALA A CA 1
ATOM 2590 C C . ALA A 1 337 ? 0.844 -4.330 13.395 1.00 94.25 337 ALA A C 1
ATOM 2592 O O . ALA A 1 337 ? 0.203 -4.118 14.430 1.00 94.25 337 ALA A O 1
ATOM 2593 N N . PHE A 1 338 ? 0.304 -4.163 12.185 1.00 94.94 338 PHE A N 1
ATOM 2594 C CA . PHE A 1 338 ? -1.084 -3.764 11.953 1.00 94.94 338 PHE A CA 1
ATOM 2595 C C . PHE A 1 338 ? -2.075 -4.838 12.435 1.00 94.94 338 PHE A C 1
ATOM 2597 O O . PHE A 1 338 ? -2.965 -4.540 13.231 1.00 94.94 338 PHE A O 1
ATOM 2604 N N . ASN A 1 339 ? -1.868 -6.108 12.074 1.00 95.56 339 ASN A N 1
ATOM 2605 C CA . ASN A 1 339 ? -2.672 -7.237 12.561 1.00 95.56 339 ASN A CA 1
ATOM 2606 C C . ASN A 1 339 ? -2.619 -7.381 14.096 1.00 95.56 339 ASN A C 1
ATOM 2608 O O . ASN A 1 339 ? -3.629 -7.695 14.736 1.00 95.56 339 ASN A O 1
ATOM 2612 N N . THR A 1 340 ? -1.467 -7.094 14.709 1.00 96.19 340 THR A N 1
ATOM 2613 C CA . THR A 1 340 ? -1.298 -7.043 16.169 1.00 96.19 340 THR A CA 1
ATOM 2614 C C . THR A 1 340 ? -2.097 -5.895 16.789 1.00 96.19 340 THR A C 1
ATOM 2616 O O . THR A 1 340 ? -2.720 -6.075 17.837 1.00 96.19 340 THR A O 1
ATOM 2619 N N . MET A 1 341 ? -2.125 -4.722 16.146 1.00 96.12 341 MET A N 1
ATOM 2620 C CA . MET A 1 341 ? -2.944 -3.586 16.576 1.00 96.12 341 MET A CA 1
ATOM 2621 C C . MET A 1 341 ? -4.438 -3.928 16.528 1.00 96.12 341 MET A C 1
ATOM 2623 O O . MET A 1 341 ? -5.119 -3.754 17.538 1.00 96.12 341 MET A O 1
ATOM 2627 N N . LEU A 1 342 ? -4.927 -4.483 15.412 1.00 96.56 342 LEU A N 1
ATOM 2628 C CA . LEU A 1 342 ? -6.326 -4.907 15.269 1.00 96.56 342 LEU A CA 1
ATOM 2629 C C . LEU A 1 342 ? -6.716 -5.936 16.334 1.00 96.56 342 LEU A C 1
ATOM 2631 O O . LEU A 1 342 ? -7.722 -5.760 17.013 1.00 96.56 342 LEU A O 1
ATOM 2635 N N . SER A 1 343 ? -5.867 -6.940 16.570 1.00 96.88 343 SER A N 1
ATOM 2636 C CA . SER A 1 343 ? -6.108 -7.966 17.595 1.00 96.88 343 SER A CA 1
ATOM 2637 C C . SER A 1 343 ? -6.191 -7.380 19.015 1.00 96.88 343 SER A C 1
ATOM 2639 O O . SER A 1 343 ? -6.967 -7.860 19.841 1.00 96.88 343 SER A O 1
ATOM 2641 N N . ARG A 1 344 ? -5.430 -6.315 19.318 1.00 96.88 344 ARG A N 1
ATOM 2642 C CA . ARG A 1 344 ? -5.530 -5.590 20.600 1.00 96.88 344 ARG A CA 1
ATOM 2643 C C . ARG A 1 344 ? -6.806 -4.754 20.705 1.00 96.88 344 ARG A C 1
ATOM 2645 O O . ARG A 1 344 ? -7.361 -4.665 21.797 1.00 96.88 344 ARG A O 1
ATOM 2652 N N . ILE A 1 345 ? -7.257 -4.142 19.609 1.00 95.56 345 ILE A N 1
ATOM 2653 C CA . ILE A 1 345 ? -8.506 -3.367 19.574 1.00 95.56 345 ILE A CA 1
ATOM 2654 C C . ILE A 1 345 ? -9.706 -4.307 19.738 1.00 95.56 345 ILE A C 1
ATOM 2656 O O . ILE A 1 345 ? -10.526 -4.082 20.620 1.00 95.56 345 ILE A O 1
ATOM 2660 N N . GLU A 1 346 ? -9.751 -5.408 18.988 1.00 95.56 346 GLU A N 1
ATOM 2661 C CA . GLU A 1 346 ? -10.790 -6.441 19.081 1.00 95.56 346 GLU A CA 1
ATOM 2662 C C . GLU A 1 346 ? -10.892 -7.034 20.498 1.00 95.56 346 GLU A C 1
ATOM 2664 O O . GLU A 1 346 ? -11.980 -7.111 21.073 1.00 95.56 346 GLU A O 1
ATOM 2669 N N . ALA A 1 347 ? -9.755 -7.372 21.119 1.00 96.12 347 ALA A N 1
ATOM 2670 C CA . ALA A 1 347 ? -9.725 -7.840 22.504 1.00 96.12 347 ALA A CA 1
ATOM 2671 C C . ALA A 1 347 ? -10.227 -6.777 23.501 1.00 96.12 347 ALA A C 1
ATOM 2673 O O . ALA A 1 347 ? -10.915 -7.114 24.467 1.00 96.12 347 ALA A O 1
ATOM 2674 N N . ARG A 1 348 ? -9.912 -5.494 23.269 1.00 96.50 348 ARG A N 1
ATOM 2675 C CA . ARG A 1 348 ? -10.373 -4.378 24.107 1.00 96.50 348 ARG A CA 1
ATOM 2676 C C . ARG A 1 348 ? -11.872 -4.127 23.954 1.00 96.50 348 ARG A C 1
ATOM 2678 O O . ARG A 1 348 ? -12.533 -3.931 24.968 1.00 96.50 348 ARG A O 1
ATOM 2685 N N . GLU A 1 349 ? -12.411 -4.183 22.740 1.00 94.94 349 GLU A N 1
ATOM 2686 C CA . GLU A 1 349 ? -13.855 -4.106 22.487 1.00 94.94 349 GLU A CA 1
ATOM 2687 C C . GLU A 1 349 ? -14.599 -5.258 23.167 1.00 94.94 349 GLU A C 1
ATOM 2689 O O . GLU A 1 349 ? -15.596 -5.044 23.855 1.00 94.94 349 GLU A O 1
ATOM 2694 N N . GLN A 1 350 ? -14.070 -6.484 23.088 1.00 95.00 350 GLN A N 1
ATOM 2695 C CA . GLN A 1 350 ? -14.676 -7.622 23.776 1.00 95.00 350 GLN A CA 1
ATOM 2696 C C . GLN A 1 350 ? -14.650 -7.468 25.310 1.00 95.00 350 GLN A C 1
ATOM 2698 O O . GLN A 1 350 ? -15.609 -7.855 25.979 1.00 95.00 350 GLN A O 1
ATOM 2703 N N . GLN A 1 351 ? -13.585 -6.891 25.879 1.00 96.25 351 GLN A N 1
ATOM 2704 C CA . GLN A 1 351 ? -13.519 -6.553 27.307 1.00 96.25 351 GLN A CA 1
ATOM 2705 C C . GLN A 1 351 ? -14.506 -5.443 27.685 1.00 96.25 351 GLN A C 1
ATOM 2707 O O . GLN A 1 351 ? -15.200 -5.574 28.691 1.00 96.25 351 GLN A O 1
ATOM 2712 N N . LEU A 1 352 ? -14.595 -4.378 26.880 1.00 96.25 352 LEU A N 1
ATOM 2713 C CA . LEU A 1 352 ? -15.514 -3.261 27.101 1.00 96.25 352 LEU A CA 1
ATOM 2714 C C . LEU A 1 352 ? -16.971 -3.734 27.062 1.00 96.25 352 LEU A C 1
ATOM 2716 O O . LEU A 1 352 ? -17.765 -3.351 27.920 1.00 96.25 352 LEU A O 1
ATOM 2720 N N . LYS A 1 353 ? -17.300 -4.614 26.109 1.00 95.56 353 LYS A N 1
ATOM 2721 C CA . LYS A 1 353 ? -18.613 -5.246 26.010 1.00 95.56 353 LYS A CA 1
ATOM 2722 C C . LYS A 1 353 ? -18.938 -6.068 27.256 1.00 95.56 353 LYS A C 1
ATOM 2724 O O . LYS A 1 353 ? -19.969 -5.815 27.861 1.00 95.56 353 LYS A O 1
ATOM 2729 N N . ARG A 1 354 ? -18.053 -6.977 27.690 1.00 96.19 354 ARG A N 1
ATOM 2730 C CA . ARG A 1 354 ? -18.275 -7.770 28.918 1.00 96.19 354 ARG A CA 1
ATOM 2731 C C . ARG A 1 354 ? -18.477 -6.879 30.141 1.00 96.19 354 ARG A C 1
ATOM 2733 O O . ARG A 1 354 ? -19.471 -7.030 30.827 1.00 96.19 354 ARG A O 1
ATOM 2740 N N . ALA A 1 355 ? -17.613 -5.884 30.349 1.00 95.88 355 ALA A N 1
ATOM 2741 C CA . ALA A 1 355 ? -17.752 -4.953 31.469 1.00 95.88 355 ALA A CA 1
ATOM 2742 C C . ALA A 1 355 ? -19.069 -4.150 31.426 1.00 95.88 355 ALA A C 1
ATOM 2744 O O . ALA A 1 355 ? -19.608 -3.793 32.473 1.00 95.88 355 ALA A O 1
ATOM 2745 N N . ARG A 1 356 ? -19.599 -3.864 30.228 1.00 96.25 356 ARG A N 1
ATOM 2746 C CA . ARG A 1 356 ? -20.913 -3.236 30.049 1.00 96.25 356 ARG A CA 1
ATOM 2747 C C . ARG A 1 356 ? -22.058 -4.204 30.345 1.00 96.25 356 ARG A C 1
ATOM 2749 O O . ARG A 1 356 ? -22.997 -3.798 31.020 1.00 96.25 356 ARG A O 1
ATOM 2756 N N . ASP A 1 357 ? -21.970 -5.438 29.859 1.00 97.06 357 ASP A N 1
ATOM 2757 C CA . ASP A 1 357 ? -22.963 -6.490 30.089 1.00 97.06 357 ASP A CA 1
ATOM 2758 C C . ASP A 1 357 ? -23.040 -6.820 31.601 1.00 97.06 357 ASP A C 1
ATOM 2760 O O . ASP A 1 357 ? -24.120 -6.745 32.184 1.00 97.06 357 ASP A O 1
ATOM 2764 N N . ASP A 1 358 ? -21.894 -7.018 32.270 1.00 96.19 358 ASP A N 1
ATOM 2765 C CA . ASP A 1 358 ? -21.774 -7.226 33.726 1.00 96.19 358 ASP A CA 1
ATOM 2766 C C . ASP A 1 358 ? -22.359 -6.040 34.527 1.00 96.19 358 ASP A C 1
ATOM 2768 O O . ASP A 1 358 ? -23.068 -6.212 35.521 1.00 96.19 358 ASP A O 1
ATOM 2772 N N . SER A 1 359 ? -22.074 -4.806 34.089 1.00 95.56 359 SER A N 1
ATOM 2773 C CA . SER A 1 359 ? -22.587 -3.577 34.712 1.00 95.56 359 SER A CA 1
ATOM 2774 C C . SER A 1 359 ? -24.096 -3.404 34.523 1.00 95.56 359 SER A C 1
ATOM 2776 O O . SER A 1 359 ? -24.743 -2.810 35.387 1.00 95.56 359 SER A O 1
ATOM 2778 N N . GLN A 1 360 ? -24.657 -3.872 33.405 1.00 96.56 360 GLN A N 1
ATOM 2779 C CA . GLN A 1 360 ? -26.099 -3.864 33.167 1.00 96.56 360 GLN A CA 1
ATOM 2780 C C . GLN A 1 360 ? -26.790 -4.922 34.031 1.00 96.56 360 GLN A C 1
ATOM 2782 O O . GLN A 1 360 ? -27.766 -4.601 34.700 1.00 96.56 360 GLN A O 1
ATOM 2787 N N . GLU A 1 361 ? -26.247 -6.141 34.105 1.00 96.88 361 GLU A N 1
ATOM 2788 C CA . GLU A 1 361 ? -26.805 -7.199 34.954 1.00 96.88 361 GLU A CA 1
ATOM 2789 C C . GLU A 1 361 ? -26.822 -6.778 36.433 1.00 96.88 361 GLU A C 1
ATOM 2791 O O . GLU A 1 361 ? -27.844 -6.906 37.110 1.00 96.88 361 GLU A O 1
ATOM 2796 N N . ALA A 1 362 ? -25.729 -6.189 36.931 1.00 95.38 362 ALA A N 1
ATOM 2797 C CA . ALA A 1 362 ? -25.662 -5.668 38.295 1.00 95.38 362 ALA A CA 1
ATOM 2798 C C . ALA A 1 362 ? -26.675 -4.534 38.556 1.00 95.38 362 ALA A C 1
ATOM 2800 O O . ALA A 1 362 ? -27.226 -4.440 39.656 1.00 95.38 362 ALA A O 1
ATOM 2801 N N . TYR A 1 363 ? -26.943 -3.682 37.558 1.00 95.88 363 TYR A N 1
ATOM 2802 C CA . TYR A 1 363 ? -27.967 -2.638 37.645 1.00 95.88 363 TYR A CA 1
ATOM 2803 C C . TYR A 1 363 ? -29.379 -3.236 37.722 1.00 95.88 363 TYR A C 1
ATOM 2805 O O . TYR A 1 363 ? -30.153 -2.865 38.607 1.00 95.88 363 TYR A O 1
ATOM 2813 N N . ASP A 1 364 ? -29.690 -4.199 36.855 1.00 96.06 364 ASP A N 1
ATOM 2814 C CA . ASP A 1 364 ? -31.000 -4.853 36.790 1.00 96.06 364 ASP A CA 1
ATOM 2815 C C . ASP A 1 364 ? -31.291 -5.642 38.084 1.00 96.06 364 ASP A C 1
ATOM 2817 O O . ASP A 1 364 ? -32.382 -5.538 38.654 1.00 96.06 364 ASP A O 1
ATOM 2821 N N . GLN A 1 365 ? -30.289 -6.352 38.625 1.00 95.94 365 GLN A N 1
ATOM 2822 C CA . GLN A 1 365 ? -30.372 -7.018 39.932 1.00 95.94 365 GLN A CA 1
ATOM 2823 C C . GLN A 1 365 ? -30.622 -6.019 41.076 1.00 95.94 365 GLN A C 1
ATOM 2825 O O . GLN A 1 365 ? -31.485 -6.248 41.930 1.00 95.94 365 GLN A O 1
ATOM 2830 N N . ALA A 1 366 ? -29.903 -4.890 41.094 1.00 94.75 366 ALA A N 1
ATOM 2831 C CA . ALA A 1 366 ? -30.080 -3.853 42.110 1.00 94.75 366 ALA A CA 1
ATOM 2832 C C . ALA A 1 366 ? -31.466 -3.189 42.031 1.00 94.75 366 ALA A C 1
ATOM 2834 O O . ALA A 1 366 ? -32.062 -2.896 43.072 1.00 94.75 366 ALA A O 1
ATOM 2835 N N . GLN A 1 367 ? -32.009 -2.989 40.825 1.00 95.12 367 GLN A N 1
ATOM 2836 C CA . GLN A 1 367 ? -33.370 -2.488 40.643 1.00 95.12 367 GLN A CA 1
ATOM 2837 C C . GLN A 1 367 ? -34.407 -3.493 41.167 1.00 95.12 367 GLN A C 1
ATOM 2839 O O . GLN A 1 367 ? -35.280 -3.099 41.943 1.00 95.12 367 GLN A O 1
ATOM 2844 N N . GLY A 1 368 ? -34.283 -4.779 40.822 1.00 94.50 368 GLY A N 1
ATOM 2845 C CA . GLY A 1 368 ? -35.181 -5.831 41.310 1.00 94.50 368 GLY A CA 1
ATOM 2846 C C . GLY A 1 368 ? -35.219 -5.913 42.840 1.00 94.50 368 GLY A C 1
ATOM 2847 O O . GLY A 1 368 ? -36.295 -5.878 43.441 1.00 94.50 368 GLY A O 1
ATOM 2848 N N . LEU A 1 369 ? -34.050 -5.904 43.490 1.00 95.69 369 LEU A N 1
ATOM 2849 C CA . LEU A 1 369 ? -33.954 -5.896 44.954 1.00 95.69 369 LEU A CA 1
ATOM 2850 C C . LEU A 1 369 ? -34.536 -4.612 45.573 1.00 95.69 369 LEU A C 1
ATOM 2852 O O . LEU A 1 369 ? -35.164 -4.660 46.634 1.00 95.69 369 LEU A O 1
ATOM 2856 N N . ALA A 1 370 ? -34.365 -3.454 44.927 1.00 93.94 370 ALA A N 1
ATOM 2857 C CA . ALA A 1 370 ? -34.953 -2.197 45.386 1.00 93.94 370 ALA A CA 1
ATOM 2858 C C . ALA A 1 370 ? -36.489 -2.193 45.270 1.00 93.94 370 ALA A C 1
ATOM 2860 O O . ALA A 1 370 ? -37.168 -1.628 46.133 1.00 93.94 370 ALA A O 1
ATOM 2861 N N . GLU A 1 371 ? -37.054 -2.830 44.243 1.00 94.88 371 GLU A N 1
ATOM 2862 C CA . GLU A 1 371 ? -38.500 -3.013 44.085 1.00 94.88 371 GLU A CA 1
ATOM 2863 C C . GLU A 1 371 ? -39.072 -3.984 45.129 1.00 94.88 371 GLU A C 1
ATOM 2865 O O . GLU A 1 371 ? -40.052 -3.639 45.798 1.00 94.88 371 GLU A O 1
ATOM 2870 N N . GLU A 1 372 ? -38.418 -5.124 45.374 1.00 94.62 372 GLU A N 1
ATOM 2871 C CA . GLU A 1 372 ? -38.782 -6.056 46.453 1.00 94.62 372 GLU A CA 1
ATOM 2872 C C . GLU A 1 372 ? -38.708 -5.383 47.835 1.00 94.62 372 GLU A C 1
ATOM 2874 O O . GLU A 1 372 ? -39.632 -5.497 48.649 1.00 94.62 372 GLU A O 1
ATOM 2879 N N . THR A 1 373 ? -37.649 -4.608 48.084 1.00 93.06 373 THR A N 1
ATOM 2880 C CA . THR A 1 373 ? -37.466 -3.850 49.330 1.00 93.06 373 THR A CA 1
ATOM 2881 C C . THR A 1 373 ? -38.563 -2.798 49.504 1.00 93.06 373 THR A C 1
ATOM 2883 O O . THR A 1 373 ? -39.131 -2.674 50.589 1.00 93.06 373 THR A O 1
ATOM 2886 N N . ARG A 1 374 ? -38.933 -2.062 48.445 1.00 94.00 374 ARG A N 1
ATOM 2887 C CA . ARG A 1 374 ? -40.054 -1.101 48.472 1.00 94.00 374 ARG A CA 1
ATOM 2888 C C . ARG A 1 374 ? -41.392 -1.785 48.735 1.00 94.00 374 ARG A C 1
ATOM 2890 O O . ARG A 1 374 ? -42.186 -1.272 49.523 1.00 94.00 374 ARG A O 1
ATOM 2897 N N . HIS A 1 375 ? -41.646 -2.928 48.102 1.00 93.50 375 HIS A N 1
ATOM 2898 C CA . HIS A 1 375 ? -42.865 -3.705 48.316 1.00 93.50 375 HIS A CA 1
ATOM 2899 C C . HIS A 1 375 ? -42.958 -4.214 49.764 1.00 93.50 375 HIS A C 1
ATOM 2901 O O . HIS A 1 375 ? -43.990 -4.060 50.420 1.00 93.50 375 HIS A O 1
ATOM 2907 N N . THR A 1 376 ? -41.854 -4.742 50.294 1.00 93.12 376 THR A N 1
ATOM 2908 C CA . THR A 1 376 ? -41.759 -5.249 51.669 1.00 93.12 376 THR A CA 1
ATOM 2909 C C . THR A 1 376 ? -41.889 -4.129 52.701 1.00 93.12 376 THR A C 1
ATOM 2911 O O . THR A 1 376 ? -42.678 -4.265 53.634 1.00 93.12 376 THR A O 1
ATOM 2914 N N . ASN A 1 377 ? -41.226 -2.984 52.499 1.00 94.38 377 ASN A N 1
ATOM 2915 C CA . ASN A 1 377 ? -41.392 -1.803 53.353 1.00 94.38 377 ASN A CA 1
ATOM 2916 C C . ASN A 1 377 ? -42.841 -1.300 53.353 1.00 94.38 377 ASN A C 1
ATOM 2918 O O . ASN A 1 377 ? -43.409 -1.119 54.424 1.00 94.38 377 ASN A O 1
ATOM 2922 N N . ARG A 1 378 ? -43.493 -1.180 52.187 1.00 94.25 378 ARG A N 1
ATOM 2923 C CA . ARG A 1 378 ? -44.917 -0.802 52.113 1.00 94.25 378 ARG A CA 1
ATOM 2924 C C . ARG A 1 378 ? -45.821 -1.793 52.861 1.00 94.25 378 ARG A C 1
ATOM 2926 O O . ARG A 1 378 ? -46.789 -1.379 53.496 1.00 94.25 378 ARG A O 1
ATOM 2933 N N . LYS A 1 379 ? -45.525 -3.096 52.808 1.00 95.19 379 LYS A N 1
ATOM 2934 C CA . LYS A 1 379 ? -46.263 -4.119 53.569 1.00 95.19 379 LYS A CA 1
ATOM 2935 C C . LYS A 1 379 ? -46.055 -3.961 55.082 1.00 95.19 379 LYS A C 1
ATOM 2937 O O . LYS A 1 379 ? -47.032 -4.014 55.825 1.00 95.19 379 LYS A O 1
ATOM 2942 N N . LEU A 1 380 ? -44.818 -3.727 55.523 1.00 93.62 380 LEU A N 1
ATOM 2943 C CA . LEU A 1 380 ? -44.473 -3.475 56.927 1.00 93.62 380 LEU A CA 1
ATOM 2944 C C . LEU A 1 380 ? -45.124 -2.187 57.453 1.00 93.62 380 LEU A C 1
ATOM 2946 O O . LEU A 1 380 ? -45.706 -2.202 58.533 1.00 93.62 380 LEU A O 1
ATOM 2950 N N . GLU A 1 381 ? -45.105 -1.099 56.681 1.00 94.12 381 GLU A N 1
ATOM 2951 C CA . GLU A 1 381 ? -45.795 0.158 57.005 1.00 94.12 381 GLU A CA 1
ATOM 2952 C C . GLU A 1 381 ? -47.297 -0.063 57.230 1.00 94.12 381 GLU A C 1
ATOM 2954 O O . GLU A 1 381 ? -47.854 0.423 58.216 1.00 94.12 381 GLU A O 1
ATOM 2959 N N . LEU A 1 382 ? -47.954 -0.831 56.352 1.00 95.00 382 LEU A N 1
ATOM 2960 C CA . LEU A 1 382 ? -49.367 -1.186 56.500 1.00 95.00 382 LEU A CA 1
ATOM 2961 C C . LEU A 1 382 ? -49.617 -2.046 57.748 1.00 95.00 382 LEU A C 1
ATOM 2963 O O . LEU A 1 382 ? -50.570 -1.780 58.480 1.00 95.00 382 LEU A O 1
ATOM 2967 N N . GLU A 1 383 ? -48.765 -3.035 58.031 1.00 93.94 383 GLU A N 1
ATOM 2968 C CA . GLU A 1 383 ? -48.893 -3.861 59.237 1.00 93.94 383 GLU A CA 1
ATOM 2969 C C . GLU A 1 383 ? -48.725 -3.028 60.517 1.00 93.94 383 GLU A C 1
ATOM 2971 O O . GLU A 1 383 ? -49.555 -3.118 61.422 1.00 93.94 383 GLU A O 1
ATOM 2976 N N . VAL A 1 384 ? -47.711 -2.159 60.578 1.00 94.44 384 VAL A N 1
ATOM 2977 C CA . VAL A 1 384 ? -47.473 -1.249 61.710 1.00 94.44 384 VAL A CA 1
ATOM 2978 C C . VAL A 1 384 ? -48.643 -0.276 61.890 1.00 94.44 384 VAL A C 1
ATOM 2980 O O . VAL A 1 384 ? -49.099 -0.070 63.016 1.00 94.44 384 VAL A O 1
ATOM 2983 N N . GLN A 1 385 ? -49.202 0.272 60.804 1.00 93.75 385 GLN A N 1
ATOM 2984 C CA . GLN A 1 385 ? -50.410 1.102 60.879 1.00 93.75 385 GLN A CA 1
ATOM 2985 C C . GLN A 1 385 ? -51.626 0.334 61.417 1.00 93.75 385 GLN A C 1
ATOM 2987 O O . GLN A 1 385 ? -52.422 0.906 62.165 1.00 93.75 385 GLN A O 1
ATOM 2992 N N . VAL A 1 386 ? -51.795 -0.940 61.047 1.00 95.00 386 VAL A N 1
ATOM 2993 C CA . VAL A 1 386 ? -52.879 -1.790 61.563 1.00 95.00 386 VAL A CA 1
ATOM 2994 C C . VAL A 1 386 ? -52.662 -2.101 63.045 1.00 95.00 386 VAL A C 1
ATOM 2996 O O . VAL A 1 386 ? -53.576 -1.862 63.835 1.00 95.00 386 VAL A O 1
ATOM 2999 N N . ARG A 1 387 ? -51.459 -2.540 63.447 1.00 92.88 387 ARG A N 1
ATOM 3000 C CA . ARG A 1 387 ? -51.112 -2.805 64.855 1.00 92.88 387 ARG A CA 1
ATOM 3001 C C . ARG A 1 387 ? -51.333 -1.571 65.729 1.00 92.88 387 ARG A C 1
ATOM 3003 O O . ARG A 1 387 ? -52.094 -1.651 66.685 1.00 92.88 387 ARG A O 1
ATOM 3010 N N . SER A 1 388 ? -50.811 -0.407 65.336 1.00 93.19 388 SER A N 1
ATOM 3011 C CA . SER A 1 388 ? -50.980 0.839 66.099 1.00 93.19 388 SER A CA 1
ATOM 3012 C C . SER A 1 388 ? -52.450 1.279 66.223 1.00 93.19 388 SER A C 1
ATOM 3014 O O . SER A 1 388 ? -52.861 1.822 67.251 1.00 93.19 388 SER A O 1
ATOM 3016 N N . LYS A 1 389 ? -53.291 1.016 65.208 1.00 93.44 389 LYS A N 1
ATOM 3017 C CA . LYS A 1 389 ? -54.747 1.242 65.300 1.00 93.44 389 LYS A CA 1
ATOM 3018 C C . LYS A 1 389 ? -55.428 0.271 66.269 1.00 93.44 389 LYS A C 1
ATOM 3020 O O . LYS A 1 389 ? -56.356 0.688 66.959 1.00 93.44 389 LYS A O 1
ATOM 3025 N N . ILE A 1 390 ? -54.998 -0.991 66.314 1.00 93.62 390 ILE A N 1
ATOM 3026 C CA . ILE A 1 390 ? -55.509 -1.994 67.261 1.00 93.62 390 ILE A CA 1
ATOM 3027 C C . ILE A 1 390 ? -55.088 -1.626 68.686 1.00 93.62 390 ILE A C 1
ATOM 3029 O O . ILE A 1 390 ? -55.955 -1.534 69.547 1.00 93.62 390 ILE A O 1
ATOM 3033 N N . GLU A 1 391 ? -53.811 -1.318 68.916 1.00 90.31 391 GLU A N 1
ATOM 3034 C CA . GLU A 1 391 ? -53.278 -0.866 70.210 1.00 90.31 391 GLU A CA 1
ATOM 3035 C C . GLU A 1 391 ? -54.042 0.355 70.732 1.00 90.31 391 GLU A C 1
ATOM 3037 O O . GLU A 1 391 ? -54.600 0.303 71.823 1.00 90.31 391 GLU A O 1
ATOM 3042 N N . LYS A 1 392 ? -54.186 1.420 69.928 1.00 91.12 392 LYS A N 1
ATOM 3043 C CA . LYS A 1 392 ? -54.956 2.612 70.332 1.00 91.12 392 LYS A CA 1
ATOM 3044 C C . LYS A 1 392 ? -56.416 2.301 70.662 1.00 91.12 392 LYS A C 1
ATOM 3046 O O . LYS A 1 392 ? -56.955 2.883 71.602 1.00 91.12 392 LYS A O 1
ATOM 3051 N N . LYS A 1 393 ? -57.065 1.400 69.914 1.00 89.81 393 LYS A N 1
ATOM 3052 C CA . LYS A 1 393 ? -58.430 0.948 70.228 1.00 89.81 393 LYS A CA 1
ATOM 3053 C C . LYS A 1 393 ? -58.478 0.142 71.524 1.00 89.81 393 LYS A C 1
ATOM 3055 O O . LYS A 1 393 ? -59.404 0.342 72.299 1.00 89.81 393 LYS A O 1
ATOM 3060 N N . LEU A 1 394 ? -57.497 -0.724 71.766 1.00 89.62 394 LEU A N 1
ATOM 3061 C CA . LEU A 1 394 ? -57.419 -1.563 72.958 1.00 89.62 394 LEU A CA 1
ATOM 3062 C C . LEU A 1 394 ? -57.154 -0.722 74.213 1.00 89.62 394 LEU A C 1
ATOM 3064 O O . LEU A 1 394 ? -57.892 -0.845 75.181 1.00 89.62 394 LEU A O 1
ATOM 3068 N N . THR A 1 395 ? -56.189 0.202 74.177 1.00 87.88 395 THR A N 1
ATOM 3069 C CA . THR A 1 395 ? -55.936 1.154 75.273 1.00 87.88 395 THR A CA 1
ATOM 3070 C C . THR A 1 395 ? -57.137 2.070 75.510 1.00 87.88 395 THR A C 1
ATOM 3072 O O . THR A 1 395 ? -57.527 2.288 76.653 1.00 87.88 395 THR A O 1
ATOM 3075 N N . GLY A 1 396 ? -57.776 2.572 74.446 1.00 88.75 396 GLY A N 1
ATOM 3076 C CA . GLY A 1 396 ? -59.001 3.368 74.566 1.00 88.75 396 GLY A CA 1
ATOM 3077 C C . GLY A 1 396 ? -60.158 2.589 75.203 1.00 88.75 396 GLY A C 1
ATOM 3078 O O . GLY A 1 396 ? -60.868 3.128 76.047 1.00 88.75 396 GLY A O 1
ATOM 3079 N N . PHE A 1 397 ? -60.313 1.311 74.848 1.00 88.88 397 PHE A N 1
ATOM 3080 C CA . PHE A 1 397 ? -61.310 0.416 75.435 1.00 88.88 397 PHE A CA 1
ATOM 3081 C C . PHE A 1 397 ? -60.996 0.072 76.898 1.00 88.88 397 PHE A C 1
ATOM 3083 O O . PHE A 1 397 ? -61.897 0.124 77.729 1.00 88.88 397 PHE A O 1
ATOM 3090 N N . GLN A 1 398 ? -59.731 -0.186 77.241 1.00 86.88 398 GLN A N 1
ATOM 3091 C CA . GLN A 1 398 ? -59.306 -0.423 78.623 1.00 86.88 398 GLN A CA 1
ATOM 3092 C C . GLN A 1 398 ? -59.581 0.797 79.511 1.00 86.88 398 GLN A C 1
ATOM 3094 O O . GLN A 1 398 ? -60.170 0.664 80.580 1.00 86.88 398 GLN A O 1
ATOM 3099 N N . ASN A 1 399 ? -59.231 1.999 79.042 1.00 85.88 399 ASN A N 1
ATOM 3100 C CA . ASN A 1 399 ? -59.511 3.242 79.761 1.00 85.88 399 ASN A CA 1
ATOM 3101 C C . ASN A 1 399 ? -61.021 3.469 79.936 1.00 85.88 399 ASN A C 1
ATOM 3103 O O . ASN A 1 399 ? -61.452 3.944 80.984 1.00 85.88 399 ASN A O 1
ATOM 3107 N N . TYR A 1 400 ? -61.831 3.104 78.937 1.00 85.75 400 TYR A N 1
ATOM 3108 C CA . TYR A 1 400 ? -63.291 3.169 79.014 1.00 85.75 400 TYR A CA 1
ATOM 3109 C C . TYR A 1 400 ? -63.870 2.177 80.039 1.00 85.75 400 TYR A C 1
ATOM 3111 O O . TYR A 1 400 ? -64.704 2.575 80.849 1.00 85.75 400 TYR A O 1
ATOM 3119 N N . LEU A 1 401 ? -63.393 0.926 80.065 1.00 86.00 401 LEU A N 1
ATOM 3120 C CA . LEU A 1 401 ? -63.792 -0.064 81.074 1.00 86.00 401 LEU A CA 1
ATOM 3121 C C . LEU A 1 401 ? -63.417 0.377 82.492 1.00 86.00 401 LEU A C 1
ATOM 3123 O O . LEU A 1 401 ? -64.271 0.342 83.375 1.00 86.00 401 LEU A O 1
ATOM 3127 N N . ASN A 1 402 ? -62.184 0.851 82.696 1.00 84.88 402 ASN A N 1
ATOM 3128 C CA . ASN A 1 402 ? -61.752 1.401 83.982 1.00 84.88 402 ASN A CA 1
ATOM 3129 C C . ASN A 1 402 ? -62.656 2.576 84.398 1.00 84.88 402 ASN A C 1
ATOM 3131 O O . ASN A 1 402 ? -63.190 2.567 85.499 1.00 84.88 402 ASN A O 1
ATOM 3135 N N . SER A 1 403 ? -62.947 3.511 83.482 1.00 85.31 403 SER A N 1
ATOM 3136 C CA . SER A 1 403 ? -63.832 4.658 83.754 1.00 85.31 403 SER A CA 1
ATOM 3137 C C . SER A 1 403 ? -65.258 4.247 84.151 1.00 85.31 403 SER A C 1
ATOM 3139 O O . SER A 1 403 ? -65.852 4.878 85.023 1.00 85.31 403 SER A O 1
ATOM 3141 N N . ILE A 1 404 ? -65.824 3.198 83.536 1.00 86.50 404 ILE A N 1
ATOM 3142 C CA . ILE A 1 404 ? -67.133 2.645 83.934 1.00 86.50 404 ILE A CA 1
ATOM 3143 C C . ILE A 1 404 ? -67.068 2.091 85.359 1.00 86.50 404 ILE A C 1
ATOM 3145 O O . ILE A 1 404 ? -67.972 2.336 86.155 1.00 86.50 404 ILE A O 1
ATOM 3149 N N . ILE A 1 405 ? -66.017 1.333 85.661 1.00 85.62 405 ILE A N 1
ATOM 3150 C CA . ILE A 1 405 ? -65.853 0.604 86.920 1.00 85.62 405 ILE A CA 1
ATOM 3151 C C . ILE A 1 405 ? -65.568 1.559 88.087 1.00 85.62 405 ILE A C 1
ATOM 3153 O O . ILE A 1 405 ? -66.154 1.399 89.159 1.00 85.62 405 ILE A O 1
ATOM 3157 N N . ASP A 1 406 ? -64.773 2.605 87.859 1.00 84.38 406 ASP A N 1
ATOM 3158 C CA . ASP A 1 406 ? -64.572 3.716 88.798 1.00 84.38 406 ASP A CA 1
ATOM 3159 C C . ASP A 1 406 ? -65.845 4.534 89.029 1.00 84.38 406 ASP A C 1
ATOM 3161 O O . ASP A 1 406 ? -66.078 5.002 90.139 1.00 84.38 406 ASP A O 1
ATOM 3165 N N . SER A 1 407 ? -66.717 4.639 88.022 1.00 82.12 407 SER A N 1
ATOM 3166 C CA . SER A 1 407 ? -68.018 5.310 88.151 1.00 82.12 407 SER A CA 1
ATOM 3167 C C . SER A 1 407 ? -69.091 4.464 88.861 1.00 82.12 407 SER A C 1
ATOM 3169 O O . SER A 1 407 ? -70.219 4.936 89.026 1.00 82.12 407 SER A O 1
ATOM 3171 N N . MET A 1 408 ? -68.802 3.218 89.262 1.00 87.25 408 MET A N 1
ATOM 3172 C CA . MET A 1 408 ? -69.767 2.396 90.001 1.00 87.25 408 MET A CA 1
ATOM 3173 C C . MET A 1 408 ? -69.844 2.830 91.476 1.00 87.25 408 MET A C 1
ATOM 3175 O O . MET A 1 408 ? -68.825 2.795 92.162 1.00 87.25 408 MET A O 1
ATOM 3179 N N . PRO A 1 409 ? -71.041 3.136 92.022 1.00 81.75 409 PRO A N 1
ATOM 3180 C CA . PRO A 1 409 ? -71.229 3.642 93.391 1.00 81.75 409 PRO A CA 1
ATOM 3181 C C . PRO A 1 409 ? -71.139 2.535 94.461 1.00 81.75 409 PRO A C 1
ATOM 3183 O O . PRO A 1 409 ? -71.873 2.521 95.449 1.00 81.75 409 PRO A O 1
ATOM 3186 N N . SER A 1 410 ? -70.315 1.519 94.233 1.00 85.31 410 SER A N 1
ATOM 3187 C CA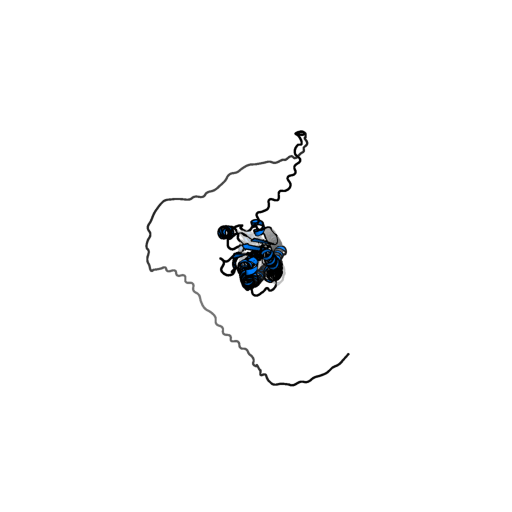 . SER A 1 410 ? -70.103 0.390 95.134 1.00 85.31 410 SER A CA 1
ATOM 3188 C C . SER A 1 410 ? -68.652 -0.046 95.036 1.00 85.31 410 SER A C 1
ATOM 3190 O O . SER A 1 410 ? -68.118 -0.160 93.933 1.00 85.31 410 SER A O 1
ATOM 3192 N N . ALA A 1 411 ? -68.023 -0.295 96.184 1.00 88.44 411 ALA A N 1
ATOM 3193 C CA . ALA A 1 411 ? -66.653 -0.785 96.242 1.00 88.44 411 ALA A CA 1
ATOM 3194 C C . ALA A 1 411 ? -66.554 -2.136 95.518 1.00 88.44 411 ALA A C 1
ATOM 3196 O O . ALA A 1 411 ? -67.142 -3.125 95.960 1.00 88.44 411 ALA A O 1
ATOM 3197 N N . MET A 1 412 ? -65.825 -2.160 94.404 1.00 89.94 412 MET A N 1
ATOM 3198 C CA . MET A 1 412 ? -65.622 -3.343 93.578 1.00 89.94 412 MET A CA 1
ATOM 3199 C C . MET A 1 412 ? -64.145 -3.719 93.581 1.00 89.94 412 MET A C 1
ATOM 3201 O O . MET A 1 412 ? -63.270 -2.898 93.302 1.00 89.94 412 MET A O 1
ATOM 3205 N N . ILE A 1 413 ? -63.894 -4.981 93.918 1.00 91.25 413 ILE A N 1
ATOM 3206 C CA . ILE A 1 413 ? -62.567 -5.562 94.071 1.00 91.25 413 ILE A CA 1
ATOM 3207 C C . ILE A 1 413 ? -62.573 -6.886 93.311 1.00 91.25 413 ILE A C 1
ATOM 3209 O O . ILE A 1 413 ? -63.363 -7.769 93.648 1.00 91.25 413 ILE A O 1
ATOM 3213 N N . ALA A 1 414 ? -61.705 -7.026 92.310 1.00 90.62 414 ALA A N 1
ATOM 3214 C CA . ALA A 1 414 ? -61.450 -8.309 91.658 1.00 90.62 414 ALA A CA 1
ATOM 3215 C C . ALA A 1 414 ? -60.135 -8.896 92.173 1.00 90.62 414 ALA A C 1
ATOM 3217 O O . ALA A 1 414 ? -59.181 -8.158 92.442 1.00 90.62 414 ALA A O 1
ATOM 3218 N N . LEU A 1 415 ? -60.106 -10.221 92.312 1.00 90.75 415 LEU A N 1
ATOM 3219 C CA . LEU A 1 415 ? -58.967 -10.987 92.806 1.00 90.75 415 LEU A CA 1
ATOM 3220 C C . LEU A 1 415 ? -58.552 -12.044 91.775 1.00 90.75 415 LEU A C 1
ATOM 3222 O O . LEU A 1 415 ? -59.371 -12.450 90.952 1.00 90.75 415 LEU A O 1
ATOM 3226 N N . ASP A 1 416 ? -57.304 -12.501 91.827 1.00 90.12 416 ASP A N 1
ATOM 3227 C CA . ASP A 1 416 ? -56.868 -13.719 91.137 1.00 90.12 416 ASP A CA 1
ATOM 3228 C C . ASP A 1 416 ? -57.128 -14.993 91.968 1.00 90.12 416 ASP A C 1
ATOM 3230 O O . ASP A 1 416 ? -57.587 -14.951 93.115 1.00 90.12 416 ASP A O 1
ATOM 3234 N N . GLU A 1 417 ? -56.798 -16.150 91.388 1.00 85.00 417 GLU A N 1
ATOM 3235 C CA . GLU A 1 417 ? -56.880 -17.471 92.031 1.00 85.00 417 GLU A CA 1
ATOM 3236 C C . GLU A 1 417 ? -56.057 -17.579 93.334 1.00 85.00 417 GLU A C 1
ATOM 3238 O O . GLU A 1 417 ? -56.301 -18.464 94.158 1.00 85.00 417 GLU A O 1
ATOM 3243 N N . GLN A 1 418 ? -55.074 -16.697 93.538 1.00 88.00 418 GLN A N 1
ATOM 3244 C CA . GLN A 1 418 ? -54.214 -16.642 94.719 1.00 88.00 418 GLN A CA 1
ATOM 3245 C C . GLN A 1 418 ? -54.645 -15.549 95.725 1.00 88.00 418 GLN A C 1
ATOM 3247 O O . GLN A 1 418 ? -54.000 -15.381 96.764 1.00 88.00 418 GLN A O 1
ATOM 3252 N N . LEU A 1 419 ? -55.784 -14.884 95.484 1.00 90.06 419 LEU A N 1
ATOM 3253 C CA . LEU A 1 419 ? -56.371 -13.789 96.270 1.00 90.06 419 LEU A CA 1
ATOM 3254 C C . LEU A 1 419 ? -55.573 -12.471 96.255 1.00 90.06 419 LEU A C 1
ATOM 3256 O O . LEU A 1 419 ? -55.701 -11.662 97.184 1.00 90.06 419 LEU A O 1
ATOM 3260 N N . TYR A 1 420 ? -54.778 -12.233 95.211 1.00 91.50 420 TYR A N 1
ATOM 3261 C CA . TYR A 1 420 ? -54.156 -10.938 94.937 1.00 91.50 420 TYR A CA 1
ATOM 3262 C C . TYR A 1 420 ? -55.107 -10.034 94.155 1.00 91.50 420 TYR A C 1
ATOM 3264 O O . TYR A 1 420 ? -55.861 -10.494 93.304 1.00 91.50 420 TYR A O 1
ATOM 3272 N N . VAL A 1 421 ? -55.078 -8.734 94.440 1.00 91.62 421 VAL A N 1
ATOM 3273 C CA . VAL A 1 421 ? -55.942 -7.738 93.797 1.00 91.62 421 VAL A CA 1
ATOM 3274 C C . VAL A 1 421 ? -55.542 -7.524 92.339 1.00 91.62 421 VAL A C 1
ATOM 3276 O O . VAL A 1 421 ? -54.430 -7.083 92.043 1.00 91.62 421 VAL A O 1
ATOM 3279 N N . THR A 1 422 ? -56.493 -7.767 91.439 1.00 89.94 422 THR A N 1
ATOM 3280 C CA . THR A 1 422 ? -56.377 -7.534 89.991 1.00 89.94 422 THR A CA 1
ATOM 3281 C C . THR A 1 422 ? -57.180 -6.321 89.522 1.00 89.94 422 THR A C 1
ATOM 3283 O O . THR A 1 422 ? -56.857 -5.740 88.487 1.00 89.94 422 THR A O 1
ATOM 3286 N N . GLN A 1 423 ? -58.193 -5.893 90.286 1.00 89.25 423 GLN A N 1
ATOM 3287 C CA . GLN A 1 423 ? -58.947 -4.668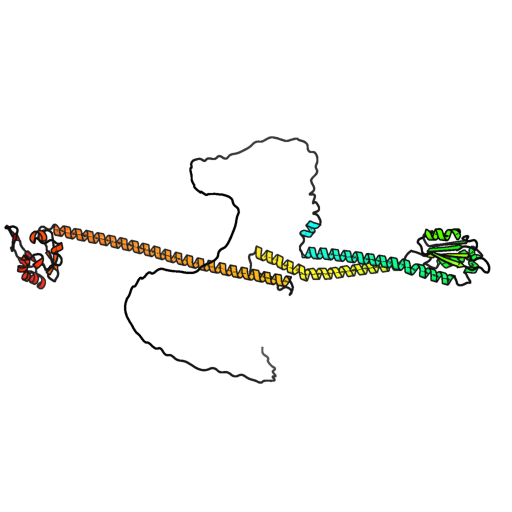 90.017 1.00 89.25 423 GLN A CA 1
ATOM 3288 C C . GLN A 1 423 ? -59.425 -4.004 91.310 1.00 89.25 423 GLN A C 1
ATOM 3290 O O . GLN A 1 423 ? -59.860 -4.682 92.241 1.00 89.25 423 GLN A O 1
ATOM 3295 N N . TRP A 1 424 ? -59.376 -2.673 91.337 1.00 90.56 424 TRP A N 1
ATOM 3296 C CA . TRP A 1 424 ? -59.765 -1.826 92.464 1.00 90.56 424 TRP A CA 1
ATOM 3297 C C . TRP A 1 424 ? -60.421 -0.568 91.907 1.00 90.56 424 TRP A C 1
ATOM 3299 O O . TRP A 1 424 ? -59.792 0.123 91.109 1.00 90.56 424 TRP A O 1
ATOM 3309 N N . ASN A 1 425 ? -61.666 -0.276 92.275 1.00 90.75 425 ASN A N 1
ATOM 3310 C CA . ASN A 1 425 ? -62.328 0.941 91.801 1.00 90.75 425 ASN A CA 1
ATOM 3311 C C . ASN A 1 425 ? -62.190 2.120 92.781 1.00 90.75 425 ASN A C 1
ATOM 3313 O O . ASN A 1 425 ? -61.737 1.968 93.924 1.00 90.75 425 ASN A O 1
ATOM 3317 N N . GLN A 1 426 ? -62.601 3.313 92.347 1.00 89.31 426 GLN A N 1
ATOM 3318 C CA . GLN A 1 426 ? -62.583 4.518 93.181 1.00 89.31 426 GLN A CA 1
ATOM 3319 C C . GLN A 1 426 ? -63.314 4.333 94.527 1.00 89.31 426 GLN A C 1
ATOM 3321 O O . GLN A 1 426 ? -62.801 4.768 95.558 1.00 89.31 426 GLN A O 1
ATOM 3326 N N . GLU A 1 427 ? -64.455 3.639 94.561 1.00 88.75 427 GLU A N 1
ATOM 3327 C CA . GLU A 1 427 ? -65.178 3.361 95.812 1.00 88.75 427 GLU A CA 1
ATOM 3328 C C . GLU A 1 427 ? -64.457 2.344 96.718 1.00 88.75 427 GLU A C 1
ATOM 3330 O O . GLU A 1 427 ? -64.518 2.461 97.941 1.00 88.75 427 GLU A O 1
ATOM 3335 N N . ALA A 1 428 ? -63.703 1.385 96.168 1.00 88.69 428 ALA A N 1
ATOM 3336 C CA . ALA A 1 428 ? -62.834 0.504 96.954 1.00 88.69 428 ALA A CA 1
ATOM 3337 C C . ALA A 1 428 ? -61.650 1.272 97.567 1.00 88.69 428 ALA A C 1
ATOM 3339 O O . ALA A 1 428 ? -61.327 1.075 98.742 1.00 88.69 428 ALA A O 1
ATOM 3340 N N . THR A 1 429 ? -61.069 2.218 96.820 1.00 88.62 429 THR A N 1
ATOM 3341 C CA . THR A 1 429 ? -60.071 3.173 97.342 1.00 88.62 429 THR A CA 1
ATOM 3342 C C . THR A 1 429 ? -60.672 4.020 98.462 1.00 88.62 429 THR A C 1
ATOM 3344 O O . THR A 1 429 ? -60.091 4.152 99.539 1.00 88.62 429 THR A O 1
ATOM 3347 N N . ALA A 1 430 ? -61.881 4.546 98.250 1.00 85.12 430 ALA A N 1
ATOM 3348 C CA . ALA A 1 430 ? -62.592 5.325 99.250 1.00 85.12 430 ALA A CA 1
ATOM 3349 C C . ALA A 1 430 ? -62.939 4.493 100.496 1.00 85.12 430 ALA A C 1
ATOM 3351 O O . ALA A 1 430 ? -62.883 5.030 101.601 1.00 85.12 430 ALA A O 1
ATOM 3352 N N . LEU A 1 431 ? -63.286 3.212 100.366 1.00 85.31 431 LEU A N 1
ATOM 3353 C CA . LEU A 1 431 ? -63.650 2.360 101.500 1.00 85.31 431 LEU A CA 1
ATOM 3354 C C . LEU A 1 431 ? -62.432 1.902 102.317 1.00 85.31 431 LEU A C 1
ATOM 3356 O O . LEU A 1 431 ? -62.487 1.931 103.545 1.00 85.31 431 LEU A O 1
ATOM 3360 N N . SER A 1 432 ? -61.350 1.500 101.646 1.00 85.50 432 SER A N 1
ATOM 3361 C CA . SER A 1 432 ? -60.142 0.946 102.278 1.00 85.50 432 SER A CA 1
ATOM 3362 C C . SER A 1 432 ? -59.154 1.999 102.783 1.00 85.50 432 SER A C 1
ATOM 3364 O O . SER A 1 432 ? -58.502 1.778 103.799 1.00 85.50 432 SER A O 1
ATOM 3366 N N . GLY A 1 433 ? -59.041 3.132 102.082 1.00 82.81 433 GLY A N 1
ATOM 3367 C CA . GLY A 1 433 ? -57.952 4.097 102.255 1.00 82.81 433 GLY A CA 1
ATOM 3368 C C . GLY A 1 433 ? -56.678 3.779 101.456 1.00 82.81 433 GLY A C 1
ATOM 3369 O O . GLY A 1 433 ? -55.765 4.599 101.472 1.00 82.81 433 GLY A O 1
ATOM 3370 N N . THR A 1 434 ? -56.626 2.649 100.743 1.00 87.38 434 THR A N 1
ATOM 3371 C CA . THR A 1 434 ? -55.485 2.211 99.916 1.00 87.38 434 THR A CA 1
ATOM 3372 C C . THR A 1 434 ? -55.741 2.541 98.447 1.00 87.38 434 THR A C 1
ATOM 3374 O O . THR A 1 434 ? -56.815 2.224 97.923 1.00 87.38 434 THR A O 1
ATOM 3377 N N . THR A 1 435 ? -54.775 3.159 97.763 1.00 89.62 435 THR A N 1
ATOM 3378 C CA . THR A 1 435 ? -54.915 3.505 96.336 1.00 89.62 435 THR A CA 1
ATOM 3379 C C . THR A 1 435 ? -54.814 2.277 95.424 1.00 89.62 435 THR A C 1
ATOM 3381 O O . THR A 1 435 ? -54.252 1.256 95.811 1.00 89.62 435 THR A O 1
ATOM 3384 N N . LEU A 1 436 ? -55.333 2.367 94.190 1.00 86.25 436 LEU A N 1
ATOM 3385 C CA . LEU A 1 436 ? -55.223 1.299 93.182 1.00 86.25 436 LEU A CA 1
ATOM 3386 C C . LEU A 1 436 ? -53.765 0.839 92.980 1.00 86.25 436 LEU A C 1
ATOM 3388 O O . LEU A 1 436 ? -53.513 -0.361 92.978 1.00 86.25 436 LEU A O 1
ATOM 3392 N N . ASP A 1 437 ? -52.815 1.771 92.862 1.00 86.88 437 ASP A N 1
ATOM 3393 C CA . ASP A 1 437 ? -51.396 1.458 92.624 1.00 86.88 437 ASP A CA 1
ATOM 3394 C C . ASP A 1 437 ? -50.732 0.730 93.809 1.00 86.88 437 ASP A C 1
ATOM 3396 O O . ASP A 1 437 ? -49.821 -0.073 93.613 1.00 86.88 437 ASP A O 1
ATOM 3400 N N . GLU A 1 438 ? -51.198 0.982 95.037 1.00 88.50 438 GLU A N 1
ATOM 3401 C CA . GLU A 1 438 ? -50.737 0.303 96.257 1.00 88.50 438 GLU A CA 1
ATOM 3402 C C . GLU A 1 438 ? -51.460 -1.031 96.497 1.00 88.50 438 GLU A C 1
ATOM 3404 O O . GLU A 1 438 ? -50.888 -1.946 97.089 1.00 88.50 438 GLU A O 1
ATOM 3409 N N . ALA A 1 439 ? -52.716 -1.147 96.055 1.00 88.12 439 ALA A N 1
ATOM 3410 C CA . ALA A 1 439 ? -53.536 -2.345 96.200 1.00 88.12 439 ALA A CA 1
ATOM 3411 C C . ALA A 1 439 ? -53.213 -3.415 95.143 1.00 88.12 439 ALA A C 1
ATOM 3413 O O . ALA A 1 439 ? -53.246 -4.603 95.458 1.00 88.12 439 ALA A O 1
ATOM 3414 N N . LEU A 1 440 ? -52.904 -3.019 93.902 1.00 90.75 440 LEU A N 1
ATOM 3415 C CA . LEU A 1 440 ? -52.634 -3.929 92.784 1.00 90.75 440 LEU A CA 1
ATOM 3416 C C . LEU A 1 440 ? -51.511 -4.923 93.090 1.00 90.75 440 LEU A C 1
ATOM 3418 O O . LEU A 1 440 ? -50.435 -4.559 93.563 1.00 90.75 440 LEU A O 1
ATOM 3422 N N . ASN A 1 441 ? -51.743 -6.191 92.748 1.00 89.12 441 ASN A N 1
ATOM 3423 C CA . ASN A 1 441 ? -50.824 -7.298 93.019 1.00 89.12 441 ASN A CA 1
ATOM 3424 C C . ASN A 1 441 ? -50.418 -7.417 94.505 1.00 89.12 441 ASN A C 1
ATOM 3426 O O . ASN A 1 441 ? -49.375 -7.998 94.812 1.00 89.12 441 ASN A O 1
ATOM 3430 N N . GLN A 1 442 ? -51.243 -6.921 95.436 1.00 92.00 442 GLN A N 1
ATOM 3431 C CA . GLN A 1 442 ? -51.167 -7.262 96.857 1.00 92.00 442 GLN A CA 1
ATOM 3432 C C . GLN A 1 442 ? -52.268 -8.263 97.229 1.00 92.00 442 GLN A C 1
ATOM 3434 O O . GLN A 1 442 ? -53.364 -8.205 96.667 1.00 92.00 442 GLN A O 1
ATOM 3439 N N . PRO A 1 443 ? -52.032 -9.161 98.202 1.00 91.06 443 PRO A N 1
ATOM 3440 C CA . PRO A 1 443 ? -53.088 -9.981 98.782 1.00 91.06 443 PRO A CA 1
ATOM 3441 C C . PRO A 1 443 ? -54.221 -9.111 99.338 1.00 91.06 443 PRO A C 1
ATOM 3443 O O . PRO A 1 443 ? -53.961 -8.107 100.005 1.00 91.06 443 PRO A O 1
ATOM 3446 N N . ILE A 1 444 ? -55.478 -9.523 99.157 1.00 90.50 444 ILE A N 1
ATOM 3447 C CA . ILE A 1 444 ? -56.657 -8.754 99.601 1.00 90.50 444 ILE A CA 1
ATOM 3448 C C . ILE A 1 444 ? -56.619 -8.354 101.084 1.00 90.50 444 ILE A C 1
ATOM 3450 O O . ILE A 1 444 ? -57.043 -7.263 101.454 1.00 90.50 444 ILE A O 1
ATOM 3454 N N . PHE A 1 445 ? -56.060 -9.207 101.943 1.00 88.69 445 PHE A N 1
ATOM 3455 C CA . PHE A 1 445 ? -55.936 -8.933 103.376 1.00 88.69 445 PHE A CA 1
ATOM 3456 C C . PHE A 1 445 ? -54.823 -7.935 103.731 1.00 88.69 445 PHE A C 1
ATOM 3458 O O . PHE A 1 445 ? -54.732 -7.559 104.890 1.00 88.69 445 PHE A O 1
ATOM 3465 N N . LEU A 1 446 ? -53.967 -7.537 102.784 1.00 87.50 446 LEU A N 1
ATOM 3466 C CA . LEU A 1 446 ? -53.027 -6.421 102.939 1.00 87.50 446 LEU A CA 1
ATOM 3467 C C . LEU A 1 446 ? -53.587 -5.148 102.292 1.00 87.50 446 LEU A C 1
ATOM 3469 O O . LEU A 1 446 ? -53.534 -4.089 102.907 1.00 87.50 446 LEU A O 1
ATOM 3473 N N . ALA A 1 447 ? -54.189 -5.257 101.102 1.00 86.88 447 ALA A N 1
ATOM 3474 C CA . ALA A 1 447 ? -54.818 -4.125 100.414 1.00 86.88 447 ALA A CA 1
ATOM 3475 C C . ALA A 1 447 ? -56.026 -3.542 101.180 1.00 86.88 447 ALA A C 1
ATOM 3477 O O . ALA A 1 447 ? -56.262 -2.334 101.151 1.00 86.88 447 ALA A O 1
ATOM 3478 N N . PHE A 1 448 ? -56.786 -4.388 101.887 1.00 88.94 448 PHE A N 1
ATOM 3479 C CA . PHE A 1 448 ? -57.897 -3.986 102.753 1.00 88.94 448 PHE A CA 1
ATOM 3480 C C . PHE A 1 448 ? -57.987 -4.930 103.965 1.00 88.94 448 PHE A C 1
ATOM 3482 O O . PHE A 1 448 ? -58.780 -5.869 104.001 1.00 88.94 448 PHE A O 1
ATOM 3489 N N . GLU A 1 449 ? -57.157 -4.661 104.980 1.00 85.19 449 GLU A N 1
ATOM 3490 C CA . GLU A 1 449 ? -56.985 -5.449 106.220 1.00 85.19 449 GLU A CA 1
ATOM 3491 C C . GLU A 1 449 ? -58.284 -6.005 106.861 1.00 85.19 449 GLU A C 1
ATOM 3493 O O . GLU A 1 449 ? -58.296 -7.189 107.216 1.00 85.19 449 GLU A O 1
ATOM 3498 N N . PRO A 1 450 ? -59.417 -5.269 106.946 1.00 84.50 450 PRO A N 1
ATOM 3499 C CA . PRO A 1 450 ? -60.684 -5.813 107.455 1.00 84.50 450 PRO A CA 1
ATOM 3500 C C . PRO A 1 450 ? -61.177 -7.093 106.750 1.00 84.50 450 PRO A C 1
ATOM 3502 O O . PRO A 1 450 ? -61.844 -7.930 107.372 1.00 84.50 450 PRO A O 1
ATOM 3505 N N . MET A 1 451 ? -60.797 -7.306 105.483 1.00 85.69 451 MET A N 1
ATOM 3506 C CA . MET A 1 451 ? -61.116 -8.511 104.707 1.00 85.69 451 MET A CA 1
ATOM 3507 C C . MET A 1 451 ? -60.464 -9.785 105.249 1.00 85.69 451 MET A C 1
ATOM 3509 O O . MET A 1 451 ? -60.937 -10.879 104.935 1.00 85.69 451 MET A O 1
ATOM 3513 N N . ARG A 1 452 ? -59.439 -9.682 106.112 1.00 84.88 452 ARG A N 1
ATOM 3514 C CA . ARG A 1 452 ? -58.810 -10.836 106.777 1.00 84.88 452 ARG A CA 1
ATOM 3515 C C . ARG A 1 452 ? -59.841 -11.728 107.477 1.00 84.88 452 ARG A C 1
ATOM 3517 O O . ARG A 1 452 ? -59.737 -12.951 107.414 1.00 84.88 452 ARG A O 1
ATOM 3524 N N . SER A 1 453 ? -60.853 -11.117 108.095 1.00 83.69 453 SER A N 1
ATOM 3525 C CA . SER A 1 453 ? -61.937 -11.817 108.800 1.00 83.69 453 SER A CA 1
ATOM 3526 C C . SER A 1 453 ? -62.859 -12.630 107.876 1.00 83.69 453 SER A C 1
ATOM 3528 O O . SER A 1 453 ? -63.440 -13.626 108.308 1.00 83.69 453 SER A O 1
ATOM 3530 N N . PHE A 1 454 ? -62.940 -12.261 106.594 1.00 87.25 454 PHE A N 1
ATOM 3531 C CA . PHE A 1 454 ? -63.807 -12.886 105.591 1.00 87.25 454 PHE A CA 1
ATOM 3532 C C . PHE A 1 454 ? -63.061 -13.841 104.642 1.00 87.25 454 PHE A C 1
ATOM 3534 O O . PHE A 1 454 ? -63.702 -14.531 103.851 1.00 87.25 454 PHE A O 1
ATOM 3541 N N . LEU A 1 455 ? -61.730 -13.974 104.758 1.00 86.00 455 LEU A N 1
ATOM 3542 C CA . LEU A 1 455 ? -60.918 -14.907 103.958 1.00 86.00 455 LEU A CA 1
ATOM 3543 C C . LEU A 1 455 ? -61.474 -16.344 103.877 1.00 86.00 455 LEU A C 1
ATOM 3545 O O . LEU A 1 455 ? -61.449 -16.898 102.777 1.00 86.00 455 LEU A O 1
ATOM 3549 N N . PRO A 1 456 ? -62.002 -16.969 104.956 1.00 85.56 456 PRO A N 1
ATOM 3550 C CA . PRO A 1 456 ? -62.585 -18.308 104.851 1.00 85.56 456 PRO A CA 1
ATOM 3551 C C . PRO A 1 456 ? -63.798 -18.352 103.917 1.00 85.56 456 PRO A C 1
ATOM 3553 O O . PRO A 1 456 ? -63.988 -19.329 103.206 1.00 85.56 456 PRO A O 1
ATOM 3556 N N . GLN A 1 457 ? -64.603 -17.287 103.892 1.00 84.81 457 GLN A N 1
ATOM 3557 C CA . GLN A 1 457 ? -65.828 -17.188 103.096 1.00 84.81 457 GLN A CA 1
ATOM 3558 C C . GLN A 1 457 ? -65.517 -16.853 101.632 1.00 84.81 457 GLN A C 1
ATOM 3560 O O . GLN A 1 457 ? -66.156 -17.397 100.734 1.00 84.81 457 GLN A O 1
ATOM 3565 N N . ILE A 1 458 ? -64.485 -16.040 101.382 1.00 86.94 458 ILE A N 1
ATOM 3566 C CA . ILE A 1 458 ? -63.949 -15.789 100.035 1.00 86.94 458 ILE A CA 1
ATOM 3567 C C . ILE A 1 458 ? -63.414 -17.099 99.440 1.00 86.94 458 ILE A C 1
ATOM 3569 O O . ILE A 1 458 ? -63.858 -17.507 98.371 1.00 86.94 458 ILE A O 1
ATOM 3573 N N . LYS A 1 459 ? -62.549 -17.825 100.168 1.00 84.81 459 LYS A N 1
ATOM 3574 C CA . LYS A 1 459 ? -62.050 -19.143 99.732 1.00 84.81 459 LYS A CA 1
ATOM 3575 C C . LYS A 1 459 ? -63.181 -20.132 99.471 1.00 84.81 459 LYS A C 1
ATOM 3577 O O . LYS A 1 459 ? -63.194 -20.774 98.432 1.00 84.81 459 LYS A O 1
ATOM 3582 N N . HIS A 1 460 ? -64.170 -20.191 100.361 1.00 84.75 460 HIS A N 1
ATOM 3583 C CA . HIS A 1 460 ? -65.333 -21.060 100.194 1.00 84.75 460 HIS A CA 1
ATOM 3584 C C . HIS A 1 460 ? -66.157 -20.741 98.938 1.00 84.75 460 HIS A C 1
ATOM 3586 O O . HIS A 1 460 ? -66.655 -21.657 98.287 1.00 84.75 460 HIS A O 1
ATOM 3592 N N . THR A 1 461 ? -66.286 -19.453 98.600 1.00 86.44 461 THR A N 1
ATOM 3593 C CA . THR A 1 461 ? -66.975 -18.971 97.391 1.00 86.44 461 THR A CA 1
ATOM 3594 C C . THR A 1 461 ? -66.272 -19.498 96.141 1.00 86.44 461 THR A C 1
ATOM 3596 O O . THR A 1 461 ? -66.926 -20.122 95.308 1.00 86.44 461 THR A O 1
ATOM 3599 N N . VAL A 1 462 ? -64.945 -19.327 96.064 1.00 85.62 462 VAL A N 1
ATOM 3600 C CA . VAL A 1 462 ? -64.102 -19.803 94.953 1.00 85.62 462 VAL A CA 1
ATOM 3601 C C . VAL A 1 462 ? -64.113 -21.335 94.868 1.00 85.62 462 VAL A C 1
ATOM 3603 O O . VAL A 1 462 ? -64.448 -21.897 93.832 1.00 85.62 462 VAL A O 1
ATOM 3606 N N . GLU A 1 463 ? -63.840 -22.038 95.971 1.00 85.69 463 GLU A N 1
ATOM 3607 C CA . GLU A 1 463 ? -63.792 -23.509 96.013 1.00 85.69 463 GLU A CA 1
ATOM 3608 C C . GLU A 1 463 ? -65.121 -24.155 95.583 1.00 85.69 463 GLU A C 1
ATOM 3610 O O . GLU A 1 463 ? -65.123 -25.135 94.837 1.00 85.69 463 GLU A O 1
ATOM 3615 N N . ARG A 1 464 ? -66.264 -23.610 96.023 1.00 85.31 464 ARG A N 1
ATOM 3616 C CA . ARG A 1 464 ? -67.598 -24.150 95.699 1.00 85.31 464 ARG A CA 1
ATOM 3617 C C . ARG A 1 464 ? -68.252 -23.547 94.460 1.00 85.31 464 ARG A C 1
ATOM 3619 O O . ARG A 1 464 ? -69.338 -23.996 94.100 1.00 85.31 464 ARG A O 1
ATOM 3626 N N . HIS A 1 465 ? -67.619 -22.565 93.819 1.00 83.50 465 HIS A N 1
ATOM 3627 C CA . HIS A 1 465 ? -68.172 -21.830 92.678 1.00 83.50 465 HIS A CA 1
ATOM 3628 C C . HIS A 1 465 ? -69.588 -21.280 92.962 1.00 83.50 465 HIS A C 1
ATOM 3630 O O . HIS A 1 465 ? -70.488 -21.341 92.123 1.00 83.50 465 HIS A O 1
ATOM 3636 N N . SER A 1 466 ? -69.811 -20.769 94.179 1.00 85.06 466 SER A N 1
ATOM 3637 C CA . SER A 1 466 ? -71.137 -20.367 94.669 1.00 85.06 466 SER A CA 1
ATOM 3638 C C . SER A 1 466 ? -71.107 -18.993 95.329 1.00 85.06 466 SER A C 1
ATOM 3640 O O . SER A 1 466 ? -70.344 -18.790 96.271 1.00 85.06 466 SER A O 1
ATOM 3642 N N . VAL A 1 467 ? -71.980 -18.083 94.884 1.00 87.62 467 VAL A N 1
ATOM 3643 C CA . VAL A 1 467 ? -72.076 -16.704 95.396 1.00 87.62 467 VAL A CA 1
ATOM 3644 C C . VAL A 1 467 ? -72.382 -16.686 96.898 1.00 87.62 467 VAL A C 1
ATOM 3646 O O . VAL A 1 467 ? -73.397 -17.232 97.332 1.00 87.62 467 VAL A O 1
ATOM 3649 N N . THR A 1 468 ? -71.549 -15.998 97.681 1.00 88.06 468 THR A N 1
ATOM 3650 C CA . THR A 1 468 ? -71.746 -15.818 99.130 1.00 88.06 468 THR A CA 1
ATOM 3651 C C . THR A 1 468 ? -72.103 -14.367 99.429 1.00 88.06 468 THR A C 1
ATOM 3653 O O . THR A 1 468 ? -71.320 -13.463 99.148 1.00 88.06 468 THR A O 1
ATOM 3656 N N . LYS A 1 469 ? -73.270 -14.125 100.036 1.00 86.19 469 LYS A N 1
ATOM 3657 C CA . LYS A 1 469 ? -73.738 -12.784 100.419 1.00 86.19 469 LYS A CA 1
ATOM 3658 C C . LYS A 1 469 ? -73.778 -12.624 101.939 1.00 86.19 469 LYS A C 1
ATOM 3660 O O . LYS A 1 469 ? -74.344 -13.457 102.640 1.00 86.19 469 LYS A O 1
ATOM 3665 N N . ILE A 1 470 ? -73.236 -11.513 102.429 1.00 86.94 470 ILE A N 1
ATOM 3666 C CA . ILE A 1 470 ? -73.279 -11.074 103.825 1.00 86.94 470 ILE A CA 1
ATOM 3667 C C . ILE A 1 470 ? -74.087 -9.779 103.862 1.00 86.94 470 ILE A C 1
ATOM 3669 O O . ILE A 1 470 ? -73.638 -8.748 103.367 1.00 86.94 470 ILE A O 1
ATOM 3673 N N . GLU A 1 471 ? -75.298 -9.818 104.416 1.00 80.94 471 GLU A N 1
ATOM 3674 C CA . GLU A 1 471 ? -76.252 -8.709 104.255 1.00 80.94 471 GLU A CA 1
ATOM 3675 C C . GLU A 1 471 ? -75.881 -7.437 105.022 1.00 80.94 471 GLU A C 1
ATOM 3677 O O . GLU A 1 471 ? -76.260 -6.343 104.605 1.00 80.94 471 GLU A O 1
ATOM 3682 N N . ARG A 1 472 ? -75.134 -7.560 106.126 1.00 81.81 472 ARG A N 1
ATOM 3683 C CA . ARG A 1 472 ? -74.659 -6.407 106.895 1.00 81.81 472 ARG A CA 1
ATOM 3684 C C . ARG A 1 472 ? -73.303 -6.664 107.541 1.00 81.81 472 ARG A C 1
ATOM 3686 O O . ARG A 1 472 ? -73.200 -7.417 108.506 1.00 81.81 472 ARG A O 1
ATOM 3693 N N . VAL A 1 473 ? -72.296 -5.949 107.061 1.00 82.69 473 VAL A N 1
ATOM 3694 C CA . VAL A 1 473 ? -71.008 -5.726 107.721 1.00 82.69 473 VAL A CA 1
ATOM 3695 C C . VAL A 1 473 ? -70.943 -4.258 108.133 1.00 82.69 473 VAL A C 1
ATOM 3697 O O . VAL A 1 473 ? -71.450 -3.384 107.427 1.00 82.69 473 VAL A O 1
ATOM 3700 N N . THR A 1 474 ? -70.370 -3.986 109.303 1.00 80.00 474 THR A N 1
ATOM 3701 C CA . THR A 1 474 ? -70.178 -2.624 109.812 1.00 80.00 474 THR A CA 1
ATOM 3702 C C . THR A 1 474 ? -68.713 -2.251 109.675 1.00 80.00 474 THR A C 1
ATOM 3704 O O . THR A 1 474 ? -67.859 -2.866 110.310 1.00 80.00 474 THR A O 1
ATOM 3707 N N . TRP A 1 475 ? -68.435 -1.233 108.873 1.00 76.06 475 TRP A N 1
ATOM 3708 C CA . TRP A 1 475 ? -67.126 -0.606 108.769 1.00 76.06 475 TRP A CA 1
ATOM 3709 C C . TRP A 1 475 ? -67.090 0.630 109.670 1.00 76.06 475 TRP A C 1
ATOM 3711 O O . TRP A 1 475 ? -68.061 1.386 109.720 1.00 76.06 475 TRP A O 1
ATOM 3721 N N . ILE A 1 476 ? -65.975 0.851 110.360 1.00 69.62 476 ILE A N 1
ATOM 3722 C CA . ILE A 1 476 ? -65.732 2.078 111.126 1.00 69.62 476 ILE A CA 1
ATOM 3723 C C . ILE A 1 476 ? -64.801 2.943 110.284 1.00 69.62 476 ILE A C 1
ATOM 3725 O O . ILE A 1 476 ? -63.687 2.519 109.976 1.00 69.62 476 ILE A O 1
ATOM 3729 N N . LYS A 1 477 ? -65.253 4.135 109.890 1.00 66.88 477 LYS A N 1
ATOM 3730 C CA . LYS A 1 477 ? -64.443 5.083 109.119 1.00 66.88 477 LYS A CA 1
ATOM 3731 C C . LYS A 1 477 ? -64.698 6.500 109.622 1.00 66.88 477 LYS A C 1
ATOM 3733 O O . LYS A 1 477 ? -65.835 6.956 109.597 1.00 66.88 477 LYS A O 1
ATOM 3738 N N . ASN A 1 478 ? -63.638 7.197 110.037 1.00 62.78 478 ASN A N 1
ATOM 3739 C CA . ASN A 1 478 ? -63.698 8.554 110.599 1.00 62.78 478 ASN A CA 1
ATOM 3740 C C . ASN A 1 478 ? -64.710 8.674 111.766 1.00 62.78 478 ASN A C 1
ATOM 3742 O O . ASN A 1 478 ? -65.538 9.578 111.765 1.00 62.78 478 ASN A O 1
ATOM 3746 N N . ASP A 1 479 ? -64.682 7.722 112.707 1.00 66.38 479 ASP A N 1
ATOM 3747 C CA . ASP A 1 479 ? -65.641 7.551 113.820 1.00 66.38 479 ASP A CA 1
ATOM 3748 C C . ASP A 1 479 ? -67.131 7.371 113.440 1.00 66.38 479 ASP A C 1
ATOM 3750 O O . ASP A 1 479 ? -67.971 7.149 114.314 1.00 66.38 479 ASP A O 1
ATOM 3754 N N . GLU A 1 480 ? -67.483 7.328 112.150 1.00 69.94 480 GLU A N 1
ATOM 3755 C CA . GLU A 1 480 ? -68.811 6.910 111.690 1.00 69.94 480 GLU A CA 1
ATOM 3756 C C . GLU A 1 480 ? -68.879 5.393 111.449 1.00 69.94 480 GLU A C 1
ATOM 3758 O O . GLU A 1 480 ? -68.034 4.799 110.771 1.00 69.94 480 GLU A O 1
ATOM 3763 N N . SER A 1 481 ? -69.947 4.760 111.944 1.00 74.12 481 SER A N 1
ATOM 3764 C CA . SER A 1 481 ? -70.300 3.380 111.590 1.00 74.12 481 SER A CA 1
ATOM 3765 C C . SER A 1 481 ? -71.085 3.349 110.280 1.00 74.12 481 SER A C 1
ATOM 3767 O O . SER A 1 481 ? -72.232 3.790 110.227 1.00 74.12 481 SER A O 1
ATOM 3769 N N . ARG A 1 482 ? -70.495 2.780 109.227 1.00 75.69 482 ARG A N 1
ATOM 3770 C CA . ARG A 1 482 ? -71.148 2.570 107.927 1.00 75.69 482 ARG A CA 1
ATOM 3771 C C . ARG A 1 482 ? -71.511 1.104 107.755 1.00 75.69 482 ARG A C 1
ATOM 3773 O O . ARG A 1 482 ? -70.677 0.224 107.945 1.00 75.69 482 ARG A O 1
ATOM 3780 N N . HIS A 1 483 ? -72.757 0.834 107.381 1.00 80.69 483 HIS A N 1
ATOM 3781 C CA . HIS A 1 483 ? -73.212 -0.517 107.064 1.00 80.69 483 HIS A CA 1
ATOM 3782 C C . HIS A 1 483 ? -73.126 -0.772 105.558 1.00 80.69 483 HIS A C 1
ATOM 3784 O O . HIS A 1 483 ? -73.546 0.062 104.757 1.00 80.69 483 HIS A O 1
ATOM 3790 N N . SER A 1 484 ? -72.621 -1.939 105.168 1.00 80.88 484 SER A N 1
ATOM 3791 C CA . SER A 1 484 ? -72.567 -2.379 103.771 1.00 80.88 484 SER A CA 1
ATOM 3792 C C . SER A 1 484 ? -72.886 -3.867 103.672 1.00 80.88 484 SER A C 1
ATOM 3794 O O . SER A 1 484 ? -72.571 -4.630 104.584 1.00 80.88 484 SER A O 1
ATOM 3796 N N . ALA A 1 485 ? -73.482 -4.288 102.560 1.00 86.69 485 ALA A N 1
ATOM 3797 C CA . ALA A 1 485 ? -73.559 -5.701 102.211 1.00 86.69 485 ALA A CA 1
ATOM 3798 C C . ALA A 1 485 ? -72.296 -6.091 101.431 1.00 86.69 485 ALA A C 1
ATOM 3800 O O . ALA A 1 485 ? -71.891 -5.361 100.527 1.00 86.69 485 ALA A O 1
ATOM 3801 N N . LEU A 1 486 ? -71.694 -7.239 101.745 1.00 88.94 486 LEU A N 1
ATOM 3802 C CA . LEU A 1 486 ? -70.639 -7.832 100.918 1.00 88.94 486 LEU A CA 1
ATOM 3803 C C . LEU A 1 486 ? -71.252 -8.960 100.101 1.00 88.94 486 LEU A C 1
ATOM 3805 O O . LEU A 1 486 ? -72.047 -9.744 100.617 1.00 88.94 486 LEU A O 1
ATOM 3809 N N . THR A 1 487 ? -70.875 -9.055 98.832 1.00 90.31 487 THR A N 1
ATOM 3810 C CA . THR A 1 487 ? -71.234 -10.193 97.984 1.00 90.31 487 THR A CA 1
ATOM 3811 C C . THR A 1 487 ? -69.977 -10.672 97.284 1.00 90.31 487 THR A C 1
ATOM 3813 O O . THR A 1 487 ? -69.362 -9.916 96.538 1.00 90.31 487 THR A O 1
ATOM 3816 N N . PHE A 1 488 ? -69.587 -11.912 97.555 1.00 89.81 488 PHE A N 1
ATOM 3817 C CA . PHE A 1 488 ? -68.486 -12.583 96.883 1.00 89.81 488 PHE A CA 1
ATOM 3818 C C . PHE A 1 488 ? -69.053 -13.382 95.720 1.00 89.81 488 PHE A C 1
ATOM 3820 O O . PHE A 1 488 ? -69.912 -14.245 95.918 1.00 89.81 488 PHE A O 1
ATOM 3827 N N . TYR A 1 489 ? -68.572 -13.076 94.523 1.00 89.19 489 TYR A N 1
ATOM 3828 C CA . TYR A 1 489 ? -68.824 -13.856 93.321 1.00 89.19 489 TYR A CA 1
ATOM 3829 C C . TYR A 1 489 ? -67.609 -14.768 93.080 1.00 89.19 489 TYR A C 1
ATOM 3831 O O . TYR A 1 489 ? -66.492 -14.327 93.361 1.00 89.19 489 TYR A O 1
ATOM 3839 N N . PRO A 1 490 ? -67.825 -16.029 92.667 1.00 82.94 490 PRO A N 1
ATOM 3840 C CA . PRO A 1 490 ? -66.752 -16.957 92.315 1.00 82.94 490 PRO A CA 1
ATOM 3841 C C . PRO A 1 490 ? -66.083 -16.595 90.983 1.00 82.94 490 PRO A C 1
ATOM 3843 O O . PRO A 1 490 ? -66.780 -16.012 90.119 1.00 82.94 490 PRO A O 1
#

Radius of gyration: 71.38 Å; chains: 1; bounding box: 141×107×186 Å